Protein AF-A0A831A235-F1 (afdb_monomer)

pLDDT: mean 79.13, std 20.06, range [29.44, 98.75]

Secondary structure (DSSP, 8-state):
--HHHHHHHHHHHHHHHHHHHHHHHHHHHHHHHHHHTT-----EEEEE--TT--TTHHHHHHHHHHHHHHHH-TT--EEEE--HHHHS---TTTTTTSTTTTGGGS--PPPPHHHHHHHHHHHHHH-TTHHHHHHHTPPPPS-PPPTTS--HHHHHHHHHHH----HHHHHHHHHTT--HHHHHHHHHHHHH-HHHHHHHHT--GGGHHHHHHHHHHHHHHHHHHHHHHHH-GGG----HHHHHHHHHHHHHHTT--S---THHHHHHHHHHHHHHHHH------SSS----HHHHHHTHHHHHHHHHHHHHHHHHHHHHTHHHHHHHHHHHTT--SS-EEEEEETHHHHHHHHHHTSSSPPP-SEEEEES--HHHHHHTT--SS----TT----TTSPEEEEEEETT-TT---STTTSTTTEEEEEE--S--TTGGGG-GGG-HHHHHHHHHT---

Radius of gyration: 30.15 Å; Cα contacts (8 Å, |Δi|>4): 613; chains: 1; bounding box: 69×48×92 Å

InterPro domains:
  IPR029058 Alpha/Beta hydrolase fold [G3DSA:3.40.50.1820] (291-457)
  IPR029058 Alpha/Beta hydrolase fold [SSF53474] (305-414)

Mean predicted aligned error: 13.4 Å

Sequence (457 aa):
MIGVYRQATLSLCHAVTDKVYSVIHFTQLNQESLKILGKNMNANFIFVHGTGVRQPAYRIALKKIRKHLKKEDKSFPVYECYWGDKFGSKLNEGGKSIPTFDTNRSVGGSLSEEDYKMGLWNLLYQDPFFELEILSLRESENNYPPPNQQLPGQGLDKSIRNFTPSPALLEQLAQAGIKEEIFQQAKKKIIEDDNYRNAINQAQLSTMGDYRWAIAKALVAQSAILVSETYGVQALCLTGDSRDQIVTEIVSAIGGSERGVVDWVKNLLQEKLPKLLDSAVVTTTNSILQIPTGLALRKRGSLSQSIAATAGDVIMYQSRGQAIRDFIREKIKRIQGHPVILIAHSLGGIAAVDLLLEPNPPEVDLLVTIGSQAPLLYEWNALTNMEHQKGANLPNTFPKWLNIYDERDFLSYIGAGIFPDQVEDIKVSNGQPFPTSHGAYWNNPKVWSAIFERIPT

Solvent-accessible surface area (backbone atoms only — not comparable to full-atom values): 25407 Å² total; per-residue (Å²): 140,68,72,72,63,58,55,56,54,52,54,50,50,49,58,49,48,54,52,49,49,51,55,51,47,57,53,49,52,50,56,51,54,48,60,74,66,72,59,76,74,52,38,37,35,36,46,30,58,33,56,61,48,40,87,66,57,46,60,55,54,52,50,43,48,51,52,53,45,50,72,79,40,87,66,51,51,76,46,86,45,82,49,42,83,83,71,36,46,72,65,88,71,78,41,75,89,42,88,63,38,80,69,32,80,72,72,89,65,82,77,49,75,66,44,48,54,52,43,52,51,52,48,28,61,76,37,36,53,56,60,30,45,57,47,41,68,49,80,69,70,94,71,74,69,60,98,88,50,82,59,55,20,58,57,47,49,51,34,57,75,68,58,71,78,52,74,68,52,48,50,52,33,44,68,24,43,42,45,69,69,50,45,53,51,22,46,52,55,50,73,73,32,64,45,46,51,42,20,35,74,50,37,42,80,95,48,47,41,50,55,42,52,40,52,26,46,20,40,54,26,37,26,53,44,52,37,30,74,72,66,34,67,85,49,51,54,65,46,76,66,60,46,55,48,53,30,52,51,46,24,42,73,55,74,44,88,63,85,42,78,56,58,62,68,48,51,57,40,66,68,46,45,62,56,54,57,66,65,62,60,88,70,74,62,80,80,76,92,80,56,47,62,64,58,41,57,48,43,34,49,63,52,51,51,53,47,41,24,36,57,32,24,52,52,45,38,77,75,58,31,61,66,55,33,51,51,51,43,58,57,52,73,74,61,76,98,50,53,32,34,42,41,14,29,25,54,18,18,33,45,49,53,36,40,42,47,38,99,79,42,72,88,50,61,31,39,35,32,36,33,16,44,43,47,54,30,32,77,69,50,61,40,87,51,44,78,63,55,94,85,50,72,79,59,91,82,43,50,50,32,42,37,36,29,29,92,49,17,88,54,30,50,70,40,34,88,66,29,65,95,57,30,47,68,45,83,52,82,69,88,42,60,45,63,61,22,63,74,39,57,73,79,39,65,69,57,51,53,58,52,63,78,62,58,74,122

Nearest PDB structures (foldseek):
  1a88-assembly1_C  TM=5.769E-01  e=2.818E-01  Streptomyces lividans
  3hi4-assembly2_F  TM=6.218E-01  e=6.385E-01  Pseudomonas fluorescens
  8clp-assembly1_C  TM=5.387E-01  e=4.784E-01  Streptomyces coelicoflavus
  8clq-assembly1_A  TM=5.129E-01  e=3.584E-01  Streptomyces coelicoflavus
  8clq-assembly1_D  TM=5.355E-01  e=5.020E-01  Streptomyces coelicoflavus

Foldseek 3Di:
DPVVVVVVVVVVVVVVVVVVCVVVCVVVVVLVVVVVVPDPQAEEEEEFEAFLCDPPNLVVLVVLLVVLVVVNDPRYHYFYQPCQPPQFFDPPVLCPVFPCQPVLVDDPDAADPVLLVLLVLLVCLVPLLVLLLVLLPDDADPDDDPPPDDAPLVLLLVLLVPDDDDPVLQVLCVLQLQHRVLLVVQSVVLSPDPSNVSNSNRDHPLQVLSNLLSSLSSSLSSSQNSSCVPPNNVSGNDDPVSSVVSSVSSSVSSPDPDPGPNCPSSVVCSVCSVVVLVVPDDPPADDDPSNSVVVCSSCVNVVVRSCCRNVVRVVSCLVPVVVSLVSVLVSLVVDDDHAYEYEAAAVRLLSQQLQQLPPDHRHHAEYEYELYCNQVCQVVLRRPRDGRDVQDARDPSRHQYEYEDEPQSPSGDDNCVRHPPRYHYDYDHLPDHPPVRRSRLSPGVSNVVVVVVPRDD

Organism: NCBI:txid1160280

Structure (mmCIF, N/CA/C/O backbone):
data_AF-A0A831A235-F1
#
_entry.id   AF-A0A831A235-F1
#
loop_
_atom_site.group_PDB
_atom_site.id
_atom_site.type_symbol
_atom_site.label_atom_id
_atom_site.label_alt_id
_atom_site.label_comp_id
_atom_site.label_asym_id
_atom_site.label_entity_id
_atom_site.label_seq_id
_atom_site.pdbx_PDB_ins_code
_atom_site.Cartn_x
_atom_site.Cartn_y
_atom_site.Cartn_z
_atom_site.occupancy
_atom_site.B_iso_or_equiv
_atom_site.auth_seq_id
_atom_site.auth_comp_id
_atom_site.auth_asym_id
_atom_site.auth_atom_id
_atom_site.pdbx_PDB_model_num
ATOM 1 N N . MET A 1 1 ? -34.786 21.723 -31.672 1.00 44.62 1 MET A N 1
ATOM 2 C CA . MET A 1 1 ? -33.792 21.854 -30.580 1.00 44.62 1 MET A CA 1
ATOM 3 C C . MET A 1 1 ? -34.410 22.296 -29.235 1.00 44.62 1 MET A C 1
ATOM 5 O O . MET A 1 1 ? -33.724 22.907 -28.434 1.00 44.62 1 MET A O 1
ATOM 9 N N . ILE A 1 2 ? -35.685 21.968 -28.948 1.00 37.66 2 ILE A N 1
ATOM 10 C CA . ILE A 1 2 ? -36.367 22.320 -27.674 1.00 37.66 2 ILE A CA 1
ATOM 11 C C . ILE A 1 2 ? -36.868 21.062 -26.920 1.00 37.66 2 ILE A C 1
ATOM 13 O O . ILE A 1 2 ? -37.069 21.099 -25.711 1.00 37.66 2 ILE A O 1
ATOM 17 N N . GLY A 1 3 ? -36.979 19.905 -27.591 1.00 35.81 3 GLY A N 1
ATOM 18 C CA . GLY A 1 3 ? -37.450 18.651 -26.978 1.00 35.81 3 GLY A CA 1
ATOM 19 C C . GLY A 1 3 ? -36.421 17.897 -26.123 1.00 35.81 3 GLY A C 1
ATOM 20 O O . GLY A 1 3 ? -36.800 17.256 -25.151 1.00 35.81 3 GLY A O 1
ATOM 21 N N . VAL A 1 4 ? -35.121 18.011 -26.422 1.00 40.72 4 VAL A N 1
ATOM 22 C CA . VAL A 1 4 ? -34.068 17.223 -25.739 1.00 40.72 4 VAL A CA 1
ATOM 23 C C . VAL A 1 4 ? -33.669 17.830 -24.384 1.00 40.72 4 VAL A C 1
ATOM 25 O O . VAL A 1 4 ? -33.311 17.107 -23.459 1.00 40.72 4 VAL A O 1
ATOM 28 N N . TYR A 1 5 ? -33.830 19.146 -24.204 1.00 31.50 5 TYR A N 1
ATOM 29 C CA . TYR A 1 5 ? -33.525 19.806 -22.929 1.00 31.50 5 TYR A CA 1
ATOM 30 C C . TYR A 1 5 ? -34.582 19.561 -21.844 1.00 31.50 5 TYR A C 1
ATOM 32 O O . TYR A 1 5 ? -34.242 19.552 -20.667 1.00 31.50 5 TYR A O 1
ATOM 40 N N . ARG A 1 6 ? -35.847 19.292 -22.201 1.00 33.53 6 ARG A N 1
ATOM 41 C CA . ARG A 1 6 ? -36.917 19.084 -21.206 1.00 33.53 6 ARG A CA 1
ATOM 42 C C . ARG A 1 6 ? -36.829 17.722 -20.507 1.00 33.53 6 ARG A C 1
ATOM 44 O O . ARG A 1 6 ? -37.195 17.614 -19.341 1.00 33.53 6 ARG A O 1
ATOM 51 N N . GLN A 1 7 ? -36.312 16.704 -21.196 1.00 36.25 7 GLN A N 1
ATOM 52 C CA . GLN A 1 7 ? -36.207 15.341 -20.664 1.00 36.25 7 GLN A CA 1
ATOM 53 C C . GLN A 1 7 ? -35.010 15.186 -19.709 1.00 36.25 7 GLN A C 1
ATOM 55 O O . GLN A 1 7 ? -35.132 14.534 -18.675 1.00 36.25 7 GLN A O 1
ATOM 60 N N . ALA A 1 8 ? -33.900 15.888 -19.970 1.00 37.38 8 ALA A N 1
ATOM 61 C CA . ALA A 1 8 ? -32.744 15.915 -19.073 1.00 37.38 8 ALA A CA 1
ATOM 62 C C . ALA A 1 8 ? -33.039 16.641 -17.744 1.00 37.38 8 ALA A C 1
ATOM 64 O O . ALA A 1 8 ? -32.599 16.186 -16.691 1.00 37.38 8 ALA A O 1
ATOM 65 N N . THR A 1 9 ? -33.830 17.723 -17.754 1.00 36.72 9 THR A N 1
ATOM 66 C CA . THR A 1 9 ? -34.190 18.449 -16.520 1.00 36.72 9 THR A CA 1
ATOM 67 C C . THR A 1 9 ? -35.203 17.681 -15.662 1.00 36.72 9 THR A C 1
ATOM 69 O O . THR A 1 9 ? -35.103 17.708 -14.439 1.00 36.72 9 THR A O 1
ATOM 72 N N . LEU A 1 10 ? -36.134 16.933 -16.271 1.00 35.50 10 LEU A N 1
ATOM 73 C CA . LEU A 1 10 ? -37.113 16.110 -15.541 1.00 35.50 10 LEU A CA 1
ATOM 74 C C . LEU A 1 10 ? -36.494 14.854 -14.909 1.00 35.50 10 LEU A C 1
ATOM 76 O O . LEU A 1 10 ? -36.868 14.514 -13.786 1.00 35.50 10 LEU A O 1
ATOM 80 N N . SER A 1 11 ? -35.520 14.213 -15.568 1.00 37.91 11 SER A N 1
ATOM 81 C CA . SER A 1 11 ? -34.758 13.100 -14.979 1.00 37.91 11 SER A CA 1
ATOM 82 C C . SER A 1 11 ? -33.791 13.559 -13.884 1.00 37.91 11 SER A C 1
ATOM 84 O O . SER A 1 11 ? -33.614 12.837 -12.906 1.00 37.91 11 SER A O 1
ATOM 86 N N . LEU A 1 12 ? -33.219 14.769 -13.982 1.00 32.16 12 LEU A N 1
ATOM 87 C CA . LEU A 1 12 ? -32.418 15.342 -12.893 1.00 32.16 12 LEU A CA 1
ATOM 88 C C . LEU A 1 12 ? -33.291 15.744 -11.697 1.00 32.16 12 LEU A C 1
ATOM 90 O O . LEU A 1 12 ? -32.903 15.494 -10.561 1.00 32.16 12 LEU A O 1
ATOM 94 N N . CYS A 1 13 ? -34.478 16.313 -11.933 1.00 33.31 13 CYS A N 1
ATOM 95 C CA . CYS A 1 13 ? -35.415 16.629 -10.856 1.00 33.31 13 CYS A CA 1
ATOM 96 C C . CYS A 1 13 ? -35.925 15.366 -10.156 1.00 33.31 13 CYS A C 1
ATOM 98 O O . CYS A 1 13 ? -35.897 15.366 -8.935 1.00 33.31 13 CYS A O 1
ATOM 100 N N . HIS A 1 14 ? -36.274 14.291 -10.879 1.00 35.59 14 HIS A N 1
ATOM 101 C CA . HIS A 1 14 ? -36.688 13.021 -10.258 1.00 35.59 14 HIS A CA 1
ATOM 102 C C . HIS A 1 14 ? -35.544 12.328 -9.505 1.00 35.59 14 HIS A C 1
ATOM 104 O O . HIS A 1 14 ? -35.736 11.894 -8.376 1.00 35.59 14 HIS A O 1
ATOM 110 N N . ALA A 1 15 ? -34.323 12.302 -10.052 1.00 37.78 15 ALA A N 1
ATOM 111 C CA . ALA A 1 15 ? -33.174 11.704 -9.364 1.00 37.78 15 ALA A CA 1
ATOM 112 C C . ALA A 1 15 ? -32.726 12.502 -8.123 1.00 37.78 15 ALA A C 1
ATOM 114 O O . ALA A 1 15 ? -32.179 11.926 -7.178 1.00 37.78 15 ALA A O 1
ATOM 115 N N . VAL A 1 16 ? -32.947 13.822 -8.113 1.00 38.31 16 VAL A N 1
ATOM 116 C CA . VAL A 1 16 ? -32.696 14.681 -6.949 1.00 38.31 16 VAL A CA 1
ATOM 117 C C . VAL A 1 16 ? -33.844 14.584 -5.946 1.00 38.31 16 VAL A C 1
ATOM 119 O O . VAL A 1 16 ? -33.563 14.492 -4.756 1.00 38.31 16 VAL A O 1
ATOM 122 N N . THR A 1 17 ? -35.110 14.510 -6.370 1.00 39.53 17 THR A N 1
ATOM 123 C CA . THR A 1 17 ? -36.228 14.299 -5.440 1.00 39.53 17 THR A CA 1
ATOM 124 C C . THR A 1 17 ? -36.220 12.904 -4.844 1.00 39.53 17 THR A C 1
ATOM 126 O O . THR A 1 17 ? -36.410 12.817 -3.646 1.00 39.53 17 THR A O 1
ATOM 129 N N . ASP A 1 18 ? -35.895 11.839 -5.577 1.00 37.09 18 ASP A N 1
ATOM 130 C CA . ASP A 1 18 ? -35.855 10.479 -5.018 1.00 37.09 18 ASP A CA 1
ATOM 131 C C . ASP A 1 18 ? -34.694 10.294 -4.033 1.00 37.09 18 ASP A C 1
ATOM 133 O O . ASP A 1 18 ? -34.868 9.667 -2.991 1.00 37.09 18 ASP A O 1
ATOM 137 N N . LYS A 1 19 ? -33.526 10.907 -4.282 1.00 37.81 19 LYS A N 1
ATOM 138 C CA . LYS A 1 19 ? -32.423 10.933 -3.302 1.00 37.81 19 LYS A CA 1
ATOM 139 C C . LYS A 1 19 ? -32.727 11.812 -2.093 1.00 37.81 19 LYS A C 1
ATOM 141 O O . LYS A 1 19 ? -32.299 11.490 -0.990 1.00 37.81 19 LYS A O 1
ATOM 146 N N . VAL A 1 20 ? -33.439 12.923 -2.276 1.00 40.28 20 VAL A N 1
ATOM 147 C CA . VAL A 1 20 ? -33.818 13.812 -1.169 1.00 40.28 20 VAL A CA 1
ATOM 148 C C . VAL A 1 20 ? -34.959 13.194 -0.354 1.00 40.28 20 VAL A C 1
ATOM 150 O O . VAL A 1 20 ? -34.879 13.205 0.869 1.00 40.28 20 VAL A O 1
ATOM 153 N N . TYR A 1 21 ? -35.940 12.550 -0.990 1.00 35.38 21 TYR A N 1
ATOM 154 C CA . TYR A 1 21 ? -36.992 11.781 -0.325 1.00 35.38 21 TYR A CA 1
ATOM 155 C C . TYR A 1 21 ? -36.426 10.545 0.364 1.00 35.38 21 TYR A C 1
ATOM 157 O O . TYR A 1 21 ? -36.798 10.312 1.504 1.00 35.38 21 TYR A O 1
ATOM 165 N N . SER A 1 22 ? -35.483 9.799 -0.227 1.00 43.50 22 SER A N 1
ATOM 166 C CA . SER A 1 22 ? -34.890 8.646 0.462 1.00 43.50 22 SER A CA 1
ATOM 167 C C . SER A 1 22 ? -34.050 9.079 1.663 1.00 43.50 22 SER A C 1
ATOM 169 O O . SER A 1 22 ? -34.132 8.445 2.702 1.00 43.50 22 SER A O 1
ATOM 171 N N . VAL A 1 23 ? -33.272 10.164 1.575 1.00 42.16 23 VAL A N 1
ATOM 172 C CA . VAL A 1 23 ? -32.445 10.646 2.698 1.00 42.16 23 VAL A CA 1
ATOM 173 C C . VAL A 1 23 ? -33.298 11.271 3.808 1.00 42.16 23 VAL A C 1
ATOM 175 O O . VAL A 1 23 ? -32.993 11.073 4.986 1.00 42.16 23 VAL A O 1
ATOM 178 N N . ILE A 1 24 ? -34.376 11.983 3.464 1.00 41.16 24 ILE A N 1
ATOM 179 C CA . ILE A 1 24 ? -35.315 12.556 4.442 1.00 41.16 24 ILE A CA 1
ATOM 180 C C . ILE A 1 24 ? -36.194 11.459 5.065 1.00 41.16 24 ILE A C 1
ATOM 182 O O . ILE A 1 24 ? -36.331 11.436 6.286 1.00 41.16 24 ILE A O 1
ATOM 186 N N . HIS A 1 25 ? -36.696 10.486 4.292 1.00 38.53 25 HIS A N 1
ATOM 187 C CA . HIS A 1 25 ? -37.448 9.364 4.864 1.00 38.53 25 HIS A CA 1
ATOM 188 C C . HIS A 1 25 ? -36.569 8.451 5.713 1.00 38.53 25 HIS A C 1
ATOM 190 O O . HIS A 1 25 ? -37.019 8.034 6.770 1.00 38.53 25 HIS A O 1
ATOM 196 N N . PHE A 1 26 ? -35.323 8.170 5.318 1.00 39.84 26 PHE A N 1
ATOM 197 C CA . PHE A 1 26 ? -34.435 7.302 6.103 1.00 39.84 26 PHE A CA 1
ATOM 198 C C . PHE A 1 26 ? -34.031 7.945 7.440 1.00 39.84 26 PHE A C 1
ATOM 200 O O . PHE A 1 26 ? -33.909 7.255 8.448 1.00 39.84 26 PHE A O 1
ATOM 207 N N . THR A 1 27 ? -33.875 9.275 7.479 1.00 48.41 27 THR A N 1
ATOM 208 C CA . THR A 1 27 ? -33.591 10.001 8.731 1.00 48.41 27 THR A CA 1
ATOM 209 C C . THR A 1 27 ? -34.831 10.161 9.615 1.00 48.41 27 THR A C 1
ATOM 211 O O . THR A 1 27 ? -34.723 9.998 10.828 1.00 48.41 27 THR A O 1
ATOM 214 N N . GLN A 1 28 ? -36.019 10.398 9.045 1.00 43.25 28 GLN A N 1
ATOM 215 C CA . GLN A 1 28 ? -37.265 10.477 9.823 1.00 43.25 28 GLN A CA 1
ATOM 216 C C . GLN A 1 28 ? -37.756 9.114 10.326 1.00 43.25 28 GLN A C 1
ATOM 218 O O . GLN A 1 28 ? -38.182 9.022 11.476 1.00 43.25 28 GLN A O 1
ATOM 223 N N . LEU A 1 29 ? -37.642 8.049 9.521 1.00 43.62 29 LEU A N 1
ATOM 224 C CA . LEU A 1 29 ? -38.024 6.694 9.930 1.00 43.62 29 LEU A CA 1
ATOM 225 C C . LEU A 1 29 ? -37.159 6.198 11.088 1.00 43.62 29 LEU A C 1
ATOM 227 O O . LEU A 1 29 ? -37.713 5.639 12.027 1.00 43.62 29 LEU A O 1
ATOM 231 N N . ASN A 1 30 ? -35.846 6.456 11.103 1.00 53.88 30 ASN A N 1
ATOM 232 C CA . ASN A 1 30 ? -35.019 6.066 12.248 1.00 53.88 30 ASN A CA 1
ATOM 233 C C . ASN A 1 30 ? -35.391 6.835 13.522 1.00 53.88 30 ASN A C 1
ATOM 235 O O . ASN A 1 30 ? -35.503 6.221 14.577 1.00 53.88 30 ASN A O 1
ATOM 239 N N . GLN A 1 31 ? -35.650 8.143 13.449 1.00 48.97 31 GLN A N 1
ATOM 240 C CA . GLN A 1 31 ? -35.988 8.925 14.644 1.00 48.97 31 GLN A CA 1
ATOM 241 C C . GLN A 1 31 ? -37.353 8.567 15.244 1.00 48.97 31 GLN A C 1
ATOM 243 O O . GLN A 1 31 ? -37.473 8.497 16.469 1.00 48.97 31 GLN A O 1
ATOM 248 N N . GLU A 1 32 ? -38.375 8.316 14.418 1.00 46.28 32 GLU A N 1
ATOM 249 C CA . GLU A 1 32 ? -39.677 7.858 14.920 1.00 46.28 32 GLU A CA 1
ATOM 250 C C . GLU A 1 32 ? -39.623 6.406 15.400 1.00 46.28 32 GLU A C 1
ATOM 252 O O . GLU A 1 32 ? -40.124 6.121 16.483 1.00 46.28 32 GLU A O 1
ATOM 257 N N . SER A 1 33 ? -38.931 5.509 14.692 1.00 47.81 33 SER A N 1
ATOM 258 C CA . SER A 1 33 ? -38.767 4.111 15.126 1.00 47.81 33 SER A CA 1
ATOM 259 C C . SER A 1 33 ? -38.013 4.004 16.457 1.00 47.81 33 SER A C 1
ATOM 261 O O . SER A 1 33 ? -38.395 3.222 17.327 1.00 47.81 33 SER A O 1
ATOM 263 N N . LEU A 1 34 ? -36.975 4.827 16.651 1.00 47.84 34 LEU A N 1
ATOM 264 C CA . LEU A 1 34 ? -36.194 4.882 17.891 1.00 47.84 34 LEU A CA 1
ATOM 265 C C . LEU A 1 34 ? -37.000 5.474 19.059 1.00 47.84 34 LEU A C 1
ATOM 267 O O . LEU A 1 34 ? -36.881 4.984 20.180 1.00 47.84 34 LEU A O 1
ATOM 271 N N . LYS A 1 35 ? -37.870 6.464 18.808 1.00 43.22 35 LYS A N 1
ATOM 272 C CA . LYS A 1 35 ? -38.797 7.003 19.822 1.00 43.22 35 LYS A CA 1
ATOM 273 C C . LYS A 1 35 ? -39.928 6.038 20.179 1.00 43.22 35 LYS A C 1
ATOM 275 O O . LYS A 1 35 ? -40.293 5.955 21.348 1.00 43.22 35 LYS A O 1
ATOM 280 N N . ILE A 1 36 ? -40.469 5.308 19.202 1.00 42.88 36 ILE A N 1
ATOM 281 C CA . ILE A 1 36 ? -41.566 4.344 19.398 1.00 42.88 36 ILE A CA 1
ATOM 282 C C . ILE A 1 36 ? -41.103 3.131 20.228 1.00 42.88 36 ILE A C 1
ATOM 284 O O . ILE A 1 36 ? -41.906 2.535 20.940 1.00 42.88 36 ILE A O 1
ATOM 288 N N . LEU A 1 37 ? -39.805 2.803 20.212 1.00 43.53 37 LEU A N 1
ATOM 289 C CA . LEU A 1 37 ? -39.224 1.681 20.962 1.00 43.53 37 LEU A CA 1
ATOM 290 C C . LEU A 1 37 ? -38.848 1.986 22.426 1.00 43.53 37 LEU A C 1
ATOM 292 O O . LEU A 1 37 ? -38.360 1.087 23.107 1.00 43.53 37 LEU A O 1
ATOM 296 N N . GLY A 1 38 ? -39.037 3.212 22.932 1.00 38.94 38 GLY A N 1
ATOM 297 C CA . GLY A 1 38 ? -38.775 3.542 24.344 1.00 38.94 38 GLY A CA 1
ATOM 298 C C . GLY A 1 38 ? -37.327 3.322 24.818 1.00 38.94 38 GLY A C 1
ATOM 299 O O . GLY A 1 38 ? -37.082 3.247 26.022 1.00 38.94 38 GLY A O 1
ATOM 300 N N . LYS A 1 39 ? -36.358 3.197 23.901 1.00 50.03 39 LYS A N 1
ATOM 301 C CA . LYS A 1 39 ? -34.951 2.949 24.236 1.00 50.03 39 LYS A CA 1
ATOM 302 C C . LYS A 1 39 ? -34.295 4.242 24.727 1.00 50.03 39 LYS A C 1
ATOM 304 O O . LYS A 1 39 ? -34.079 5.163 23.943 1.00 50.03 39 LYS A O 1
ATOM 309 N N . ASN A 1 40 ? -33.928 4.294 26.007 1.00 51.97 40 ASN A N 1
ATOM 310 C CA . ASN A 1 40 ? -32.982 5.289 26.518 1.00 51.97 40 ASN A CA 1
ATOM 311 C C . ASN A 1 40 ? -31.585 4.961 25.969 1.00 51.97 40 ASN A C 1
ATOM 313 O O . ASN A 1 40 ? -30.818 4.225 26.579 1.00 51.97 40 ASN A O 1
ATOM 317 N N . MET A 1 41 ? -31.269 5.491 24.790 1.00 61.78 41 MET A N 1
ATOM 318 C CA . MET A 1 41 ? -30.000 5.272 24.096 1.00 61.78 41 MET A CA 1
ATOM 319 C C . MET A 1 41 ? -28.909 6.171 24.692 1.00 61.78 41 MET A C 1
ATOM 321 O O . MET A 1 41 ? -28.484 7.133 24.064 1.00 61.78 41 MET A O 1
ATOM 325 N N . ASN A 1 42 ? -28.459 5.899 25.915 1.00 78.56 42 ASN A N 1
ATOM 326 C CA . ASN A 1 42 ? -27.270 6.561 26.453 1.00 78.56 42 ASN A CA 1
ATOM 327 C C . ASN A 1 42 ? -26.070 5.641 26.239 1.00 78.56 42 ASN A C 1
ATOM 329 O O . ASN A 1 42 ? -26.056 4.527 26.747 1.00 78.56 42 ASN A O 1
ATOM 333 N N . ALA A 1 43 ? -25.064 6.104 25.497 1.00 89.00 43 ALA A N 1
ATOM 334 C CA . ALA A 1 43 ? -23.840 5.351 25.241 1.00 89.00 43 ALA A CA 1
ATOM 335 C C . ALA A 1 43 ? -22.627 6.283 25.156 1.00 89.00 43 ALA A C 1
ATOM 337 O O . ALA A 1 43 ? -22.713 7.421 24.687 1.00 89.00 43 ALA A O 1
ATOM 338 N N . ASN A 1 44 ? -21.481 5.782 25.598 1.00 92.50 44 ASN A N 1
ATOM 339 C CA . ASN A 1 44 ? -20.212 6.482 25.606 1.00 92.50 44 ASN A CA 1
ATOM 340 C C . ASN A 1 44 ? -19.379 6.076 24.392 1.00 92.50 44 ASN A C 1
ATOM 342 O O . ASN A 1 44 ? -18.961 4.928 24.275 1.00 92.50 44 ASN A O 1
ATOM 346 N N . PHE A 1 45 ? -19.076 7.025 23.510 1.00 94.81 45 PHE A N 1
ATOM 347 C CA . PHE A 1 45 ? -18.260 6.760 22.329 1.00 94.81 45 PHE A CA 1
ATOM 348 C C . PHE A 1 45 ? -16.800 7.098 22.583 1.00 94.81 45 PHE A C 1
ATOM 350 O O . PHE A 1 45 ? -16.478 8.197 23.035 1.00 94.81 45 PHE A O 1
ATOM 357 N N . ILE A 1 46 ? -15.897 6.205 22.198 1.00 97.00 46 ILE A N 1
ATOM 358 C CA . ILE A 1 46 ? -14.461 6.481 22.156 1.00 97.00 46 ILE A CA 1
ATOM 359 C C . ILE A 1 46 ? -13.995 6.363 20.714 1.00 97.00 46 ILE A C 1
ATOM 361 O O . ILE A 1 46 ? -14.260 5.361 20.056 1.00 97.00 46 ILE A O 1
ATOM 365 N N . PHE A 1 47 ? -13.278 7.376 20.228 1.00 97.12 47 PHE A N 1
ATOM 366 C CA . PHE A 1 47 ? -12.672 7.332 18.899 1.00 97.12 47 PHE A CA 1
ATOM 367 C C . PHE A 1 47 ? -11.171 7.038 18.980 1.00 97.12 47 PHE A C 1
ATOM 369 O O . PHE A 1 47 ? -10.408 7.862 19.495 1.00 97.12 47 PHE A O 1
ATOM 376 N N . VAL A 1 48 ? -10.759 5.893 18.426 1.00 97.31 48 VAL A N 1
ATOM 377 C CA . VAL A 1 48 ? -9.361 5.475 18.254 1.00 97.31 48 VAL A CA 1
ATOM 378 C C . VAL A 1 48 ? -8.974 5.622 16.782 1.00 97.31 48 VAL A C 1
ATOM 380 O O . VAL A 1 48 ? -9.537 4.977 15.897 1.00 97.31 48 VAL A O 1
ATOM 383 N N . HIS A 1 49 ? -8.010 6.497 16.507 1.00 94.50 49 HIS A N 1
ATOM 384 C CA . HIS A 1 49 ? -7.579 6.804 15.141 1.00 94.50 49 HIS A CA 1
ATOM 385 C C . HIS A 1 49 ? -6.510 5.829 14.614 1.00 94.50 49 HIS A C 1
ATOM 387 O O . HIS A 1 49 ? -5.859 5.133 15.392 1.00 94.50 49 HIS A O 1
ATOM 393 N N . GLY A 1 50 ? -6.295 5.841 13.294 1.00 88.19 50 GLY A N 1
ATOM 394 C CA . GLY A 1 50 ? -5.254 5.073 12.601 1.00 88.19 50 GLY A CA 1
ATOM 395 C C . GLY A 1 50 ? -3.882 5.755 12.501 1.00 88.19 50 GLY A C 1
ATOM 396 O O . GLY A 1 50 ? -3.628 6.792 13.119 1.00 88.19 50 GLY A O 1
ATOM 397 N N . THR A 1 51 ? -3.000 5.170 11.686 1.00 76.81 51 THR A N 1
ATOM 398 C CA . THR A 1 51 ? -1.611 5.607 11.427 1.00 76.81 51 THR A CA 1
ATOM 399 C C . THR A 1 51 ? -1.517 6.997 10.816 1.00 76.81 51 THR A C 1
ATOM 401 O O . THR A 1 51 ? -2.383 7.390 10.036 1.00 76.81 51 THR A O 1
ATOM 404 N N . GLY A 1 52 ? -0.439 7.729 11.097 1.00 66.38 52 GLY A N 1
ATOM 405 C CA . GLY A 1 52 ? -0.127 9.009 10.452 1.00 66.38 52 GLY A CA 1
ATOM 406 C C . GLY A 1 52 ? -1.136 10.132 10.732 1.00 66.38 52 GLY A C 1
ATOM 407 O O . GLY A 1 52 ? -0.923 11.273 10.321 1.00 66.38 52 GLY A O 1
ATOM 408 N N . VAL A 1 53 ? -2.219 9.853 11.468 1.00 76.56 53 VAL A N 1
ATOM 409 C CA . VAL A 1 53 ? -3.228 10.837 11.854 1.00 76.56 53 VAL A CA 1
ATOM 410 C C . VAL A 1 53 ? -2.671 11.663 13.008 1.00 76.56 53 VAL A C 1
ATOM 412 O O . VAL A 1 53 ? -2.848 11.344 14.181 1.00 76.56 53 VAL A O 1
ATOM 415 N N . ARG A 1 54 ? -1.958 12.732 12.658 1.00 84.56 54 ARG A N 1
ATOM 416 C CA . ARG A 1 54 ? -1.508 13.766 13.596 1.00 84.56 54 ARG A CA 1
ATOM 417 C C . ARG A 1 54 ? -2.471 14.958 13.586 1.00 84.56 54 ARG A C 1
ATOM 419 O O . ARG A 1 54 ? -3.395 15.033 12.767 1.00 84.56 54 ARG A O 1
ATOM 426 N N . GLN A 1 55 ? -2.288 15.913 14.493 1.00 80.25 55 GLN A N 1
ATOM 427 C CA . GLN A 1 55 ? -2.981 17.198 14.399 1.00 80.25 55 GLN A CA 1
ATOM 428 C C . GLN A 1 55 ? -2.556 17.926 13.111 1.00 80.25 55 GLN A C 1
ATOM 430 O O . GLN A 1 55 ? -1.371 17.909 12.785 1.00 80.25 55 GLN A O 1
ATOM 435 N N . PRO A 1 56 ? -3.484 18.569 12.368 1.00 85.44 56 PRO A N 1
ATOM 436 C CA . PRO A 1 56 ? -4.900 18.814 12.684 1.00 85.44 56 PRO A CA 1
ATOM 437 C C . PRO A 1 56 ? -5.891 17.742 12.178 1.00 85.44 56 PRO A C 1
ATOM 439 O O . PRO A 1 56 ? -7.088 17.845 12.459 1.00 85.44 56 PRO A O 1
ATOM 442 N N . ALA A 1 57 ? -5.437 16.726 11.436 1.00 84.69 57 ALA A N 1
ATOM 443 C CA . ALA A 1 57 ? -6.305 15.738 10.783 1.00 84.69 57 ALA A CA 1
ATOM 444 C C . ALA A 1 57 ? -7.204 14.982 11.779 1.00 84.69 57 ALA A C 1
ATOM 446 O O . ALA A 1 57 ? -8.403 14.827 11.533 1.00 84.69 57 ALA A O 1
ATOM 447 N N . TYR A 1 58 ? -6.660 14.609 12.944 1.00 89.88 58 TYR A N 1
ATOM 448 C CA . TYR A 1 58 ? -7.430 13.986 14.026 1.00 89.88 58 TYR A CA 1
ATOM 449 C C . TYR A 1 58 ? -8.652 14.825 14.434 1.00 89.88 58 TYR A C 1
ATOM 451 O O . TYR A 1 58 ? -9.776 14.323 14.485 1.00 89.88 58 TYR A O 1
ATOM 459 N N . ARG A 1 59 ? -8.457 16.131 14.674 1.00 92.00 59 ARG A N 1
ATOM 460 C CA . ARG A 1 59 ? -9.539 17.051 15.065 1.00 92.00 59 ARG A CA 1
ATOM 461 C C . ARG A 1 59 ? -10.615 17.165 13.991 1.00 92.00 59 ARG A C 1
ATOM 463 O O . ARG A 1 59 ? -11.790 17.293 14.329 1.00 92.00 59 ARG A O 1
ATOM 470 N N . ILE A 1 60 ? -10.240 17.111 12.713 1.00 90.06 60 ILE A N 1
ATOM 471 C CA . ILE A 1 60 ? -11.194 17.159 11.596 1.00 90.06 60 ILE A CA 1
ATOM 472 C C . ILE A 1 60 ? -12.084 15.911 11.595 1.00 90.06 60 ILE A C 1
ATOM 474 O O . ILE A 1 60 ? -13.307 16.048 11.524 1.00 90.06 60 ILE A O 1
ATOM 478 N N . ALA A 1 61 ? -11.498 14.716 11.711 1.00 90.19 61 ALA A N 1
ATOM 479 C CA . ALA A 1 61 ? -12.252 13.462 11.783 1.00 90.19 61 ALA A CA 1
ATOM 480 C C . ALA A 1 61 ? -13.177 13.443 13.010 1.00 90.19 61 ALA A C 1
ATOM 482 O O . ALA A 1 61 ? -14.389 13.271 12.882 1.00 90.19 61 ALA A O 1
ATOM 483 N N . LEU A 1 62 ? -12.633 13.766 14.184 1.00 92.75 62 LEU A N 1
ATOM 484 C CA . LEU A 1 62 ? -13.387 13.825 15.432 1.00 92.75 62 LEU A CA 1
ATOM 485 C C . LEU A 1 62 ? -14.547 14.833 15.380 1.00 92.75 62 LEU A C 1
ATOM 487 O O . LEU A 1 62 ? -15.634 14.561 15.889 1.00 92.75 62 LEU A O 1
ATOM 491 N N . LYS A 1 63 ? -14.359 15.993 14.736 1.00 92.44 63 LYS A N 1
ATOM 492 C CA . LYS A 1 63 ? -15.432 16.979 14.535 1.00 92.44 63 LYS A CA 1
ATOM 493 C C . LYS A 1 63 ? -16.570 16.411 13.682 1.00 92.44 63 LYS A C 1
ATOM 495 O O . LYS A 1 63 ? -17.730 16.690 13.979 1.00 92.44 63 LYS A O 1
ATOM 500 N N . LYS A 1 64 ? -16.266 15.619 12.647 1.00 91.69 64 LYS A N 1
ATOM 501 C CA . LYS A 1 64 ? -17.283 14.953 11.812 1.00 91.69 64 LYS A CA 1
ATOM 502 C C . LYS A 1 64 ? -18.039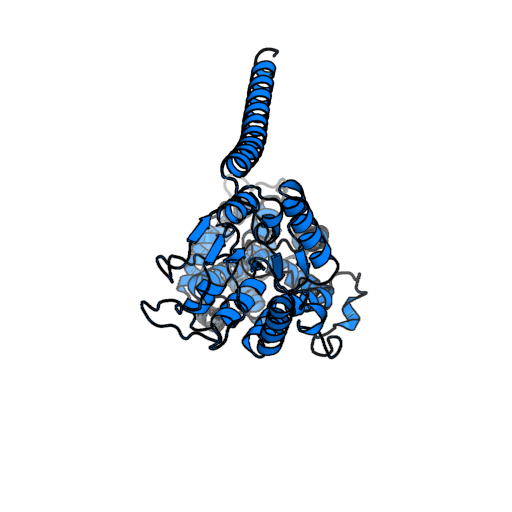 13.872 12.587 1.00 91.69 64 LYS A C 1
ATOM 504 O O . LYS A 1 64 ? -19.263 13.833 12.490 1.00 91.69 64 LYS A O 1
ATOM 509 N N . ILE A 1 65 ? -17.329 13.076 13.387 1.00 91.81 65 ILE A N 1
ATOM 510 C CA . ILE A 1 65 ? -17.907 12.059 14.282 1.00 91.81 65 ILE A CA 1
ATOM 511 C C . ILE A 1 65 ? -18.881 12.714 15.266 1.00 91.81 65 ILE A C 1
ATOM 513 O O . ILE A 1 65 ? -20.068 12.399 15.281 1.00 91.81 65 ILE A O 1
ATOM 517 N N . ARG A 1 66 ? -18.418 13.736 15.998 1.00 91.00 66 ARG A N 1
ATOM 518 C CA . ARG A 1 66 ? -19.253 14.512 16.931 1.00 91.00 66 ARG A CA 1
ATOM 519 C C . ARG A 1 66 ? -20.470 15.135 16.252 1.00 91.00 66 ARG A C 1
ATOM 521 O O . ARG A 1 66 ? -21.525 15.227 16.866 1.00 91.00 66 ARG A O 1
ATOM 528 N N . LYS A 1 67 ? -20.333 15.595 15.004 1.00 87.88 67 LYS A N 1
ATOM 529 C CA . LYS A 1 67 ? -21.447 16.179 14.247 1.00 87.88 67 LYS A CA 1
ATOM 530 C C . LYS A 1 67 ? -22.535 15.148 13.939 1.00 87.88 67 LYS A C 1
ATOM 532 O O . LYS A 1 67 ? -23.697 15.525 13.991 1.00 87.88 67 LYS A O 1
ATOM 537 N N . HIS A 1 68 ? -22.184 13.907 13.605 1.00 84.88 68 HIS A N 1
ATOM 538 C CA . HIS A 1 68 ? -23.177 12.858 13.350 1.00 84.88 68 HIS A CA 1
ATOM 539 C C . HIS A 1 68 ? -23.847 12.402 14.642 1.00 84.88 68 HIS A C 1
ATOM 541 O O . HIS A 1 68 ? -25.068 12.408 14.708 1.00 84.88 68 HIS A O 1
ATOM 547 N N . LEU A 1 69 ? -23.071 12.146 15.697 1.00 84.12 69 LEU A N 1
ATOM 548 C CA . LEU A 1 69 ? -23.624 11.715 16.983 1.00 84.12 69 LEU A CA 1
ATOM 549 C C . LEU A 1 69 ? -24.584 12.759 17.584 1.00 84.12 69 LEU A C 1
ATOM 551 O O . LEU A 1 69 ? -25.676 12.404 18.002 1.00 84.12 69 LEU A O 1
ATOM 555 N N . LYS A 1 70 ? -24.257 14.059 17.493 1.00 80.25 70 LYS A N 1
ATOM 556 C CA . LYS A 1 70 ? -25.147 15.149 17.943 1.00 80.25 70 LYS A CA 1
ATOM 557 C C . LYS A 1 70 ? -26.453 15.297 17.156 1.00 80.25 70 LYS A C 1
ATOM 559 O O . LYS A 1 70 ? -27.359 15.962 17.652 1.00 80.25 70 LYS A O 1
ATOM 564 N N . LYS A 1 71 ? -26.516 14.821 15.906 1.00 69.69 71 LYS A N 1
ATOM 565 C CA . LYS A 1 71 ? -27.737 14.916 15.088 1.00 69.69 71 LYS A CA 1
ATOM 566 C C . LYS A 1 71 ? -28.796 13.917 15.538 1.00 69.69 71 LYS A C 1
ATOM 568 O O . LYS A 1 71 ? -29.973 14.235 15.410 1.00 69.69 71 LYS A O 1
ATOM 573 N N . GLU A 1 72 ? -28.369 12.762 16.041 1.00 64.88 72 GLU A N 1
ATOM 574 C CA . GLU A 1 72 ? -29.277 11.714 16.504 1.00 64.88 72 GLU A CA 1
ATOM 575 C C . GLU A 1 72 ? -29.701 11.925 17.960 1.00 64.88 72 GLU A C 1
ATOM 577 O O . GLU A 1 72 ? -30.893 11.889 18.243 1.00 64.88 72 GLU A O 1
ATOM 582 N N . ASP A 1 73 ? -28.763 12.230 18.869 1.00 63.34 73 ASP A N 1
ATOM 583 C CA . ASP A 1 73 ? -29.076 12.576 20.263 1.00 63.34 73 ASP A CA 1
ATOM 584 C C . ASP A 1 73 ? -27.995 13.492 20.874 1.00 63.34 73 ASP A C 1
ATOM 586 O O . ASP A 1 73 ? -26.797 13.383 20.600 1.00 63.34 73 ASP A O 1
ATOM 590 N N . LYS A 1 74 ? -28.406 14.425 21.737 1.00 57.62 74 LYS A N 1
ATOM 591 C CA . LYS A 1 74 ? -27.500 15.301 22.490 1.00 57.62 74 LYS A CA 1
ATOM 592 C C . LYS A 1 74 ? -26.797 14.573 23.649 1.00 57.62 74 LYS A C 1
ATOM 594 O O . LYS A 1 74 ? -25.879 15.166 24.218 1.00 57.62 74 LYS A O 1
ATOM 599 N N . SER A 1 75 ? -27.189 13.340 23.982 1.00 66.56 75 SER A N 1
ATOM 600 C CA . SER A 1 75 ? -26.685 12.555 25.121 1.00 66.56 75 SER A CA 1
ATOM 601 C C . SER A 1 75 ? -25.501 11.618 24.827 1.00 66.56 75 SER A C 1
ATOM 603 O O . SER A 1 75 ? -25.056 10.946 25.749 1.00 66.56 75 SER A O 1
ATOM 605 N N . PHE A 1 76 ? -24.948 11.580 23.605 1.00 83.19 76 PHE A N 1
ATOM 606 C CA . PHE A 1 76 ? -23.793 10.731 23.258 1.00 83.19 76 PHE A CA 1
ATOM 607 C C . PHE A 1 76 ? -22.439 11.446 23.453 1.00 83.19 76 PHE A C 1
ATOM 609 O O . PHE A 1 76 ? -21.965 12.135 22.533 1.00 83.19 76 PHE A O 1
ATOM 616 N N . PRO A 1 77 ? -21.762 11.324 24.614 1.00 87.94 77 PRO A N 1
ATOM 617 C CA . PRO A 1 77 ? -20.422 11.867 24.783 1.00 87.94 77 PRO A CA 1
ATOM 618 C C . PRO A 1 77 ? -19.415 11.136 23.887 1.00 87.94 77 PRO A C 1
ATOM 620 O O . PRO A 1 77 ? -19.439 9.915 23.742 1.00 87.94 77 PRO A O 1
ATOM 623 N N . VAL A 1 78 ? -18.495 11.910 23.301 1.00 91.06 78 VAL A N 1
ATOM 624 C CA . VAL A 1 78 ? -17.399 11.394 22.467 1.00 91.06 78 VAL A CA 1
ATOM 625 C C . VAL A 1 78 ? -16.064 11.719 23.117 1.00 91.06 78 VAL A C 1
ATOM 627 O O . VAL A 1 78 ? -15.606 12.874 23.090 1.00 91.06 78 VAL A O 1
ATOM 630 N N . TYR A 1 79 ? -15.437 10.685 23.660 1.00 93.38 79 TYR A N 1
ATOM 631 C CA . TYR A 1 79 ? -14.142 10.720 24.313 1.00 93.38 79 TYR A CA 1
ATOM 632 C C . TYR A 1 79 ? -13.006 10.559 23.302 1.00 93.38 79 TYR A C 1
ATOM 634 O O . TYR A 1 79 ? -13.061 9.778 22.350 1.00 93.38 79 TYR A O 1
ATOM 642 N N . GLU A 1 80 ? -11.950 11.334 23.521 1.00 93.75 80 GLU A N 1
ATOM 643 C CA . GLU A 1 80 ? -10.790 11.387 22.638 1.00 93.75 80 GLU A CA 1
ATOM 644 C C . GLU A 1 80 ? -9.740 10.343 23.037 1.00 93.75 80 GLU A C 1
ATOM 646 O O . GLU A 1 80 ? -9.234 10.368 24.167 1.00 93.75 80 GLU A O 1
ATOM 651 N N . CYS A 1 81 ? -9.341 9.491 22.088 1.00 95.25 81 CYS A N 1
ATOM 652 C CA . CYS A 1 81 ? -8.199 8.589 22.216 1.00 95.25 81 CYS A CA 1
ATOM 653 C C . CYS A 1 81 ? -7.116 8.947 21.183 1.00 95.25 81 CYS A C 1
ATOM 655 O O . CYS A 1 81 ? -6.894 8.257 20.190 1.00 95.25 81 CYS A O 1
ATOM 657 N N . TYR A 1 82 ? -6.452 10.083 21.413 1.00 95.25 82 TYR A N 1
ATOM 658 C CA . TYR A 1 82 ? -5.389 10.592 20.546 1.00 95.25 82 TYR A CA 1
ATOM 659 C C . TYR A 1 82 ? -4.008 10.080 20.981 1.00 95.25 82 TYR A C 1
ATOM 661 O O . TYR A 1 82 ? -3.331 10.714 21.792 1.00 95.25 82 TYR A O 1
ATOM 669 N N . TRP A 1 83 ? -3.606 8.914 20.473 1.00 94.69 83 TRP A N 1
ATOM 670 C CA . TRP A 1 83 ? -2.318 8.284 20.791 1.00 94.69 83 TRP A CA 1
ATOM 671 C C . TRP A 1 83 ? -1.173 8.759 19.876 1.00 94.69 83 TRP A C 1
ATOM 673 O O . TRP A 1 83 ? -0.008 8.677 20.269 1.00 94.69 83 TRP A O 1
ATOM 683 N N . GLY A 1 84 ? -1.494 9.295 18.691 1.00 90.19 84 GLY A N 1
ATOM 684 C CA . GLY A 1 84 ? -0.551 9.548 17.593 1.00 90.19 84 GLY A CA 1
ATOM 685 C C . GLY A 1 84 ? 0.659 10.418 17.937 1.00 90.19 84 GLY A C 1
ATOM 686 O O . GLY A 1 84 ? 1.765 10.093 17.522 1.00 90.19 84 GLY A O 1
ATOM 687 N N . ASP A 1 85 ? 0.496 11.486 18.721 1.00 88.50 85 ASP A N 1
ATOM 688 C CA . ASP A 1 85 ? 1.635 12.353 19.082 1.00 88.50 85 ASP A CA 1
ATOM 689 C C . ASP A 1 85 ? 2.545 11.728 20.142 1.00 88.50 85 ASP A C 1
ATOM 691 O O . ASP A 1 85 ? 3.764 11.900 20.108 1.00 88.50 85 ASP A O 1
ATOM 695 N N . LYS A 1 86 ? 1.951 11.038 21.121 1.00 90.69 86 LYS A N 1
ATOM 696 C CA . LYS A 1 86 ? 2.687 10.533 22.283 1.00 90.69 86 LYS A CA 1
ATOM 697 C C . LYS A 1 86 ? 3.389 9.211 21.982 1.00 90.69 86 LYS A C 1
ATOM 699 O O . LYS A 1 86 ? 4.513 9.016 22.436 1.00 90.69 86 LYS A O 1
ATOM 704 N N . PHE A 1 87 ? 2.721 8.322 21.251 1.00 92.38 87 PHE A N 1
ATOM 705 C CA . PHE A 1 87 ? 3.168 6.944 21.033 1.00 92.38 87 PHE A CA 1
ATOM 706 C C . PHE A 1 87 ? 3.413 6.601 19.565 1.00 92.38 87 PHE A C 1
ATOM 708 O O . PHE A 1 87 ? 3.989 5.554 19.284 1.00 92.38 87 PHE A O 1
ATOM 715 N N . GLY A 1 88 ? 2.991 7.460 18.635 1.00 88.06 88 GLY A N 1
ATOM 716 C CA . GLY A 1 88 ? 3.271 7.259 17.222 1.00 88.06 88 GLY A CA 1
ATOM 717 C C . GLY A 1 88 ? 4.743 7.471 16.875 1.00 88.06 88 GLY A C 1
ATOM 718 O O . GLY A 1 88 ? 5.513 8.100 17.609 1.00 88.06 88 GLY A O 1
ATOM 719 N N . SER A 1 89 ? 5.139 6.941 15.723 1.00 86.69 89 SER A N 1
ATOM 720 C CA . SER A 1 89 ? 6.475 7.092 15.173 1.00 86.69 89 SER A CA 1
ATOM 721 C C . SER A 1 89 ? 6.798 8.562 14.901 1.00 86.69 89 SER A C 1
ATOM 723 O O . SER A 1 89 ? 5.940 9.389 14.557 1.00 86.69 89 SER A O 1
ATOM 725 N N . LYS A 1 90 ? 8.082 8.879 15.059 1.00 85.69 90 LYS A N 1
ATOM 726 C CA . LYS A 1 90 ? 8.680 10.168 14.721 1.00 85.69 90 LYS A CA 1
ATOM 727 C C . LYS A 1 90 ? 10.144 9.972 14.346 1.00 85.69 90 LYS A C 1
ATOM 729 O O . LYS A 1 90 ? 10.783 9.006 14.763 1.00 85.69 90 LYS A O 1
ATOM 734 N N . LEU A 1 91 ? 10.691 10.915 13.588 1.00 83.88 91 LEU A N 1
ATOM 735 C CA . LEU A 1 91 ? 12.123 10.970 13.305 1.00 83.88 91 LEU A CA 1
ATOM 736 C C . LEU A 1 91 ? 12.851 11.509 14.546 1.00 83.88 91 LEU A C 1
ATOM 738 O O . LEU A 1 91 ? 13.078 12.710 14.653 1.00 83.88 91 LEU A O 1
ATOM 742 N N . ASN A 1 92 ? 13.182 10.626 15.494 1.00 85.75 92 ASN A N 1
ATOM 743 C CA . ASN A 1 92 ? 13.812 11.005 16.771 1.00 85.75 92 ASN A CA 1
ATOM 744 C C . ASN A 1 92 ? 15.119 11.792 16.581 1.00 85.75 92 ASN A C 1
ATOM 746 O O . ASN A 1 92 ? 15.375 12.741 17.310 1.00 85.75 92 ASN A O 1
ATOM 750 N N . GLU A 1 93 ? 15.896 11.437 15.558 1.00 87.12 93 GLU A N 1
ATOM 751 C CA . GLU A 1 93 ? 17.155 12.097 15.194 1.00 87.12 93 GLU A CA 1
ATOM 752 C C . GLU A 1 93 ? 16.980 13.138 14.077 1.00 87.12 93 GLU A C 1
ATOM 754 O O . GLU A 1 93 ? 17.907 13.397 13.315 1.00 87.12 93 GLU A O 1
ATOM 759 N N . GLY A 1 94 ? 15.774 13.687 13.898 1.00 80.00 94 GLY A N 1
ATOM 760 C CA . GLY A 1 94 ? 15.529 14.753 12.921 1.00 80.00 94 GLY A CA 1
ATOM 761 C C . GLY A 1 94 ? 15.787 14.361 11.463 1.00 80.00 94 GLY A C 1
ATOM 762 O O . GLY A 1 94 ? 15.993 15.234 10.634 1.00 80.00 94 GLY A O 1
ATOM 763 N N . GLY A 1 95 ? 15.787 13.062 11.142 1.00 78.75 95 GLY A N 1
ATOM 764 C CA . GLY A 1 95 ? 15.989 12.574 9.777 1.00 78.75 95 GLY A CA 1
ATOM 765 C C . GLY A 1 95 ? 17.447 12.337 9.374 1.00 78.75 95 GLY A C 1
ATOM 766 O O . GLY A 1 95 ? 17.683 12.099 8.197 1.00 78.75 95 GLY A O 1
ATOM 767 N N . LYS A 1 96 ? 18.414 12.314 10.308 1.00 82.38 96 LYS A N 1
ATOM 768 C CA . LYS A 1 96 ? 19.839 12.005 10.020 1.00 82.38 96 LYS A CA 1
ATOM 769 C C . LYS A 1 96 ? 20.077 10.696 9.249 1.00 82.38 96 LYS A C 1
ATOM 771 O O . LYS A 1 96 ? 21.088 10.567 8.572 1.00 82.38 96 LYS A O 1
ATOM 776 N N . SER A 1 97 ? 19.165 9.726 9.345 1.00 75.44 97 SER A N 1
ATOM 777 C CA . SER A 1 97 ? 19.225 8.468 8.586 1.00 75.44 97 SER A CA 1
ATOM 778 C C . SER A 1 97 ? 18.751 8.593 7.132 1.00 75.44 97 SER A C 1
ATOM 780 O O . SER A 1 97 ? 18.850 7.631 6.373 1.00 75.44 97 SER A O 1
ATOM 782 N N . ILE A 1 98 ? 18.213 9.748 6.734 1.00 71.88 98 ILE A N 1
ATOM 783 C CA . ILE A 1 98 ? 17.711 10.015 5.389 1.00 71.88 98 ILE A CA 1
ATOM 784 C C . ILE A 1 98 ? 18.809 10.770 4.627 1.00 71.88 98 ILE A C 1
ATOM 786 O O . ILE A 1 98 ? 19.117 11.915 4.969 1.00 71.88 98 ILE A O 1
ATOM 790 N N . PRO A 1 99 ? 19.401 10.177 3.574 1.00 70.12 99 PRO A N 1
ATOM 791 C CA . PRO A 1 99 ? 20.383 10.873 2.757 1.00 70.12 99 PRO A CA 1
ATOM 792 C C . PRO A 1 99 ? 19.809 12.188 2.232 1.00 70.12 99 PRO A C 1
ATOM 794 O O . PRO A 1 99 ? 18.672 12.223 1.753 1.00 70.12 99 PRO A O 1
ATOM 797 N N . THR A 1 100 ? 20.602 13.261 2.288 1.00 66.19 100 THR A N 1
ATOM 798 C CA . THR A 1 100 ? 20.245 14.592 1.757 1.00 66.19 100 THR A CA 1
ATOM 799 C C . THR A 1 100 ? 18.981 15.219 2.381 1.00 66.19 100 THR A C 1
ATOM 801 O O . THR A 1 100 ? 18.300 16.011 1.734 1.00 66.19 100 THR A O 1
ATOM 804 N N . PHE A 1 101 ? 18.623 14.875 3.629 1.00 62.78 101 PHE A N 1
ATOM 805 C CA . PHE A 1 101 ? 17.400 15.380 4.280 1.00 62.78 101 PHE A CA 1
ATOM 806 C C . PHE A 1 101 ? 17.333 16.917 4.344 1.00 62.78 101 PHE A C 1
ATOM 808 O O . PHE A 1 101 ? 16.319 17.500 3.960 1.00 62.78 101 PHE A O 1
ATOM 815 N N . ASP A 1 102 ? 18.423 17.572 4.758 1.00 58.34 102 ASP A N 1
ATOM 816 C CA . ASP A 1 102 ? 18.468 19.031 4.936 1.00 58.34 102 ASP A CA 1
ATOM 817 C C . ASP A 1 102 ? 18.717 19.803 3.632 1.00 58.34 102 ASP A C 1
ATOM 819 O O . ASP A 1 102 ? 18.233 20.923 3.467 1.00 58.34 102 ASP A O 1
ATOM 823 N N . THR A 1 103 ? 19.424 19.205 2.669 1.00 55.59 103 THR A N 1
ATOM 824 C CA . THR A 1 103 ? 19.811 19.878 1.417 1.00 55.59 103 THR A CA 1
ATOM 825 C C . THR A 1 103 ? 18.650 20.031 0.434 1.00 55.59 103 THR A C 1
ATOM 827 O O . THR A 1 103 ? 18.696 20.888 -0.442 1.00 55.59 103 THR A O 1
ATOM 830 N N . ASN A 1 104 ? 17.582 19.244 0.585 1.00 49.78 104 ASN A N 1
ATOM 831 C CA . ASN A 1 104 ? 16.457 19.192 -0.353 1.00 49.78 104 ASN A CA 1
ATOM 832 C C . ASN A 1 104 ? 15.316 20.177 -0.062 1.00 49.78 104 ASN A C 1
ATOM 834 O O . ASN A 1 104 ? 14.358 20.246 -0.829 1.00 49.78 104 ASN A O 1
ATOM 838 N N . ARG A 1 105 ? 15.400 20.986 1.003 1.00 46.91 105 ARG A N 1
ATOM 839 C CA . ARG A 1 105 ? 14.407 22.051 1.244 1.00 46.91 105 ARG A CA 1
ATOM 840 C C . ARG A 1 105 ? 14.500 23.214 0.241 1.00 46.91 105 ARG A C 1
ATOM 842 O O . ARG A 1 105 ? 13.586 24.032 0.219 1.00 46.91 105 ARG A O 1
ATOM 849 N N . SER A 1 106 ? 15.542 23.269 -0.598 1.00 39.94 106 SER A N 1
ATOM 850 C CA . SER A 1 106 ? 15.882 24.482 -1.367 1.00 39.94 106 SER A CA 1
ATOM 851 C C . SER A 1 106 ? 16.263 24.279 -2.842 1.00 39.94 106 SER A C 1
ATOM 853 O O . SER A 1 106 ? 16.704 25.239 -3.470 1.00 39.94 106 SER A O 1
ATOM 855 N N . VAL A 1 107 ? 16.131 23.091 -3.444 1.00 44.56 107 VAL A N 1
ATOM 856 C CA . VAL A 1 107 ? 16.702 22.862 -4.793 1.00 44.56 107 VAL A CA 1
ATOM 857 C C . VAL A 1 107 ? 15.666 23.038 -5.907 1.00 44.56 107 VAL A C 1
ATOM 859 O O . VAL A 1 107 ? 15.128 22.077 -6.456 1.00 44.56 107 VAL A O 1
ATOM 862 N N . GLY A 1 108 ? 15.427 24.300 -6.268 1.00 45.03 108 GLY A N 1
ATOM 863 C CA . GLY A 1 108 ? 14.850 24.715 -7.552 1.00 45.03 108 GLY A CA 1
ATOM 864 C C . GLY A 1 108 ? 15.932 24.886 -8.624 1.00 45.03 108 GLY A C 1
ATOM 865 O O . GLY A 1 108 ? 16.111 25.983 -9.140 1.00 45.03 108 GLY A O 1
ATOM 866 N N . GLY A 1 109 ? 16.706 23.832 -8.902 1.00 52.75 109 GLY A N 1
ATOM 867 C CA . GLY A 1 109 ? 17.755 23.833 -9.932 1.00 52.75 109 GLY A CA 1
ATOM 868 C C . GLY A 1 109 ? 17.306 23.173 -11.240 1.00 52.75 109 GLY A C 1
ATOM 869 O O . GLY A 1 109 ? 16.445 22.286 -11.223 1.00 52.75 109 GLY A O 1
ATOM 870 N N . SER A 1 110 ? 17.911 23.565 -12.365 1.00 53.34 110 SER A N 1
ATOM 871 C CA . SER A 1 110 ? 17.780 22.866 -13.653 1.00 53.34 110 SER A CA 1
ATOM 872 C C . SER A 1 110 ? 18.158 21.381 -13.521 1.00 53.34 110 SER A C 1
ATOM 874 O O . SER A 1 110 ? 18.910 20.996 -12.624 1.00 53.34 110 SER A O 1
ATOM 876 N N . LEU A 1 111 ? 17.571 20.519 -14.354 1.00 55.75 111 LEU A N 1
ATOM 877 C CA . LEU A 1 111 ? 17.908 19.090 -14.382 1.00 55.75 111 LEU A CA 1
ATOM 878 C C . LEU A 1 111 ? 19.324 18.911 -14.946 1.00 55.75 111 LEU A C 1
ATOM 880 O O . LEU A 1 111 ? 19.668 19.546 -15.944 1.00 55.75 111 LEU A O 1
ATOM 884 N N . SER A 1 112 ? 20.136 18.058 -14.319 1.00 69.38 112 SER A N 1
ATOM 885 C CA . SER A 1 112 ? 21.404 17.625 -14.914 1.00 69.38 112 SER A CA 1
ATOM 886 C C . SER A 1 112 ? 21.153 16.717 -16.129 1.00 69.38 112 SER A C 1
ATOM 888 O O . SER A 1 112 ? 20.064 16.166 -16.296 1.00 69.38 112 SER A O 1
ATOM 890 N N . GLU A 1 113 ? 22.161 16.521 -16.984 1.00 66.62 113 GLU A N 1
ATOM 891 C CA . GLU A 1 113 ? 22.087 15.545 -18.090 1.00 66.62 113 GLU A CA 1
ATOM 892 C C . GLU A 1 113 ? 21.799 14.119 -17.588 1.00 66.62 113 GLU A C 1
ATOM 894 O O . GLU A 1 113 ? 21.099 13.348 -18.244 1.00 66.62 113 GLU A O 1
ATOM 899 N N . GLU A 1 114 ? 22.298 13.772 -16.401 1.00 69.81 114 GLU A N 1
ATOM 900 C CA . GLU A 1 114 ? 22.031 12.487 -15.757 1.00 69.81 114 GLU A CA 1
ATOM 901 C C . GLU A 1 114 ? 20.572 12.377 -15.287 1.00 69.81 114 GLU A C 1
ATOM 903 O O . GLU A 1 114 ? 19.910 11.375 -15.569 1.00 69.81 114 GLU A O 1
ATOM 908 N N . ASP A 1 115 ? 20.028 13.434 -14.670 1.00 67.00 115 ASP A N 1
ATOM 909 C CA . ASP A 1 115 ? 18.609 13.495 -14.290 1.00 67.00 115 ASP A CA 1
ATOM 910 C C . ASP A 1 115 ? 17.693 13.376 -15.513 1.00 67.00 115 ASP A C 1
ATOM 912 O O . ASP A 1 115 ? 16.662 12.703 -15.456 1.00 67.00 115 ASP A O 1
ATOM 916 N N . TYR A 1 116 ? 18.073 14.008 -16.628 1.00 68.81 116 TYR A N 1
ATOM 917 C CA . TYR A 1 116 ? 17.341 13.922 -17.889 1.00 68.81 116 TYR A CA 1
ATOM 918 C C . TYR A 1 116 ? 17.311 12.484 -18.418 1.00 68.81 116 TYR A C 1
ATOM 920 O O . TYR A 1 116 ? 16.233 11.952 -18.694 1.00 68.81 116 TYR A O 1
ATOM 928 N N . LYS A 1 117 ? 18.477 11.826 -18.511 1.00 77.06 117 LYS A N 1
ATOM 929 C CA . LYS A 1 117 ? 18.564 10.425 -18.952 1.00 77.06 117 LYS A CA 1
ATOM 930 C C . LYS A 1 117 ? 17.715 9.517 -18.068 1.00 77.06 117 LYS A C 1
ATOM 932 O O . LYS A 1 117 ? 16.996 8.659 -18.571 1.00 77.06 117 LYS A O 1
ATOM 937 N N . MET A 1 118 ? 17.771 9.717 -16.757 1.00 75.12 118 MET A N 1
ATOM 938 C CA . MET A 1 118 ? 16.999 8.928 -15.804 1.00 75.12 118 MET A CA 1
ATOM 939 C C . MET A 1 118 ? 15.492 9.176 -15.928 1.00 75.12 118 MET A C 1
ATOM 941 O O . MET A 1 118 ? 14.712 8.227 -15.878 1.00 75.12 118 MET A O 1
ATOM 945 N N . GLY A 1 119 ? 15.081 10.428 -16.150 1.00 68.50 119 GLY A N 1
ATOM 946 C CA . GLY A 1 119 ? 13.692 10.795 -16.421 1.00 68.50 119 GLY A CA 1
ATOM 947 C C . GLY A 1 119 ? 13.149 10.161 -17.704 1.00 68.50 119 GLY A C 1
ATOM 948 O O . GLY A 1 119 ? 12.042 9.629 -17.689 1.00 68.50 119 GLY A O 1
ATOM 949 N N . LEU A 1 120 ? 13.937 10.146 -18.783 1.00 78.56 120 LEU A N 1
ATOM 950 C CA . LEU A 1 120 ? 13.572 9.466 -20.030 1.00 78.56 120 LEU A CA 1
ATOM 951 C C . LEU A 1 120 ? 13.367 7.962 -19.814 1.00 78.56 120 LEU A C 1
ATOM 953 O O . LEU A 1 120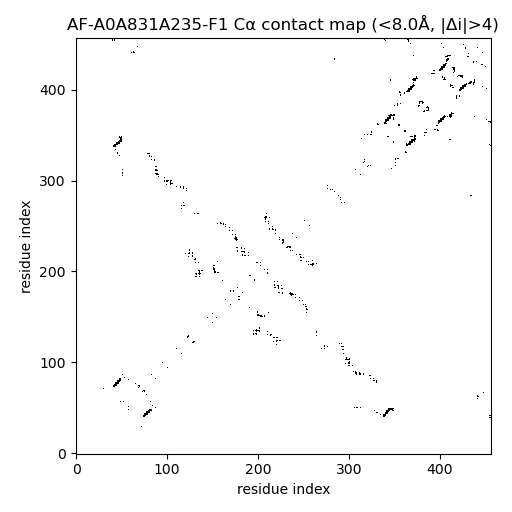 ? 12.346 7.415 -20.216 1.00 78.56 120 LEU A O 1
ATOM 957 N N . TRP A 1 121 ? 14.299 7.292 -19.137 1.00 85.38 121 TRP A N 1
ATOM 958 C CA . TRP A 1 121 ? 14.156 5.862 -18.860 1.00 85.38 121 TRP A CA 1
ATOM 959 C C . TRP A 1 121 ? 12.980 5.542 -17.939 1.00 85.38 121 TRP A C 1
ATOM 961 O O . TRP A 1 121 ? 12.338 4.513 -18.122 1.00 85.38 121 TRP A O 1
ATOM 971 N N . ASN A 1 122 ? 12.644 6.433 -17.004 1.00 79.88 122 ASN A N 1
ATOM 972 C CA . ASN A 1 122 ? 11.424 6.299 -16.214 1.00 79.88 122 ASN A CA 1
ATOM 973 C C . ASN A 1 122 ? 10.166 6.322 -17.098 1.00 79.88 122 ASN A C 1
ATOM 975 O O . ASN A 1 122 ? 9.270 5.520 -16.876 1.00 79.88 122 ASN A O 1
ATOM 979 N N . LEU A 1 123 ? 10.106 7.199 -18.108 1.00 77.19 123 LEU A N 1
ATOM 980 C CA . LEU A 1 123 ? 9.000 7.196 -19.072 1.00 77.19 123 LEU A CA 1
ATOM 981 C C . LEU A 1 123 ? 8.979 5.912 -19.902 1.00 77.19 123 LEU A C 1
ATOM 983 O O . LEU A 1 123 ? 7.929 5.299 -20.024 1.00 77.19 123 LEU A O 1
ATOM 987 N N . LEU A 1 124 ? 10.133 5.459 -20.395 1.00 83.88 124 LEU A N 1
ATOM 988 C CA . LEU A 1 124 ? 10.226 4.237 -21.200 1.00 83.88 124 LEU A CA 1
ATOM 989 C C . LEU A 1 124 ? 9.811 2.972 -20.431 1.00 83.88 124 LEU A C 1
ATOM 991 O O . LEU A 1 124 ? 9.243 2.056 -21.015 1.00 83.88 124 LEU A O 1
ATOM 995 N N . TYR A 1 125 ? 10.064 2.903 -19.122 1.00 86.44 125 TYR A N 1
ATOM 996 C CA . TYR A 1 125 ? 9.600 1.784 -18.292 1.00 86.44 125 TYR A CA 1
ATOM 997 C C . TYR A 1 125 ? 8.105 1.840 -17.951 1.00 86.44 125 TYR A C 1
ATOM 999 O O . TYR A 1 125 ? 7.564 0.842 -17.477 1.00 86.44 125 TYR A O 1
ATOM 1007 N N . GLN A 1 126 ? 7.439 2.972 -18.187 1.00 81.12 126 GLN A N 1
ATOM 1008 C CA . GLN A 1 126 ? 5.979 3.091 -18.107 1.00 81.12 126 GLN A CA 1
ATOM 1009 C C . GLN A 1 126 ? 5.337 2.823 -19.466 1.00 81.12 126 GLN A C 1
ATOM 1011 O O . GLN A 1 126 ? 4.343 2.106 -19.554 1.00 81.12 126 GLN A O 1
ATOM 1016 N N . ASP A 1 127 ? 5.940 3.375 -20.515 1.00 84.12 127 ASP A N 1
ATOM 1017 C CA . ASP A 1 127 ? 5.538 3.216 -21.899 1.00 84.12 127 ASP A CA 1
ATOM 1018 C C . ASP A 1 127 ? 6.779 3.058 -22.800 1.00 84.12 127 ASP A C 1
ATOM 1020 O O . ASP A 1 127 ? 7.444 4.046 -23.136 1.00 84.12 127 ASP A O 1
ATOM 1024 N N . PRO A 1 128 ? 7.102 1.826 -23.236 1.00 92.44 128 PRO A N 1
ATOM 1025 C CA . PRO A 1 128 ? 8.270 1.576 -24.074 1.00 92.44 128 PRO A CA 1
ATOM 1026 C C . PRO A 1 128 ? 8.123 2.155 -25.488 1.00 92.44 128 PRO A C 1
ATOM 1028 O O . PRO A 1 128 ? 9.115 2.224 -26.212 1.00 92.44 128 PRO A O 1
ATOM 1031 N N . PHE A 1 129 ? 6.923 2.589 -25.890 1.00 90.06 129 PHE A N 1
ATOM 1032 C CA . PHE A 1 129 ? 6.646 3.165 -27.205 1.00 90.06 129 PHE A CA 1
ATOM 1033 C C . PHE A 1 129 ? 6.763 4.687 -27.237 1.00 90.06 129 PHE A C 1
ATOM 1035 O O . PHE A 1 129 ? 6.735 5.262 -28.322 1.00 90.06 129 PHE A O 1
ATOM 1042 N N . PHE A 1 130 ? 6.967 5.336 -26.090 1.00 85.62 130 PHE A N 1
ATOM 1043 C CA . PHE A 1 130 ? 6.939 6.791 -25.942 1.00 85.62 130 PHE A CA 1
ATOM 1044 C C . PHE A 1 130 ? 7.772 7.554 -26.991 1.00 85.62 130 PHE A C 1
ATOM 1046 O O . PHE A 1 130 ? 7.306 8.505 -27.616 1.00 85.62 130 PHE A O 1
ATOM 1053 N N . GLU A 1 131 ? 9.015 7.131 -27.243 1.00 87.31 131 GLU A N 1
ATOM 1054 C CA . GLU A 1 131 ? 9.855 7.785 -28.257 1.00 87.31 131 GLU A CA 1
ATOM 1055 C C . GLU A 1 131 ? 9.440 7.449 -29.695 1.00 87.31 131 GLU A C 1
ATOM 1057 O O . GLU A 1 131 ? 9.621 8.274 -30.590 1.00 87.31 131 GLU A O 1
ATOM 1062 N N . LEU A 1 132 ? 8.868 6.263 -29.924 1.00 89.44 132 LEU A N 1
ATOM 1063 C CA . LEU A 1 132 ? 8.338 5.860 -31.229 1.00 89.44 132 LEU A CA 1
ATOM 1064 C C . LEU A 1 132 ? 7.078 6.656 -31.572 1.00 89.44 132 LEU A C 1
ATOM 1066 O O . LEU A 1 132 ? 6.942 7.107 -32.706 1.00 89.44 132 LEU A O 1
ATOM 1070 N N . GLU A 1 133 ? 6.207 6.904 -30.593 1.00 86.06 133 GLU A N 1
ATOM 1071 C CA . GLU A 1 133 ? 5.052 7.788 -30.746 1.00 86.06 133 GLU A CA 1
ATOM 1072 C C . GLU A 1 133 ? 5.507 9.194 -31.159 1.00 86.06 133 GLU A C 1
ATOM 1074 O O . GLU A 1 133 ? 5.041 9.722 -32.167 1.00 86.06 133 GLU A O 1
ATOM 1079 N N . ILE A 1 134 ? 6.495 9.770 -30.465 1.00 83.75 134 ILE A N 1
ATOM 1080 C CA . ILE A 1 134 ? 7.053 11.087 -30.815 1.00 83.75 134 ILE A CA 1
ATOM 1081 C C . ILE A 1 134 ? 7.622 11.100 -32.238 1.00 83.75 134 ILE A C 1
ATOM 1083 O O . ILE A 1 134 ? 7.371 12.038 -32.996 1.00 83.75 134 ILE A O 1
ATOM 1087 N N . LEU A 1 135 ? 8.385 10.071 -32.614 1.00 84.00 135 LEU A N 1
ATOM 1088 C CA . LEU A 1 135 ? 8.960 9.963 -33.954 1.00 84.00 135 LEU A CA 1
ATOM 1089 C C . LEU A 1 135 ? 7.886 9.786 -35.036 1.00 84.00 135 LEU A C 1
ATOM 1091 O O . LEU A 1 135 ? 8.059 10.292 -36.141 1.00 84.00 135 LEU A O 1
ATOM 1095 N N . SER A 1 136 ? 6.760 9.142 -34.720 1.00 81.31 136 SER A N 1
ATOM 1096 C CA . SER A 1 136 ? 5.635 8.984 -35.649 1.00 81.31 136 SER A CA 1
ATOM 1097 C C . SER A 1 136 ? 4.943 10.304 -36.013 1.00 81.31 136 SER A C 1
ATOM 1099 O O . SER A 1 136 ? 4.283 10.387 -37.048 1.00 81.31 136 SER A O 1
ATOM 1101 N N . LEU A 1 137 ? 5.122 11.344 -35.190 1.00 80.50 137 LEU A N 1
ATOM 1102 C CA . LEU A 1 137 ? 4.578 12.687 -35.407 1.00 80.50 137 LEU A CA 1
ATOM 1103 C C . LEU A 1 137 ? 5.522 13.598 -36.205 1.00 80.50 137 LEU A C 1
ATOM 1105 O O . LEU A 1 137 ? 5.187 14.757 -36.453 1.00 80.50 137 LEU A O 1
ATOM 1109 N N . ARG A 1 138 ? 6.718 13.120 -36.569 1.00 75.50 138 ARG A N 1
ATOM 1110 C CA . ARG A 1 138 ? 7.692 13.909 -37.325 1.00 75.50 138 ARG A CA 1
ATOM 1111 C C . ARG A 1 138 ? 7.162 14.151 -38.738 1.00 75.50 138 ARG A C 1
ATOM 1113 O O . ARG A 1 138 ? 6.832 13.205 -39.445 1.00 75.50 138 ARG A O 1
ATOM 1120 N N . GLU A 1 139 ? 7.096 15.417 -39.149 1.00 67.06 139 GLU A N 1
ATOM 1121 C CA . GLU A 1 139 ? 6.726 15.764 -40.522 1.00 67.06 139 GLU A CA 1
ATOM 1122 C C . GLU A 1 139 ? 7.755 15.186 -41.499 1.00 67.06 139 GLU A C 1
ATOM 1124 O O . GLU A 1 139 ? 8.967 15.346 -41.319 1.00 67.06 139 GLU A O 1
ATOM 1129 N N . SER A 1 140 ? 7.274 14.516 -42.545 1.00 59.16 140 SER A N 1
ATOM 1130 C CA . SER A 1 140 ? 8.131 14.065 -43.630 1.00 59.16 140 SER A CA 1
ATOM 1131 C C . SER A 1 140 ? 8.705 15.286 -44.351 1.00 59.16 140 SER A C 1
ATOM 1133 O O . SER A 1 140 ? 7.945 16.066 -44.928 1.00 59.16 140 SER A O 1
ATOM 1135 N N . GLU A 1 141 ? 10.032 15.443 -44.395 1.00 58.25 141 GLU A N 1
ATOM 1136 C CA . GLU A 1 141 ? 10.649 16.283 -45.429 1.00 58.25 141 GLU A CA 1
ATOM 1137 C C . GLU A 1 141 ? 10.071 15.854 -46.790 1.00 58.25 141 GLU A C 1
ATOM 1139 O O . GLU A 1 141 ? 9.974 14.653 -47.042 1.00 58.25 141 GLU A O 1
ATOM 1144 N N . ASN A 1 142 ? 9.666 16.807 -47.641 1.00 52.06 142 ASN A N 1
ATOM 1145 C CA . ASN A 1 142 ? 8.924 16.625 -48.909 1.00 52.06 142 ASN A CA 1
ATOM 1146 C C . ASN A 1 142 ? 9.609 15.740 -49.989 1.00 52.06 142 ASN A C 1
ATOM 1148 O O . ASN A 1 142 ? 9.252 15.790 -51.164 1.00 52.06 142 ASN A O 1
ATOM 1152 N N . ASN A 1 143 ? 10.578 14.910 -49.616 1.00 54.72 143 ASN A N 1
ATOM 1153 C CA . ASN A 1 143 ? 11.300 13.974 -50.458 1.00 54.72 143 ASN A CA 1
ATOM 1154 C C . ASN A 1 143 ? 10.747 12.553 -50.275 1.00 54.72 143 ASN A C 1
ATOM 1156 O O . ASN A 1 143 ? 11.392 11.693 -49.673 1.00 54.72 143 ASN A O 1
ATOM 1160 N N . TYR A 1 144 ? 9.558 12.284 -50.821 1.00 55.72 144 TYR A N 1
ATOM 1161 C CA . TYR A 1 144 ? 9.164 10.896 -51.060 1.00 55.72 144 TYR A CA 1
ATOM 1162 C C . TYR A 1 144 ? 10.111 10.289 -52.105 1.00 55.72 144 TYR A C 1
ATOM 1164 O O . TYR A 1 144 ? 10.339 10.912 -53.148 1.00 55.72 144 TYR A O 1
ATOM 1172 N N . PRO A 1 145 ? 10.674 9.093 -51.863 1.00 57.38 145 PRO A N 1
ATOM 1173 C CA . PRO A 1 145 ? 11.460 8.423 -52.883 1.00 57.38 145 PRO A CA 1
ATOM 1174 C C . PRO A 1 145 ? 10.592 8.149 -54.127 1.00 57.38 145 PRO A C 1
ATOM 1176 O O . PRO A 1 145 ? 9.373 7.991 -54.007 1.00 57.38 145 PRO A O 1
ATOM 1179 N N . PRO A 1 146 ? 11.191 8.094 -55.332 1.00 60.12 146 PRO A N 1
ATOM 1180 C CA . PRO A 1 146 ? 10.468 7.778 -56.559 1.00 60.12 146 PRO A CA 1
ATOM 1181 C C . PRO A 1 146 ? 9.685 6.455 -56.424 1.00 60.12 146 PRO A C 1
ATOM 1183 O O . PRO A 1 146 ? 10.135 5.572 -55.692 1.00 60.12 146 PRO A O 1
ATOM 1186 N N . PRO A 1 147 ? 8.590 6.242 -57.184 1.00 56.38 147 PRO A N 1
ATOM 1187 C CA . PRO A 1 147 ? 7.681 5.089 -57.044 1.00 56.38 147 PRO A CA 1
ATOM 1188 C C . PRO A 1 147 ? 8.320 3.686 -57.069 1.00 56.38 147 PRO A C 1
ATOM 1190 O O . PRO A 1 147 ? 7.676 2.718 -56.679 1.00 56.38 147 PRO A O 1
ATOM 1193 N N . ASN A 1 148 ? 9.574 3.567 -57.515 1.00 62.75 148 ASN A N 1
ATOM 1194 C CA . ASN A 1 148 ? 10.308 2.308 -57.665 1.00 62.75 148 ASN A CA 1
ATOM 1195 C C . ASN A 1 148 ? 11.403 2.087 -56.604 1.00 62.75 148 ASN A C 1
ATOM 1197 O O . ASN A 1 148 ? 12.194 1.152 -56.739 1.00 62.75 148 ASN A O 1
ATOM 1201 N N . GLN A 1 149 ? 11.496 2.934 -55.576 1.00 65.19 149 GLN A N 1
ATOM 1202 C CA . GLN A 1 149 ? 12.535 2.837 -54.553 1.00 65.19 149 GLN A CA 1
ATOM 1203 C C . GLN A 1 149 ? 11.926 2.569 -53.173 1.00 65.19 149 GLN A C 1
ATOM 1205 O O . GLN A 1 149 ? 10.966 3.210 -52.752 1.00 65.19 149 GLN A O 1
ATOM 1210 N N . GLN A 1 150 ? 12.485 1.577 -52.479 1.00 67.75 150 GLN A N 1
ATOM 1211 C CA . GLN A 1 150 ? 12.007 1.137 -51.175 1.00 67.75 150 GLN A CA 1
ATOM 1212 C C . GLN A 1 150 ? 12.130 2.263 -50.136 1.00 67.75 150 GLN A C 1
ATOM 1214 O O . GLN A 1 150 ? 13.165 2.929 -50.072 1.00 67.75 150 GLN A O 1
ATOM 1219 N N . LEU A 1 151 ? 11.098 2.461 -49.306 1.00 74.19 151 LEU A N 1
ATOM 1220 C CA . LEU A 1 151 ? 11.165 3.432 -48.210 1.00 74.19 151 LEU A CA 1
ATOM 1221 C C . LEU A 1 151 ? 12.305 3.049 -47.247 1.00 74.19 151 LEU A C 1
ATOM 1223 O O . LEU A 1 151 ? 12.398 1.874 -46.877 1.00 74.19 151 LEU A O 1
ATOM 1227 N N . PRO A 1 152 ? 13.133 4.009 -46.788 1.00 76.94 152 PRO A N 1
ATOM 1228 C CA . PRO A 1 152 ? 14.252 3.735 -45.881 1.00 76.94 152 PRO A CA 1
ATOM 1229 C C . PRO A 1 152 ? 13.847 2.939 -44.633 1.00 76.94 152 PRO A C 1
ATOM 1231 O O . PRO A 1 152 ? 14.533 1.991 -44.245 1.00 76.94 152 PRO A O 1
ATOM 1234 N N . GLY A 1 153 ? 12.679 3.248 -44.063 1.00 83.06 153 GLY A N 1
ATOM 1235 C CA . GLY A 1 153 ? 12.119 2.528 -42.921 1.00 83.06 153 GLY A CA 1
ATOM 1236 C C . GLY A 1 153 ? 11.853 1.039 -43.157 1.00 83.06 153 GLY A C 1
ATOM 1237 O O . GLY A 1 153 ? 12.013 0.247 -42.234 1.00 83.06 153 GLY A O 1
ATOM 1238 N N . GLN A 1 154 ? 11.532 0.605 -44.381 1.00 85.88 154 GLN A N 1
ATOM 1239 C CA . GLN A 1 154 ? 11.301 -0.822 -44.653 1.00 85.88 154 GLN A CA 1
ATOM 1240 C C . GLN A 1 154 ? 12.589 -1.651 -44.562 1.00 85.88 154 GLN A C 1
ATOM 1242 O O . GLN A 1 154 ? 12.551 -2.817 -44.169 1.00 85.88 154 GLN A O 1
ATOM 1247 N N . GLY A 1 155 ? 13.738 -1.056 -44.904 1.00 87.62 155 GLY A N 1
ATOM 1248 C CA . GLY A 1 155 ? 15.040 -1.686 -44.686 1.00 87.62 155 GLY A CA 1
ATOM 1249 C C . GLY A 1 155 ? 15.309 -1.895 -43.195 1.00 87.62 155 GLY A C 1
ATOM 1250 O O . GLY A 1 155 ? 15.715 -2.981 -42.786 1.00 87.62 155 GLY A O 1
ATOM 1251 N N . LEU A 1 156 ? 14.997 -0.883 -42.380 1.00 88.94 156 LEU A N 1
ATOM 1252 C CA . LEU A 1 156 ? 15.115 -0.948 -40.925 1.00 88.94 156 LEU A CA 1
ATOM 1253 C C . LEU A 1 156 ? 14.160 -1.991 -40.314 1.00 88.94 156 LEU A C 1
ATOM 1255 O O . LEU A 1 156 ? 14.615 -2.835 -39.545 1.00 88.94 156 LEU A O 1
ATOM 1259 N N . ASP A 1 157 ? 12.880 -2.005 -40.701 1.00 92.56 157 ASP A N 1
ATOM 1260 C CA . ASP A 1 157 ? 11.895 -3.014 -40.266 1.00 92.56 157 ASP A CA 1
ATOM 1261 C C . ASP A 1 157 ? 12.365 -4.439 -40.585 1.00 92.56 157 ASP A C 1
ATOM 1263 O O . ASP A 1 157 ? 12.353 -5.309 -39.712 1.00 92.56 157 ASP A O 1
ATOM 1267 N N . LYS A 1 158 ? 12.900 -4.668 -41.792 1.00 91.62 158 LYS A N 1
ATOM 1268 C CA . LYS A 1 158 ? 13.493 -5.960 -42.157 1.00 91.62 158 LYS A CA 1
ATOM 1269 C C . LYS A 1 158 ? 14.677 -6.324 -41.257 1.00 91.62 158 LYS A C 1
ATOM 1271 O O . LYS A 1 158 ? 14.774 -7.480 -40.838 1.00 91.62 158 LYS A O 1
ATOM 1276 N N . SER A 1 159 ? 15.555 -5.370 -40.942 1.00 91.12 159 SER A N 1
ATOM 1277 C CA . SER A 1 159 ? 16.675 -5.593 -40.019 1.00 91.12 159 SER A CA 1
ATOM 1278 C C . SER A 1 159 ? 16.187 -5.997 -38.631 1.00 91.12 159 SER A C 1
ATOM 1280 O O . SER A 1 159 ? 16.702 -6.959 -38.074 1.00 91.12 159 SER A O 1
ATOM 1282 N N . ILE A 1 160 ? 15.154 -5.343 -38.093 1.00 93.00 160 ILE A N 1
ATOM 1283 C CA . ILE A 1 160 ? 14.617 -5.669 -36.763 1.00 93.00 160 ILE A CA 1
ATOM 1284 C C . ILE A 1 160 ? 13.901 -7.014 -36.779 1.00 93.00 160 ILE A C 1
ATOM 1286 O O . ILE A 1 160 ? 14.154 -7.840 -35.909 1.00 93.00 160 ILE A O 1
ATOM 1290 N N . ARG A 1 161 ? 13.067 -7.305 -37.783 1.00 93.94 161 ARG A N 1
ATOM 1291 C CA . ARG A 1 161 ? 12.401 -8.615 -37.909 1.00 93.94 161 ARG A CA 1
ATOM 1292 C C . ARG A 1 161 ? 13.405 -9.763 -37.955 1.00 93.94 161 ARG A C 1
ATOM 1294 O O . ARG A 1 161 ? 13.206 -10.759 -37.262 1.00 93.94 161 ARG A O 1
ATOM 1301 N N . ASN A 1 162 ? 14.513 -9.590 -38.672 1.00 92.62 162 ASN A N 1
ATOM 1302 C CA . ASN A 1 162 ? 15.564 -10.604 -38.796 1.00 92.62 162 ASN A CA 1
ATOM 1303 C C . ASN A 1 162 ? 16.616 -10.554 -37.677 1.00 92.62 162 ASN A C 1
ATOM 1305 O O . ASN A 1 162 ? 17.458 -11.447 -37.593 1.00 92.62 162 ASN A O 1
ATOM 1309 N N . PHE A 1 163 ? 16.581 -9.534 -36.817 1.00 92.88 163 PHE A N 1
ATOM 1310 C CA . PHE A 1 163 ? 17.560 -9.359 -35.755 1.00 92.88 163 PHE A CA 1
ATOM 1311 C C . PHE A 1 163 ? 17.522 -10.539 -34.783 1.00 92.88 163 PHE A C 1
ATOM 1313 O O . PHE A 1 163 ? 16.491 -10.819 -34.166 1.00 92.88 163 PHE A O 1
ATOM 1320 N N . THR A 1 164 ? 18.663 -11.202 -34.642 1.00 91.31 164 THR A N 1
ATOM 1321 C CA . THR A 1 164 ? 18.903 -12.243 -33.643 1.00 91.31 164 THR A CA 1
ATOM 1322 C C . THR A 1 164 ? 20.087 -11.783 -32.796 1.00 91.31 164 THR A C 1
ATOM 1324 O O . THR A 1 164 ? 21.118 -11.434 -33.379 1.00 91.31 164 THR A O 1
ATOM 1327 N N . PRO A 1 165 ? 19.959 -11.724 -31.458 1.00 93.25 165 PRO A N 1
ATOM 1328 C CA . PRO A 1 165 ? 21.063 -11.326 -30.594 1.00 93.25 165 PRO A CA 1
ATOM 1329 C C . PRO A 1 165 ? 22.306 -12.196 -30.815 1.00 93.25 165 PRO A C 1
ATOM 1331 O O . PRO A 1 165 ? 22.204 -13.407 -31.008 1.00 93.25 165 PRO A O 1
ATOM 1334 N N . SER A 1 166 ? 23.491 -11.586 -30.781 1.00 94.25 166 SER A N 1
ATOM 1335 C CA . SER A 1 166 ? 24.750 -12.336 -30.794 1.00 94.25 166 SER A CA 1
ATOM 1336 C C . SER A 1 166 ? 24.920 -13.124 -29.485 1.00 94.25 166 SER A C 1
ATOM 1338 O O . SER A 1 166 ? 24.328 -12.740 -28.474 1.00 94.25 166 SER A O 1
ATOM 1340 N N . PRO A 1 167 ? 25.766 -14.173 -29.435 1.00 95.56 167 PRO A N 1
ATOM 1341 C CA . PRO A 1 167 ? 26.044 -14.886 -28.186 1.00 95.56 167 PRO A CA 1
ATOM 1342 C C . PRO A 1 167 ? 26.503 -13.964 -27.045 1.00 95.56 167 PRO A C 1
ATOM 1344 O O . PRO A 1 167 ? 26.072 -14.132 -25.910 1.00 95.56 167 PRO A O 1
ATOM 1347 N N . ALA A 1 168 ? 27.305 -12.941 -27.358 1.00 94.88 168 ALA A N 1
ATOM 1348 C CA . ALA A 1 168 ? 27.743 -11.941 -26.385 1.00 94.88 168 ALA A CA 1
ATOM 1349 C C . ALA A 1 168 ? 26.582 -11.068 -25.872 1.00 94.88 168 ALA A C 1
ATOM 1351 O O . ALA A 1 168 ? 26.503 -10.778 -24.681 1.00 94.88 168 ALA A O 1
ATOM 1352 N N . LEU A 1 169 ? 25.652 -10.678 -26.751 1.00 95.31 169 LEU A N 1
ATOM 1353 C CA . LEU A 1 169 ? 24.468 -9.919 -26.349 1.00 95.31 169 LEU A CA 1
ATOM 1354 C C . LEU A 1 169 ? 23.494 -10.779 -25.531 1.00 95.31 169 LEU A C 1
ATOM 1356 O O . LEU A 1 169 ? 22.922 -10.286 -24.564 1.00 95.31 169 LEU A O 1
ATOM 1360 N N . LEU A 1 170 ? 23.328 -12.062 -25.872 1.00 96.25 170 LEU A N 1
ATOM 1361 C CA . LEU A 1 170 ? 22.545 -13.007 -25.067 1.00 96.25 170 LEU A CA 1
ATOM 1362 C C . LEU A 1 170 ? 23.120 -13.152 -23.659 1.00 96.25 170 LEU A C 1
ATOM 1364 O O . LEU A 1 170 ? 22.362 -13.173 -22.693 1.00 96.25 170 LEU A O 1
ATOM 1368 N N . GLU A 1 171 ? 24.446 -13.197 -23.528 1.00 96.00 171 GLU A N 1
ATOM 1369 C CA . GLU A 1 171 ? 25.105 -13.239 -22.225 1.00 96.00 171 GLU A CA 1
ATOM 1370 C C . GLU A 1 171 ? 24.846 -11.959 -21.415 1.00 96.00 171 GLU A C 1
ATOM 1372 O O . GLU A 1 171 ? 24.465 -12.045 -20.248 1.00 96.00 171 GLU A O 1
ATOM 1377 N N . GLN A 1 172 ? 24.965 -10.777 -22.029 1.00 96.00 172 GLN A N 1
ATOM 1378 C CA . GLN A 1 172 ? 24.651 -9.501 -21.368 1.00 96.00 172 GLN A CA 1
ATOM 1379 C C . GLN A 1 172 ? 23.183 -9.415 -20.934 1.00 96.00 172 GLN A C 1
ATOM 1381 O O . GLN A 1 172 ? 22.889 -9.003 -19.811 1.00 96.00 172 GLN A O 1
ATOM 1386 N N . LEU A 1 173 ? 22.257 -9.831 -21.803 1.00 96.31 173 LEU A N 1
ATOM 1387 C CA . LEU A 1 173 ? 20.831 -9.897 -21.489 1.00 96.31 173 LEU A CA 1
ATOM 1388 C C . LEU A 1 173 ? 20.581 -10.850 -20.312 1.00 96.31 173 LEU A C 1
ATOM 1390 O O . LEU A 1 173 ? 19.902 -10.472 -19.356 1.00 96.31 173 LEU A O 1
ATOM 1394 N N . ALA A 1 174 ? 21.191 -12.038 -20.322 1.00 94.81 174 ALA A N 1
ATOM 1395 C CA . ALA A 1 174 ? 21.061 -13.015 -19.245 1.00 94.81 174 ALA A CA 1
ATOM 1396 C C . ALA A 1 174 ? 21.619 -12.491 -17.910 1.00 94.81 174 ALA A C 1
ATOM 1398 O O . ALA A 1 174 ? 20.965 -12.649 -16.878 1.00 94.81 174 ALA A O 1
ATOM 1399 N N . GLN A 1 175 ? 22.774 -11.816 -17.921 1.00 94.31 175 GLN A N 1
ATOM 1400 C CA . GLN A 1 175 ? 23.345 -11.159 -16.735 1.00 94.31 175 GLN A CA 1
ATOM 1401 C C . GLN A 1 175 ? 22.430 -10.050 -16.191 1.00 94.31 175 GLN A C 1
ATOM 1403 O O . GLN A 1 175 ? 22.338 -9.866 -14.978 1.00 94.31 175 GLN A O 1
ATOM 1408 N N . ALA A 1 176 ? 21.698 -9.361 -17.070 1.00 93.56 176 ALA A N 1
ATOM 1409 C CA . ALA A 1 176 ? 20.685 -8.378 -16.696 1.00 93.56 176 ALA A CA 1
ATOM 1410 C C . ALA A 1 176 ? 19.341 -8.996 -16.250 1.00 93.56 176 ALA A C 1
ATOM 1412 O O . ALA A 1 176 ? 18.408 -8.262 -15.919 1.00 93.56 176 ALA A O 1
ATOM 1413 N N . GLY A 1 177 ? 19.216 -10.328 -16.227 1.00 94.00 177 GLY A N 1
ATOM 1414 C CA . GLY A 1 177 ? 17.980 -11.038 -15.876 1.00 94.00 177 GLY A CA 1
ATOM 1415 C C . GLY A 1 177 ? 16.964 -11.150 -17.020 1.00 94.00 177 GLY A C 1
ATOM 1416 O O . GLY A 1 177 ? 15.848 -11.631 -16.818 1.00 94.00 177 GLY A O 1
ATOM 1417 N N . ILE A 1 178 ? 17.333 -10.738 -18.235 1.00 96.44 178 ILE A N 1
ATOM 1418 C CA . ILE A 1 178 ? 16.497 -10.820 -19.433 1.00 96.44 178 ILE A CA 1
ATOM 1419 C C . ILE A 1 178 ? 16.827 -12.120 -20.166 1.00 96.44 178 ILE A C 1
ATOM 1421 O O . ILE A 1 178 ? 17.819 -12.224 -20.885 1.00 96.44 178 ILE A O 1
ATOM 1425 N N . LYS A 1 179 ? 15.973 -13.131 -19.997 1.00 95.44 179 LYS A N 1
ATOM 1426 C CA . LYS A 1 179 ? 16.088 -14.381 -20.758 1.00 95.44 179 LYS A CA 1
ATOM 1427 C C . LYS A 1 179 ? 15.792 -14.151 -22.239 1.00 95.44 179 LYS A C 1
ATOM 1429 O O . LYS A 1 179 ? 15.001 -13.270 -22.589 1.00 95.44 179 LYS A O 1
ATOM 1434 N N . GLU A 1 180 ? 16.371 -14.983 -23.099 1.00 95.81 180 GLU A N 1
ATOM 1435 C CA . GLU A 1 180 ? 16.194 -14.885 -24.549 1.00 95.81 180 GLU A CA 1
ATOM 1436 C C . GLU A 1 180 ? 14.714 -14.927 -24.953 1.00 95.81 180 GLU A C 1
ATOM 1438 O O . GLU A 1 180 ? 14.271 -14.112 -25.759 1.00 95.81 180 GLU A O 1
ATOM 1443 N N . GLU A 1 181 ? 13.909 -15.796 -24.339 1.00 96.12 181 GLU A N 1
ATOM 1444 C CA . GLU A 1 181 ? 12.487 -15.917 -24.666 1.00 96.12 181 GLU A CA 1
ATOM 1445 C C . GLU A 1 181 ? 11.716 -14.635 -24.334 1.00 96.12 181 GLU A C 1
ATOM 1447 O O . GLU A 1 181 ? 10.813 -14.248 -25.076 1.00 96.12 181 GLU A O 1
ATOM 1452 N N . ILE A 1 182 ? 12.089 -13.951 -23.246 1.00 96.50 182 ILE A N 1
ATOM 1453 C CA . ILE A 1 182 ? 11.497 -12.664 -22.861 1.00 96.50 182 ILE A CA 1
ATOM 1454 C C . ILE A 1 182 ? 11.901 -11.578 -23.856 1.00 96.50 182 ILE A C 1
ATOM 1456 O O . ILE A 1 182 ? 11.056 -10.791 -24.281 1.00 96.50 182 ILE A O 1
ATOM 1460 N N . PHE A 1 183 ? 13.164 -11.564 -24.283 1.00 96.94 183 PHE A N 1
ATOM 1461 C CA . PHE A 1 183 ? 13.632 -10.625 -25.298 1.00 96.94 183 PHE A CA 1
ATOM 1462 C C . PHE A 1 183 ? 12.900 -10.820 -26.637 1.00 96.94 183 PHE A C 1
ATOM 1464 O O . PHE A 1 183 ? 12.469 -9.851 -27.265 1.00 96.94 183 PHE A O 1
ATOM 1471 N N . GLN A 1 184 ? 12.676 -12.070 -27.055 1.00 96.56 184 GLN A N 1
ATOM 1472 C CA . GLN A 1 184 ? 11.907 -12.374 -28.267 1.00 96.56 184 GLN A CA 1
ATOM 1473 C C . GLN A 1 184 ? 10.432 -11.965 -28.139 1.00 96.56 184 GLN A C 1
ATOM 1475 O O . GLN A 1 184 ? 9.854 -11.438 -29.092 1.00 96.56 184 GLN A O 1
ATOM 1480 N N . GLN A 1 185 ? 9.821 -12.145 -26.964 1.00 97.12 185 GLN A N 1
ATOM 1481 C CA . GLN A 1 185 ? 8.466 -11.651 -26.691 1.00 97.12 185 GLN A CA 1
ATOM 1482 C C . GLN A 1 185 ? 8.393 -10.121 -26.751 1.00 97.12 185 GLN A C 1
ATOM 1484 O O . GLN A 1 185 ? 7.481 -9.581 -27.379 1.00 97.12 185 GLN A O 1
ATOM 1489 N N . ALA A 1 186 ? 9.368 -9.422 -26.163 1.00 97.00 186 ALA A N 1
ATOM 1490 C CA . ALA A 1 186 ? 9.456 -7.967 -26.232 1.00 97.00 186 ALA A CA 1
ATOM 1491 C C . ALA A 1 186 ? 9.571 -7.496 -27.684 1.00 97.00 186 ALA A C 1
ATOM 1493 O O . ALA A 1 186 ? 8.794 -6.653 -28.125 1.00 97.00 186 ALA A O 1
ATOM 1494 N N . LYS A 1 187 ? 10.473 -8.109 -28.456 1.00 97.25 187 LYS A N 1
ATOM 1495 C CA . LYS A 1 187 ? 10.635 -7.847 -29.887 1.00 97.25 187 LYS A CA 1
ATOM 1496 C C . LYS A 1 187 ? 9.334 -8.039 -30.660 1.00 97.25 187 LYS A C 1
ATOM 1498 O O . LYS A 1 187 ? 8.969 -7.171 -31.449 1.00 97.25 187 LYS A O 1
ATOM 1503 N N . LYS A 1 188 ? 8.622 -9.144 -30.426 1.00 96.94 188 LYS A N 1
ATOM 1504 C CA . LYS A 1 188 ? 7.322 -9.401 -31.057 1.00 96.94 188 LYS A CA 1
ATOM 1505 C C . LYS A 1 188 ? 6.328 -8.277 -30.750 1.00 96.94 188 LYS A C 1
ATOM 1507 O O . LYS A 1 188 ? 5.739 -7.733 -31.677 1.00 96.94 188 LYS A O 1
ATOM 1512 N N . LYS A 1 189 ? 6.211 -7.888 -29.477 1.00 96.19 189 LYS A N 1
ATOM 1513 C CA . LYS A 1 189 ? 5.301 -6.825 -29.034 1.00 96.19 189 LYS A CA 1
ATOM 1514 C C . LYS A 1 189 ? 5.642 -5.469 -29.659 1.00 96.19 189 LYS A C 1
ATOM 1516 O O . LYS A 1 189 ? 4.733 -4.766 -30.073 1.00 96.19 189 LYS A O 1
ATOM 1521 N N . ILE A 1 190 ? 6.931 -5.140 -29.798 1.00 95.44 190 ILE A N 1
ATOM 1522 C CA . ILE A 1 190 ? 7.363 -3.914 -30.486 1.00 95.44 190 ILE A CA 1
ATOM 1523 C C . ILE A 1 190 ? 6.938 -3.920 -31.959 1.00 95.44 190 ILE A C 1
ATOM 1525 O O . ILE A 1 190 ? 6.367 -2.951 -32.440 1.00 95.44 190 ILE A O 1
ATOM 1529 N N . ILE A 1 191 ? 7.193 -5.013 -32.678 1.00 94.81 191 ILE A N 1
ATOM 1530 C CA . ILE A 1 191 ? 6.936 -5.108 -34.125 1.00 94.81 191 ILE A CA 1
ATOM 1531 C C . ILE A 1 191 ? 5.431 -5.113 -34.460 1.00 94.81 191 ILE A C 1
ATOM 1533 O O . ILE A 1 191 ? 5.022 -4.726 -35.562 1.00 94.81 191 ILE A O 1
ATOM 1537 N N . GLU A 1 192 ? 4.602 -5.608 -33.542 1.00 94.69 192 GLU A N 1
ATOM 1538 C CA . GLU A 1 192 ? 3.149 -5.691 -33.710 1.00 94.69 192 GLU A CA 1
ATOM 1539 C C . GLU A 1 192 ? 2.424 -4.371 -33.405 1.00 94.69 192 GLU A C 1
ATOM 1541 O O . GLU A 1 192 ? 1.269 -4.233 -33.811 1.00 94.69 192 GLU A O 1
ATOM 1546 N N . ASP A 1 193 ? 3.097 -3.408 -32.771 1.00 93.62 193 ASP A N 1
ATOM 1547 C CA . ASP A 1 193 ? 2.520 -2.137 -32.334 1.00 93.62 193 ASP A CA 1
ATOM 1548 C C . ASP A 1 193 ? 2.355 -1.109 -33.466 1.00 93.62 193 ASP A C 1
ATOM 1550 O O . ASP A 1 193 ? 3.170 -1.006 -34.392 1.00 93.62 193 ASP A O 1
ATOM 1554 N N . ASP A 1 194 ? 1.295 -0.307 -33.380 1.00 90.31 194 ASP A N 1
ATOM 1555 C CA . ASP A 1 194 ? 0.982 0.698 -34.393 1.00 90.31 194 ASP A CA 1
ATOM 1556 C C . ASP A 1 194 ? 1.905 1.924 -34.317 1.00 90.31 194 ASP A C 1
ATOM 1558 O O . ASP A 1 194 ? 2.265 2.464 -35.365 1.00 90.31 194 ASP A O 1
ATOM 1562 N N . ASN A 1 195 ? 2.381 2.328 -33.130 1.00 87.25 195 ASN A N 1
ATOM 1563 C CA . ASN A 1 195 ? 3.355 3.419 -33.002 1.00 87.25 195 ASN A CA 1
ATOM 1564 C C . ASN A 1 195 ? 4.683 3.039 -33.656 1.00 87.25 195 ASN A C 1
ATOM 1566 O O . ASN A 1 195 ? 5.290 3.861 -34.341 1.00 87.25 195 ASN A O 1
ATOM 1570 N N . TYR A 1 196 ? 5.103 1.776 -33.520 1.00 92.06 196 TYR A N 1
ATOM 1571 C CA . TYR A 1 196 ? 6.264 1.254 -34.239 1.00 92.06 196 TYR A CA 1
ATOM 1572 C C . TYR A 1 196 ? 6.072 1.334 -35.758 1.00 92.06 196 TYR A C 1
ATOM 1574 O O . TYR A 1 196 ? 6.926 1.882 -36.457 1.00 92.06 196 TYR A O 1
ATOM 1582 N N . ARG A 1 197 ? 4.944 0.835 -36.282 1.00 90.56 197 ARG A N 1
ATOM 1583 C CA . ARG A 1 197 ? 4.651 0.875 -37.728 1.00 90.56 197 ARG A CA 1
ATOM 1584 C C . ARG A 1 197 ? 4.615 2.303 -38.261 1.00 90.56 197 ARG A C 1
ATOM 1586 O O . ARG A 1 197 ? 5.199 2.581 -39.307 1.00 90.56 197 ARG A O 1
ATOM 1593 N N . ASN A 1 198 ? 3.966 3.209 -37.535 1.00 88.38 198 ASN A N 1
ATOM 1594 C CA . ASN A 1 198 ? 3.872 4.613 -37.912 1.00 88.38 198 ASN A CA 1
ATOM 1595 C C . ASN A 1 198 ? 5.252 5.280 -37.902 1.00 88.38 198 ASN A C 1
ATOM 1597 O O . ASN A 1 198 ? 5.604 5.940 -38.876 1.00 88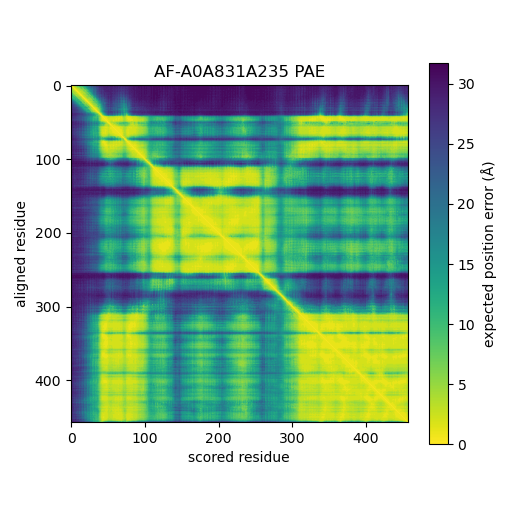.38 198 ASN A O 1
ATOM 1601 N N . ALA A 1 199 ? 6.070 5.042 -36.871 1.00 87.56 199 ALA A N 1
ATOM 1602 C CA . ALA A 1 199 ? 7.442 5.540 -36.812 1.00 87.56 199 ALA A CA 1
ATOM 1603 C C . ALA A 1 199 ? 8.287 5.018 -37.986 1.00 87.56 199 ALA A C 1
ATOM 1605 O O . ALA A 1 199 ? 8.929 5.801 -38.680 1.00 87.56 199 ALA A O 1
ATOM 1606 N N . ILE A 1 200 ? 8.240 3.714 -38.275 1.00 89.44 200 ILE A N 1
ATOM 1607 C CA . ILE A 1 200 ? 8.941 3.117 -39.421 1.00 89.44 200 ILE A CA 1
ATOM 1608 C C . ILE A 1 200 ? 8.527 3.780 -40.743 1.00 89.44 200 ILE A C 1
ATOM 1610 O O . ILE A 1 200 ? 9.386 4.061 -41.578 1.00 89.44 200 ILE A O 1
ATOM 1614 N N . ASN A 1 201 ? 7.240 4.073 -40.935 1.00 86.50 201 ASN A N 1
ATOM 1615 C CA . ASN A 1 201 ? 6.748 4.720 -42.154 1.00 86.50 201 ASN A CA 1
ATOM 1616 C C . ASN A 1 201 ? 7.231 6.174 -42.311 1.00 86.50 201 ASN A C 1
ATOM 1618 O O . ASN A 1 201 ? 7.360 6.637 -43.442 1.00 86.50 201 ASN A O 1
ATOM 1622 N N . GLN A 1 202 ? 7.533 6.870 -41.209 1.00 83.12 202 GLN A N 1
ATOM 1623 C CA . GLN A 1 202 ? 8.088 8.234 -41.215 1.00 83.12 202 GLN A CA 1
ATOM 1624 C C . GLN A 1 202 ? 9.620 8.274 -41.312 1.00 83.12 202 GLN A C 1
ATOM 1626 O O . GLN A 1 202 ? 10.231 9.344 -41.366 1.00 83.12 202 GLN A O 1
ATOM 1631 N N . ALA A 1 203 ? 10.274 7.115 -41.310 1.00 83.56 203 ALA A N 1
ATOM 1632 C CA . ALA A 1 203 ? 11.712 7.041 -41.165 1.00 83.56 203 ALA A CA 1
ATOM 1633 C C . ALA A 1 203 ? 12.443 7.407 -42.474 1.00 83.56 203 ALA A C 1
ATOM 1635 O O . ALA A 1 203 ? 12.213 6.811 -43.530 1.00 83.56 203 ALA A O 1
ATOM 1636 N N . GLN A 1 204 ? 13.377 8.362 -42.398 1.00 80.38 204 GLN A N 1
ATOM 1637 C CA . GLN A 1 204 ? 14.137 8.885 -43.543 1.00 80.38 204 GLN A CA 1
ATOM 1638 C C . GLN A 1 204 ? 15.635 8.602 -43.402 1.00 80.38 204 GLN A C 1
ATOM 1640 O O . GLN A 1 204 ? 16.141 8.544 -42.286 1.00 80.38 204 GLN A O 1
ATOM 1645 N N . LEU A 1 205 ? 16.374 8.493 -44.516 1.00 77.06 205 LEU A N 1
ATOM 1646 C CA . LEU A 1 205 ? 17.818 8.187 -44.494 1.00 77.06 205 LEU A CA 1
ATOM 1647 C C . LEU A 1 205 ? 18.621 9.128 -43.579 1.00 77.06 205 LEU A C 1
ATOM 1649 O O . LEU A 1 205 ? 19.449 8.653 -42.808 1.00 77.06 205 LEU A O 1
ATOM 1653 N N . SER A 1 206 ? 18.321 10.430 -43.610 1.00 71.19 206 SER A N 1
ATOM 1654 C CA . SER A 1 206 ? 18.964 11.471 -42.791 1.00 71.19 206 SER A CA 1
ATOM 1655 C C . SER A 1 206 ? 18.712 11.333 -41.284 1.00 71.19 206 SER A C 1
ATOM 1657 O O . SER A 1 206 ? 19.439 11.917 -40.486 1.00 71.19 206 SER A O 1
ATOM 1659 N N . THR A 1 207 ? 17.697 10.565 -40.881 1.00 74.81 207 THR A N 1
ATOM 1660 C CA . THR A 1 207 ? 17.220 10.465 -39.492 1.00 74.81 207 THR A CA 1
ATOM 1661 C C . THR A 1 207 ? 17.241 9.035 -38.956 1.00 74.81 207 THR A C 1
ATOM 1663 O O . THR A 1 207 ? 16.834 8.796 -37.823 1.00 74.81 207 THR A O 1
ATOM 1666 N N . MET A 1 208 ? 17.770 8.070 -39.722 1.00 83.50 208 MET A N 1
ATOM 1667 C CA . MET A 1 208 ? 17.800 6.643 -39.359 1.00 83.50 208 MET A CA 1
ATOM 1668 C C . MET A 1 208 ? 18.441 6.362 -37.998 1.00 83.50 208 MET A C 1
ATOM 1670 O O . MET A 1 208 ? 18.058 5.402 -37.329 1.00 83.50 208 MET A O 1
ATOM 1674 N N . GLY A 1 209 ? 19.405 7.187 -37.578 1.00 82.56 209 GLY A N 1
ATOM 1675 C CA . GLY A 1 209 ? 20.003 7.101 -36.248 1.00 82.56 209 GLY A CA 1
ATOM 1676 C C . GLY A 1 209 ? 18.957 7.174 -35.134 1.00 82.56 209 GLY A C 1
ATOM 1677 O O . GLY A 1 209 ? 18.940 6.297 -34.272 1.00 82.56 209 GLY A O 1
ATOM 1678 N N . ASP A 1 210 ? 18.052 8.150 -35.191 1.00 83.75 210 ASP A N 1
ATOM 1679 C CA . ASP A 1 210 ? 17.056 8.411 -34.143 1.00 83.75 210 ASP A CA 1
ATOM 1680 C C . ASP A 1 210 ? 16.121 7.209 -33.955 1.00 83.75 210 ASP A C 1
ATOM 1682 O O . ASP A 1 210 ? 15.894 6.753 -32.833 1.00 83.75 210 ASP A O 1
ATOM 1686 N N . TYR A 1 211 ? 15.654 6.633 -35.067 1.00 88.81 211 TYR A N 1
ATOM 1687 C CA . TYR A 1 211 ? 14.782 5.459 -35.065 1.00 88.81 211 TYR A CA 1
ATOM 1688 C C . TYR A 1 211 ? 15.489 4.218 -34.516 1.00 88.81 211 TYR A C 1
ATOM 1690 O O . TYR A 1 211 ? 14.918 3.516 -33.683 1.00 88.81 211 TYR A O 1
ATOM 1698 N N . ARG A 1 212 ? 16.746 3.957 -34.914 1.00 90.69 212 ARG A N 1
ATOM 1699 C CA . ARG A 1 212 ? 17.523 2.822 -34.379 1.00 90.69 212 ARG A CA 1
ATOM 1700 C C . ARG A 1 212 ? 17.658 2.903 -32.858 1.00 90.69 212 ARG A C 1
ATOM 1702 O O . ARG A 1 212 ? 17.419 1.910 -32.174 1.00 90.69 212 ARG A O 1
ATOM 1709 N N . TRP A 1 213 ? 17.996 4.080 -32.333 1.00 91.12 213 TRP A N 1
ATOM 1710 C CA . TRP A 1 213 ? 18.138 4.299 -30.892 1.00 91.12 213 TRP A CA 1
ATOM 1711 C C . TRP A 1 213 ? 16.806 4.184 -30.145 1.00 91.12 213 TRP A C 1
ATOM 1713 O O . TRP A 1 213 ? 16.767 3.549 -29.091 1.00 91.12 213 TRP A O 1
ATOM 1723 N N . ALA A 1 214 ? 15.721 4.756 -30.674 1.00 91.75 214 ALA A N 1
ATOM 1724 C CA . ALA A 1 214 ? 14.394 4.648 -30.066 1.00 91.75 214 ALA A CA 1
ATOM 1725 C C . ALA A 1 214 ? 13.902 3.192 -30.024 1.00 91.75 214 ALA A C 1
ATOM 1727 O O . ALA A 1 214 ? 13.443 2.730 -28.985 1.00 91.75 214 ALA A O 1
ATOM 1728 N N . ILE A 1 215 ? 14.078 2.432 -31.111 1.00 94.56 215 ILE A N 1
ATOM 1729 C CA . ILE A 1 215 ? 13.688 1.015 -31.175 1.00 94.56 215 ILE A CA 1
ATOM 1730 C C . ILE A 1 215 ? 14.530 0.172 -30.211 1.00 94.56 215 ILE A C 1
ATOM 1732 O O . ILE A 1 215 ? 13.986 -0.665 -29.495 1.00 94.56 215 ILE A O 1
ATOM 1736 N N . ALA A 1 216 ? 15.845 0.400 -30.144 1.00 95.50 216 ALA A N 1
ATOM 1737 C CA . ALA A 1 216 ? 16.712 -0.312 -29.207 1.00 95.50 216 ALA A CA 1
ATOM 1738 C C . ALA A 1 216 ? 16.324 -0.040 -27.742 1.00 95.50 216 ALA A C 1
ATOM 1740 O O . ALA A 1 216 ? 16.222 -0.975 -26.948 1.00 95.50 216 ALA A O 1
ATOM 1741 N N . LYS A 1 217 ? 16.033 1.221 -27.392 1.00 95.94 217 LYS A N 1
ATOM 1742 C CA . LYS A 1 217 ? 15.515 1.592 -26.067 1.00 95.94 217 LYS A CA 1
ATOM 1743 C C . LYS A 1 217 ? 14.161 0.946 -25.776 1.00 95.94 217 LYS A C 1
ATOM 1745 O O . LYS A 1 217 ? 13.999 0.378 -24.699 1.00 95.94 217 LYS A O 1
ATOM 1750 N N . ALA A 1 218 ? 13.240 0.952 -26.740 1.00 96.62 218 ALA A N 1
ATOM 1751 C CA . ALA A 1 218 ? 11.932 0.310 -26.625 1.00 96.62 218 ALA A CA 1
ATOM 1752 C C . ALA A 1 218 ? 12.049 -1.204 -26.377 1.00 96.62 218 ALA A C 1
ATOM 1754 O O . ALA A 1 218 ? 11.369 -1.740 -25.505 1.00 96.62 218 ALA A O 1
ATOM 1755 N N . LEU A 1 219 ? 12.956 -1.897 -27.077 1.00 97.50 219 LEU A N 1
ATOM 1756 C CA . LEU A 1 219 ? 13.220 -3.328 -26.877 1.00 97.50 219 LEU A CA 1
ATOM 1757 C C . LEU A 1 219 ? 13.728 -3.628 -25.463 1.00 97.50 219 LEU A C 1
ATOM 1759 O O . LEU A 1 219 ? 13.237 -4.556 -24.816 1.00 97.50 219 LEU A O 1
ATOM 1763 N N . VAL A 1 220 ? 14.686 -2.841 -24.968 1.00 97.38 220 VAL A N 1
ATOM 1764 C CA . VAL A 1 220 ? 15.237 -3.008 -23.614 1.00 97.38 220 VAL A CA 1
ATOM 1765 C C . VAL A 1 220 ? 14.188 -2.683 -22.551 1.00 97.38 220 VAL A C 1
ATOM 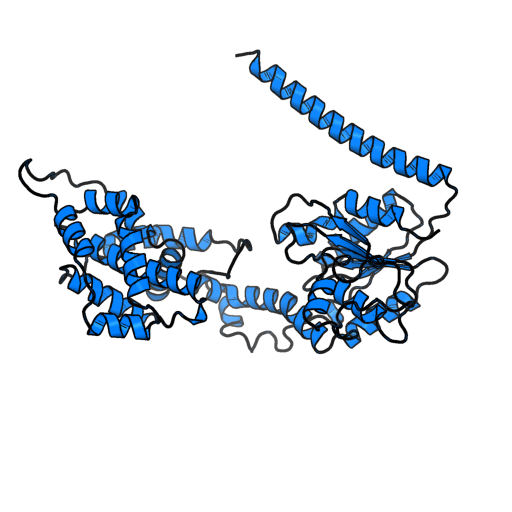1767 O O . VAL A 1 220 ? 14.000 -3.466 -21.620 1.00 97.38 220 VAL A O 1
ATOM 1770 N N . ALA A 1 221 ? 13.451 -1.584 -22.713 1.00 96.19 221 ALA A N 1
ATOM 1771 C CA . ALA A 1 221 ? 12.395 -1.184 -21.790 1.00 96.19 221 ALA A CA 1
ATOM 1772 C C . ALA A 1 221 ? 11.246 -2.203 -21.746 1.00 96.19 221 ALA A C 1
ATOM 1774 O O . ALA A 1 221 ? 10.849 -2.639 -20.667 1.00 96.19 221 ALA A O 1
ATOM 1775 N N . GLN A 1 222 ? 10.769 -2.670 -22.903 1.00 97.25 222 GLN A N 1
ATOM 1776 C CA . GLN A 1 222 ? 9.718 -3.684 -22.970 1.00 97.25 222 GLN A CA 1
ATOM 1777 C C . GLN A 1 222 ? 10.186 -5.034 -22.405 1.00 97.25 222 GLN A C 1
ATOM 1779 O O . GLN A 1 222 ? 9.397 -5.721 -21.756 1.00 97.25 222 GLN A O 1
ATOM 1784 N N . SER A 1 223 ? 11.457 -5.402 -22.591 1.00 97.31 223 SER A N 1
ATOM 1785 C CA . SER A 1 223 ? 12.032 -6.598 -21.961 1.00 97.31 223 SER A CA 1
ATOM 1786 C C . SER A 1 223 ? 12.048 -6.472 -20.436 1.00 97.31 223 SER A C 1
ATOM 1788 O O . SER A 1 223 ? 11.625 -7.393 -19.742 1.00 97.31 223 SER A O 1
ATOM 1790 N N . ALA A 1 224 ? 12.463 -5.317 -19.907 1.00 94.06 224 ALA A N 1
ATOM 1791 C CA . ALA A 1 224 ? 12.467 -5.034 -18.473 1.00 94.06 224 ALA A CA 1
ATOM 1792 C C . ALA A 1 224 ? 11.058 -5.079 -17.850 1.00 94.06 224 ALA A C 1
ATOM 1794 O O . ALA A 1 224 ? 10.882 -5.636 -16.761 1.00 94.06 224 ALA A O 1
ATOM 1795 N N . ILE A 1 225 ? 10.053 -4.550 -18.557 1.00 90.25 225 ILE A N 1
ATOM 1796 C CA . ILE A 1 225 ? 8.640 -4.630 -18.158 1.00 90.25 225 ILE A CA 1
ATOM 1797 C C . ILE A 1 225 ? 8.196 -6.094 -18.080 1.00 90.25 225 ILE A C 1
ATOM 1799 O O . ILE A 1 225 ? 7.699 -6.515 -17.039 1.00 90.25 225 ILE A O 1
ATOM 1803 N N . LEU A 1 226 ? 8.451 -6.898 -19.120 1.00 93.19 226 LEU A N 1
ATOM 1804 C CA . LEU A 1 226 ? 8.051 -8.311 -19.138 1.00 93.19 226 LEU A CA 1
ATOM 1805 C C . LEU A 1 226 ? 8.745 -9.135 -18.046 1.00 93.19 226 LEU A C 1
ATOM 1807 O O . LEU A 1 226 ? 8.103 -9.985 -17.431 1.00 93.19 226 LEU A O 1
ATOM 1811 N N . VAL A 1 227 ? 10.031 -8.885 -17.764 1.00 92.00 227 VAL A N 1
ATOM 1812 C CA . VAL A 1 227 ? 10.727 -9.521 -16.628 1.00 92.00 227 VAL A CA 1
ATOM 1813 C C . VAL A 1 227 ? 10.031 -9.164 -15.316 1.00 92.00 227 VAL A C 1
ATOM 1815 O O . VAL A 1 227 ? 9.747 -10.055 -14.517 1.00 92.00 227 VAL A O 1
ATOM 1818 N N . SER A 1 228 ? 9.713 -7.883 -15.117 1.00 86.50 228 SER A N 1
ATOM 1819 C CA . SER A 1 228 ? 9.068 -7.396 -13.894 1.00 86.50 228 SER A CA 1
ATOM 1820 C C . SER A 1 228 ? 7.660 -7.968 -13.708 1.00 86.50 228 SER A C 1
ATOM 1822 O O . SER A 1 228 ? 7.302 -8.340 -12.594 1.00 86.50 228 SER A O 1
ATOM 1824 N N . GLU A 1 229 ? 6.881 -8.083 -14.785 1.00 86.06 229 GLU A N 1
ATOM 1825 C CA . GLU A 1 229 ? 5.542 -8.687 -14.782 1.00 86.06 229 GLU A CA 1
ATOM 1826 C C . GLU A 1 229 ? 5.587 -10.201 -14.540 1.00 86.06 229 GLU A C 1
ATOM 1828 O O . GLU A 1 229 ? 4.737 -10.740 -13.835 1.00 86.06 229 GLU A O 1
ATOM 1833 N N . THR A 1 230 ? 6.585 -10.890 -15.101 1.00 88.44 230 THR A N 1
ATOM 1834 C CA . THR A 1 230 ? 6.672 -12.358 -15.048 1.00 88.44 230 THR A CA 1
ATOM 1835 C C . THR A 1 230 ? 7.290 -12.860 -13.745 1.00 88.44 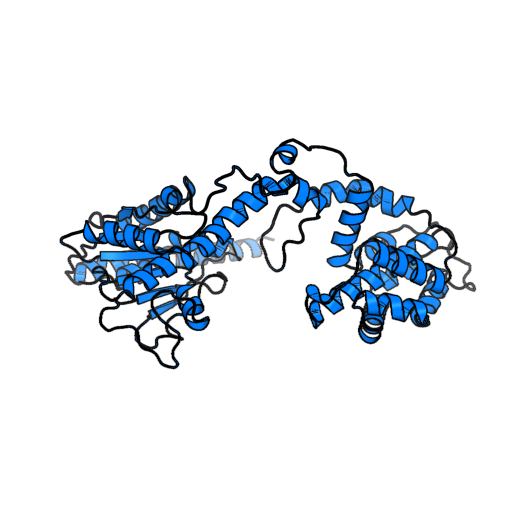230 THR A C 1
ATOM 1837 O O . THR A 1 230 ? 6.831 -13.849 -13.179 1.00 88.44 230 THR A O 1
ATOM 1840 N N . TYR A 1 231 ? 8.355 -12.206 -13.279 1.00 85.81 231 TYR A N 1
ATOM 1841 C CA . TYR A 1 231 ? 9.211 -12.706 -12.198 1.00 85.81 231 TYR A CA 1
ATOM 1842 C C . TYR A 1 231 ? 9.346 -11.731 -11.018 1.00 85.81 231 TYR A C 1
ATOM 1844 O O . TYR A 1 231 ? 9.970 -12.076 -10.015 1.00 85.81 231 TYR A O 1
ATOM 1852 N N . GLY A 1 232 ? 8.760 -10.533 -11.108 1.00 74.44 232 GLY A N 1
ATOM 1853 C CA . GLY A 1 232 ? 8.905 -9.468 -10.116 1.00 74.44 232 GLY A CA 1
ATOM 1854 C C . GLY A 1 232 ? 10.115 -8.563 -10.370 1.00 74.44 232 GLY A C 1
ATOM 1855 O O . GLY A 1 232 ? 11.089 -8.944 -11.019 1.00 74.44 232 GLY A O 1
ATOM 1856 N N . VAL A 1 233 ? 10.070 -7.340 -9.829 1.00 73.25 233 VAL A N 1
ATOM 1857 C CA . VAL A 1 233 ? 11.092 -6.297 -10.067 1.00 73.25 233 VAL A CA 1
ATOM 1858 C C . VAL A 1 233 ? 12.500 -6.693 -9.608 1.00 73.25 233 VAL A C 1
ATOM 1860 O O . VAL A 1 233 ? 13.478 -6.178 -10.134 1.00 73.25 233 VAL A O 1
ATOM 1863 N N . GLN A 1 234 ? 12.622 -7.612 -8.645 1.00 73.81 234 GLN A N 1
ATOM 1864 C CA . GLN A 1 234 ? 13.910 -8.090 -8.133 1.00 73.81 234 GLN A CA 1
ATOM 1865 C C . GLN A 1 234 ? 14.649 -9.001 -9.120 1.00 73.81 234 GLN A C 1
ATOM 1867 O O . GLN A 1 234 ? 15.852 -9.188 -8.974 1.00 73.81 234 GLN A O 1
ATOM 1872 N N . ALA A 1 235 ? 13.946 -9.577 -10.101 1.00 82.31 235 ALA A N 1
ATOM 1873 C CA . ALA A 1 235 ? 14.556 -10.429 -11.118 1.00 82.31 235 ALA A CA 1
ATOM 1874 C C . ALA A 1 235 ? 15.302 -9.625 -12.196 1.00 82.31 235 ALA A C 1
ATOM 1876 O O . ALA A 1 235 ? 16.116 -10.187 -12.925 1.00 82.31 235 ALA A O 1
ATOM 1877 N N . LEU A 1 236 ? 15.028 -8.320 -12.303 1.00 88.00 236 LEU A N 1
ATOM 1878 C CA . LEU A 1 236 ? 15.692 -7.431 -13.245 1.00 88.00 236 LEU A CA 1
ATOM 1879 C C . LEU A 1 236 ? 17.005 -6.908 -12.640 1.00 88.00 236 LEU A C 1
ATOM 1881 O O . LEU A 1 236 ? 17.000 -6.061 -11.749 1.00 88.00 236 LEU A O 1
ATOM 1885 N N . CYS A 1 237 ? 18.134 -7.367 -13.176 1.00 89.69 237 CYS A N 1
ATOM 1886 C CA . CYS A 1 237 ? 19.487 -6.984 -12.752 1.00 89.69 237 CYS A CA 1
ATOM 1887 C C . CYS A 1 237 ? 20.115 -5.934 -13.685 1.00 89.69 237 CYS A C 1
ATOM 1889 O O . CYS A 1 237 ? 21.329 -5.894 -13.882 1.00 89.69 237 CYS A O 1
ATOM 1891 N N . LEU A 1 238 ? 19.282 -5.095 -14.300 1.00 88.75 238 LEU A N 1
ATOM 1892 C CA . LEU A 1 238 ? 19.685 -4.149 -15.333 1.00 88.75 238 LEU A CA 1
ATOM 1893 C C . LEU A 1 238 ? 20.162 -2.821 -14.717 1.00 88.75 238 LEU A C 1
ATOM 1895 O O . LEU A 1 238 ? 19.360 -2.000 -14.266 1.00 88.75 238 LEU A O 1
ATOM 1899 N N . THR A 1 239 ? 21.477 -2.599 -14.702 1.00 89.44 239 THR A N 1
ATOM 1900 C CA . THR A 1 239 ? 22.089 -1.321 -14.287 1.00 89.44 239 THR A CA 1
ATOM 1901 C C . THR A 1 239 ? 22.002 -0.268 -15.396 1.00 89.44 239 THR A C 1
ATOM 1903 O O . THR A 1 239 ? 21.788 -0.604 -16.558 1.00 89.44 239 THR A O 1
ATOM 1906 N N . GLY A 1 240 ? 22.210 1.013 -15.066 1.00 87.94 240 GLY A N 1
ATOM 1907 C CA . GLY A 1 240 ? 22.259 2.084 -16.073 1.00 87.94 240 GLY A CA 1
ATOM 1908 C C . GLY A 1 240 ? 23.322 1.847 -17.154 1.00 87.94 240 GLY A C 1
ATOM 1909 O O . GLY A 1 240 ? 23.020 1.979 -18.337 1.00 87.94 240 GLY A O 1
ATOM 1910 N N . ASP A 1 241 ? 24.519 1.414 -16.753 1.00 89.31 241 ASP A N 1
ATOM 1911 C CA . ASP A 1 241 ? 25.629 1.154 -17.677 1.00 89.31 241 ASP A CA 1
ATOM 1912 C C . ASP A 1 241 ? 25.370 -0.070 -18.565 1.00 89.31 241 ASP A C 1
ATOM 1914 O O . ASP A 1 241 ? 25.515 0.011 -19.784 1.00 89.31 241 ASP A O 1
ATOM 1918 N N . SER A 1 242 ? 24.930 -1.193 -17.979 1.00 91.81 242 SER A N 1
ATOM 1919 C CA . SER A 1 242 ? 24.626 -2.414 -18.747 1.00 91.81 242 SER A CA 1
ATOM 1920 C C . SER A 1 242 ? 23.467 -2.200 -19.720 1.00 91.81 242 SER A C 1
ATOM 1922 O O . SER A 1 242 ? 23.530 -2.639 -20.864 1.00 91.81 242 SER A O 1
ATOM 1924 N N . ARG A 1 243 ? 22.439 -1.451 -19.311 1.00 95.00 243 ARG A N 1
ATOM 1925 C CA . ARG A 1 243 ? 21.341 -1.009 -20.175 1.00 95.00 243 ARG A CA 1
ATOM 1926 C C . ARG A 1 243 ? 21.834 -0.207 -21.368 1.00 95.00 243 ARG A C 1
ATOM 1928 O O . ARG A 1 243 ? 21.471 -0.522 -22.497 1.00 95.00 243 ARG A O 1
ATOM 1935 N N . ASP A 1 244 ? 22.641 0.822 -21.131 1.00 92.56 244 ASP A N 1
ATOM 1936 C CA . ASP A 1 244 ? 23.128 1.696 -22.200 1.00 92.56 244 ASP A CA 1
ATOM 1937 C C . ASP A 1 244 ? 24.079 0.937 -23.148 1.00 92.56 244 ASP A C 1
ATOM 1939 O O . ASP A 1 244 ? 24.054 1.160 -24.364 1.00 92.56 244 ASP A O 1
ATOM 1943 N N . GLN A 1 245 ? 24.846 -0.025 -22.623 1.00 93.75 245 GLN A N 1
ATOM 1944 C CA . GLN A 1 245 ? 25.657 -0.948 -23.418 1.00 93.75 245 GLN A CA 1
ATOM 1945 C C . GLN A 1 245 ? 24.793 -1.868 -24.292 1.00 93.75 245 GLN A C 1
ATOM 1947 O O . GLN A 1 245 ? 24.996 -1.903 -25.503 1.00 93.75 245 GLN A O 1
ATOM 1952 N N . ILE A 1 246 ? 23.788 -2.540 -23.722 1.00 96.12 246 ILE A N 1
ATOM 1953 C CA . ILE A 1 246 ? 22.855 -3.410 -24.461 1.00 96.12 246 ILE A CA 1
ATOM 1954 C C . ILE A 1 246 ? 22.149 -2.624 -25.573 1.00 96.12 246 ILE A C 1
ATOM 1956 O O . ILE A 1 246 ? 22.049 -3.105 -26.701 1.00 96.12 246 ILE A O 1
ATOM 1960 N N . VAL A 1 247 ? 21.696 -1.394 -25.296 1.00 95.25 247 VAL A N 1
ATOM 1961 C CA . VAL A 1 247 ? 21.107 -0.519 -26.324 1.00 95.25 247 VAL A CA 1
ATOM 1962 C C . VAL A 1 247 ? 22.108 -0.259 -27.450 1.00 95.25 247 VAL A C 1
ATOM 1964 O O . VAL A 1 247 ? 21.748 -0.378 -28.619 1.00 95.25 247 VAL A O 1
ATOM 1967 N N . THR A 1 248 ? 23.360 0.060 -27.120 1.00 92.88 248 THR A N 1
ATOM 1968 C CA . THR A 1 248 ? 24.416 0.326 -28.112 1.00 92.88 248 THR A CA 1
ATOM 1969 C C . THR A 1 248 ? 24.701 -0.898 -28.989 1.00 92.88 248 THR A C 1
ATOM 1971 O O . THR A 1 248 ? 24.821 -0.769 -30.211 1.00 92.88 248 THR A O 1
ATOM 1974 N N . GLU A 1 249 ? 24.755 -2.092 -28.397 1.00 93.56 249 GLU A N 1
ATOM 1975 C CA . GLU A 1 249 ? 24.938 -3.359 -29.116 1.00 93.56 249 GLU A CA 1
ATOM 1976 C C . GLU A 1 249 ? 23.758 -3.659 -30.053 1.00 93.56 249 GLU A C 1
ATOM 1978 O O . GLU A 1 249 ? 23.963 -4.015 -31.214 1.00 93.56 249 GLU A O 1
ATOM 1983 N N . ILE A 1 250 ? 22.516 -3.437 -29.601 1.00 94.44 250 ILE A N 1
ATOM 1984 C CA . ILE A 1 250 ? 21.322 -3.587 -30.448 1.00 94.44 250 ILE A CA 1
ATOM 1985 C C . ILE A 1 250 ? 21.372 -2.606 -31.624 1.00 94.44 250 ILE A C 1
ATOM 1987 O O . ILE A 1 250 ? 21.163 -3.022 -32.762 1.00 94.44 250 ILE A O 1
ATOM 1991 N N . VAL A 1 251 ? 21.682 -1.325 -3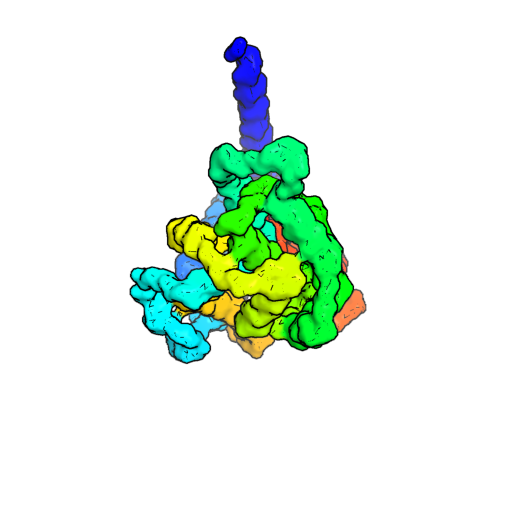1.378 1.00 92.31 251 VAL A N 1
ATOM 1992 C CA . VAL A 1 251 ? 21.816 -0.301 -32.433 1.00 92.31 251 VAL A CA 1
ATOM 1993 C C . VAL A 1 251 ? 22.857 -0.718 -33.471 1.00 92.31 251 VAL A C 1
ATOM 1995 O O . VAL A 1 251 ? 22.619 -0.576 -34.674 1.00 92.31 251 VAL A O 1
ATOM 1998 N N . SER A 1 252 ? 23.983 -1.263 -33.010 1.00 90.12 252 SER A N 1
ATOM 1999 C CA . SER A 1 252 ? 25.070 -1.727 -33.871 1.00 90.12 252 SER A CA 1
ATOM 2000 C C . SER A 1 252 ? 24.632 -2.920 -34.722 1.00 90.12 252 SER A C 1
ATOM 2002 O O . SER A 1 252 ? 24.834 -2.934 -35.938 1.00 90.12 252 SER A O 1
ATOM 2004 N N . ALA A 1 253 ? 23.937 -3.883 -34.114 1.00 89.81 253 ALA A N 1
ATOM 2005 C CA . ALA A 1 253 ? 23.462 -5.087 -34.785 1.00 89.81 253 ALA A CA 1
ATOM 2006 C C . ALA A 1 253 ? 22.355 -4.832 -35.826 1.00 89.81 253 ALA A C 1
ATOM 2008 O O . ALA A 1 253 ? 22.275 -5.556 -36.817 1.00 89.81 253 ALA A O 1
ATOM 2009 N N . ILE A 1 254 ? 21.526 -3.795 -35.652 1.00 88.62 254 ILE A N 1
ATOM 2010 C CA . ILE A 1 254 ? 20.479 -3.421 -36.626 1.00 88.62 254 ILE A CA 1
ATOM 2011 C C . ILE A 1 254 ? 20.979 -2.469 -37.730 1.00 88.62 254 ILE A C 1
ATOM 2013 O O . ILE A 1 254 ? 20.172 -1.898 -38.468 1.00 88.62 254 ILE A O 1
ATOM 2017 N N . GLY A 1 255 ? 22.301 -2.316 -37.874 1.00 78.81 255 GLY A N 1
ATOM 2018 C CA . GLY A 1 255 ? 22.934 -1.591 -38.980 1.00 78.81 255 GLY A CA 1
ATOM 2019 C C . GLY A 1 255 ? 23.259 -0.124 -38.688 1.00 78.81 255 GLY A C 1
ATOM 2020 O O . GLY A 1 255 ? 23.266 0.691 -39.610 1.00 78.81 255 GLY A O 1
ATOM 2021 N N . GLY A 1 256 ? 23.483 0.246 -37.423 1.00 70.75 256 GLY A N 1
ATOM 2022 C CA . GLY A 1 256 ? 23.932 1.585 -37.035 1.00 70.75 256 GLY A CA 1
ATOM 2023 C C . GLY A 1 256 ? 25.421 1.641 -36.682 1.00 70.75 256 GLY A C 1
ATOM 2024 O O . GLY A 1 256 ? 25.861 0.953 -35.777 1.00 70.75 256 GLY A O 1
ATOM 2025 N N . SER A 1 257 ? 26.194 2.517 -37.328 1.00 56.88 257 SER A N 1
ATOM 2026 C CA . SER A 1 257 ? 27.552 2.909 -36.887 1.00 56.88 257 SER A CA 1
ATOM 2027 C C . SER A 1 257 ? 27.662 4.402 -36.553 1.00 56.88 257 SER A C 1
ATOM 2029 O O . SER A 1 257 ? 28.723 4.901 -36.183 1.00 56.88 257 SER A O 1
ATOM 2031 N N . GLU A 1 258 ? 26.562 5.136 -36.700 1.00 53.41 258 GLU A N 1
ATOM 2032 C CA . GLU A 1 258 ? 26.488 6.575 -36.480 1.00 53.41 258 GLU A CA 1
ATOM 2033 C C . GLU A 1 258 ? 26.050 6.850 -35.039 1.00 53.41 258 GLU A C 1
ATOM 2035 O O . GLU A 1 258 ? 25.026 6.334 -34.577 1.00 53.41 258 GLU A O 1
ATOM 2040 N N . ARG A 1 259 ? 26.795 7.706 -34.327 1.00 50.28 259 ARG A N 1
ATOM 2041 C CA . ARG A 1 259 ? 26.255 8.405 -33.155 1.00 50.28 259 ARG A CA 1
ATOM 2042 C C . ARG A 1 259 ? 25.092 9.242 -33.683 1.00 50.28 259 ARG A C 1
ATOM 2044 O O . ARG A 1 259 ? 25.335 10.246 -34.342 1.00 50.28 259 ARG A O 1
ATOM 2051 N N . GLY A 1 260 ? 23.858 8.770 -33.498 1.00 48.03 260 GLY A N 1
ATOM 2052 C CA . GLY A 1 260 ? 22.669 9.477 -33.967 1.00 48.03 260 GLY A CA 1
ATOM 2053 C C . GLY A 1 260 ? 22.706 10.926 -33.492 1.00 48.03 260 GLY A C 1
ATOM 2054 O O . GLY A 1 260 ? 23.242 11.214 -32.419 1.00 48.03 260 GLY A O 1
ATOM 2055 N N . VAL A 1 261 ? 22.164 11.842 -34.288 1.00 49.31 261 VAL A N 1
ATOM 2056 C CA . VAL A 1 261 ? 21.950 13.225 -33.860 1.00 49.31 261 VAL A CA 1
ATOM 2057 C C . VAL A 1 261 ? 20.749 13.208 -32.914 1.00 49.31 261 VAL A C 1
ATOM 2059 O O . VAL A 1 261 ? 19.637 13.584 -33.258 1.00 49.31 261 VAL A O 1
ATOM 2062 N N . VAL A 1 262 ? 21.021 12.741 -31.689 1.00 54.34 262 VAL A N 1
ATOM 2063 C CA . VAL A 1 262 ? 20.118 12.623 -30.532 1.00 54.34 262 VAL A CA 1
ATOM 2064 C C . VAL A 1 262 ? 19.415 13.953 -30.215 1.00 54.34 262 VAL A C 1
ATOM 2066 O O . VAL A 1 262 ? 18.425 13.971 -29.488 1.00 54.34 262 VAL A O 1
ATOM 2069 N N . ASP A 1 263 ? 19.884 15.060 -30.789 1.00 58.62 263 ASP A N 1
ATOM 2070 C CA . ASP A 1 263 ? 19.472 16.420 -30.484 1.00 58.62 263 ASP A CA 1
ATOM 2071 C C . ASP A 1 263 ? 17.985 16.695 -30.731 1.00 58.62 263 ASP A C 1
ATOM 2073 O O . ASP A 1 263 ? 17.405 17.414 -29.936 1.00 58.62 263 ASP A O 1
ATOM 2077 N N . TRP A 1 264 ? 17.297 16.130 -31.734 1.00 61.75 264 TRP A N 1
ATOM 2078 C CA . TRP A 1 264 ? 15.884 16.502 -31.966 1.00 61.75 264 TRP A CA 1
ATOM 2079 C C . TRP A 1 264 ? 14.925 15.962 -30.893 1.00 61.75 264 TRP A C 1
ATOM 2081 O O . TRP A 1 264 ? 14.223 16.744 -30.246 1.00 61.75 264 TRP A O 1
ATOM 2091 N N . VAL A 1 265 ? 14.927 14.642 -30.657 1.00 60.47 265 VAL A N 1
ATOM 2092 C CA . VAL A 1 265 ? 14.125 14.025 -29.581 1.00 60.47 265 VAL A CA 1
ATOM 2093 C C . VAL A 1 265 ? 14.582 14.574 -28.231 1.00 60.47 265 VAL A C 1
ATOM 2095 O O . VAL A 1 265 ? 13.751 14.923 -27.393 1.00 60.47 265 VAL A O 1
ATOM 2098 N N . LYS A 1 266 ? 15.898 14.739 -28.041 1.00 65.06 266 LYS A N 1
ATOM 2099 C CA . LYS A 1 266 ? 16.458 15.323 -26.824 1.00 65.06 266 LYS A CA 1
ATOM 2100 C C . LYS A 1 266 ? 15.974 16.750 -26.591 1.00 65.06 266 LYS A C 1
ATOM 2102 O O . LYS A 1 266 ? 15.533 17.025 -25.486 1.00 65.06 266 LYS A O 1
ATOM 2107 N N . ASN A 1 267 ? 15.973 17.620 -27.600 1.00 68.00 267 ASN A N 1
ATOM 2108 C CA . ASN A 1 267 ? 15.528 19.013 -27.491 1.00 68.00 267 ASN A CA 1
ATOM 2109 C C . ASN A 1 267 ? 14.018 19.104 -27.226 1.00 68.00 267 ASN A C 1
ATOM 2111 O O . ASN A 1 267 ? 13.596 19.834 -26.329 1.00 68.00 267 ASN A O 1
ATOM 2115 N N . LEU A 1 268 ? 13.201 18.315 -27.936 1.00 65.69 268 LEU A N 1
ATOM 2116 C CA . LEU A 1 268 ? 11.749 18.272 -27.719 1.00 65.69 268 LEU A CA 1
ATOM 2117 C C . LEU A 1 268 ? 11.404 17.782 -26.304 1.00 65.69 268 LEU A C 1
ATOM 2119 O O . LEU A 1 268 ? 10.519 18.323 -25.635 1.00 65.69 268 LEU A O 1
ATOM 2123 N N . LEU A 1 269 ? 12.122 16.765 -25.829 1.00 63.81 269 LEU A N 1
ATOM 2124 C CA . LEU A 1 269 ? 11.965 16.246 -24.479 1.00 63.81 269 LEU A CA 1
ATOM 2125 C C . LEU A 1 269 ? 12.568 17.175 -23.428 1.00 63.81 269 LEU A C 1
ATOM 2127 O O . LEU A 1 269 ? 11.974 17.316 -22.375 1.00 63.81 269 LEU A O 1
ATOM 2131 N N . GLN A 1 270 ? 13.685 17.856 -23.668 1.00 65.19 270 GLN A N 1
ATOM 2132 C CA . GLN A 1 270 ? 14.224 18.841 -22.723 1.00 65.19 270 GLN A CA 1
ATOM 2133 C C . GLN A 1 270 ? 13.222 19.971 -22.446 1.00 65.19 270 GLN A C 1
ATOM 2135 O O . GLN A 1 270 ? 13.165 20.465 -21.323 1.00 65.19 270 GLN A O 1
ATOM 2140 N N . GLU A 1 271 ? 12.385 20.334 -23.422 1.00 64.12 271 GLU A N 1
ATOM 2141 C CA . GLU A 1 271 ? 11.333 21.337 -23.242 1.00 64.12 271 GLU A CA 1
ATOM 2142 C C . GLU A 1 271 ? 10.090 20.792 -22.504 1.00 64.12 271 GLU A C 1
ATOM 2144 O O . GLU A 1 271 ? 9.492 21.484 -21.671 1.00 64.12 271 GLU A O 1
ATOM 2149 N N . LYS A 1 272 ? 9.679 19.550 -22.799 1.00 59.38 272 LYS A N 1
ATOM 2150 C CA . LYS A 1 272 ? 8.421 18.962 -22.292 1.00 59.38 272 LYS A CA 1
ATOM 2151 C C . LYS A 1 272 ? 8.584 18.113 -21.031 1.00 59.38 272 LYS A C 1
ATOM 2153 O O . LYS A 1 272 ? 7.686 18.102 -20.190 1.00 59.38 272 LYS A O 1
ATOM 2158 N N . LEU A 1 273 ? 9.715 17.433 -20.872 1.00 60.47 273 LEU A N 1
ATOM 2159 C CA . LEU A 1 273 ? 10.015 16.531 -19.761 1.00 60.47 273 LEU A CA 1
ATOM 2160 C C . LEU A 1 273 ? 9.980 17.252 -18.407 1.00 60.47 273 LEU A C 1
ATOM 2162 O O . LEU A 1 273 ? 9.316 16.729 -17.522 1.00 60.47 273 LEU A O 1
ATOM 2166 N N . PRO A 1 274 ? 10.554 18.460 -18.212 1.00 58.56 274 PRO A N 1
ATOM 2167 C CA . PRO A 1 274 ? 10.424 19.170 -16.939 1.00 58.56 274 PRO A CA 1
ATOM 2168 C C . PRO A 1 274 ? 8.958 19.408 -16.554 1.00 58.56 274 PRO A C 1
ATOM 2170 O O . PRO A 1 274 ? 8.587 19.192 -15.408 1.00 58.56 274 PRO A O 1
ATOM 2173 N N . LYS A 1 275 ? 8.099 19.754 -17.526 1.00 57.06 275 LYS A N 1
ATOM 2174 C CA . LYS A 1 275 ? 6.660 19.975 -17.302 1.00 57.06 275 LYS A CA 1
ATOM 2175 C C . LYS A 1 275 ? 5.917 18.674 -16.987 1.00 57.06 275 LYS A C 1
ATOM 2177 O O . LYS A 1 275 ? 5.072 18.671 -16.098 1.00 57.06 275 LYS A O 1
ATOM 2182 N N . LEU A 1 276 ? 6.239 17.576 -17.677 1.00 51.94 276 LEU A N 1
ATOM 2183 C CA . LEU A 1 276 ? 5.661 16.252 -17.410 1.00 51.94 276 LEU A CA 1
ATOM 2184 C C . LEU A 1 276 ? 6.075 15.732 -16.029 1.00 51.94 276 LEU A C 1
ATOM 2186 O O . LEU A 1 276 ? 5.222 15.291 -15.262 1.00 51.94 276 LEU A O 1
ATOM 2190 N N . LEU A 1 277 ? 7.355 15.873 -15.681 1.00 49.47 277 LEU A N 1
ATOM 2191 C CA . LEU A 1 277 ? 7.907 15.516 -14.378 1.00 49.47 277 LEU A CA 1
ATOM 2192 C C . LEU A 1 277 ? 7.298 16.384 -13.257 1.00 49.47 277 LEU A C 1
ATOM 2194 O O . LEU A 1 277 ? 6.872 15.843 -12.240 1.00 49.47 277 LEU A O 1
ATOM 2198 N N . ASP A 1 278 ? 7.167 17.702 -13.444 1.00 45.81 278 ASP A N 1
ATOM 2199 C CA . ASP A 1 278 ? 6.533 18.600 -12.463 1.00 45.81 278 ASP A CA 1
ATOM 2200 C C . ASP A 1 278 ? 5.025 18.336 -12.299 1.00 45.81 278 ASP A C 1
ATOM 2202 O O . ASP A 1 278 ? 4.487 18.477 -11.196 1.00 45.81 278 ASP A O 1
ATOM 2206 N N . SER A 1 279 ? 4.346 17.919 -13.376 1.00 40.22 279 SER A N 1
ATOM 2207 C CA . SER A 1 279 ? 2.923 17.549 -13.373 1.00 40.22 279 SER A CA 1
ATOM 2208 C C . SER A 1 279 ? 2.644 16.146 -12.828 1.00 40.22 279 SER A C 1
ATOM 2210 O O . SER A 1 279 ? 1.515 15.880 -12.414 1.00 40.22 279 SER A O 1
ATOM 2212 N N . ALA A 1 280 ? 3.668 15.284 -12.735 1.00 40.34 280 ALA A N 1
ATOM 2213 C CA . ALA A 1 280 ? 3.641 14.012 -12.013 1.00 40.34 280 ALA A CA 1
ATOM 2214 C C . ALA A 1 280 ? 3.659 14.263 -10.491 1.00 40.34 280 ALA A C 1
ATOM 2216 O O . ALA A 1 280 ? 4.497 13.785 -9.721 1.00 40.34 280 ALA A O 1
ATOM 2217 N N . VAL A 1 281 ? 2.703 15.074 -10.044 1.00 37.25 281 VAL A N 1
ATOM 2218 C CA . VAL A 1 281 ? 2.290 15.187 -8.658 1.00 37.25 281 VAL A CA 1
ATOM 2219 C C . VAL A 1 281 ? 1.769 13.817 -8.257 1.00 37.25 281 VAL A C 1
ATOM 2221 O O . VAL A 1 281 ? 0.784 13.336 -8.810 1.00 37.25 281 VAL A O 1
ATOM 2224 N N . VAL A 1 282 ? 2.486 13.214 -7.307 1.00 40.12 282 VAL A N 1
ATOM 2225 C CA . VAL A 1 282 ? 2.134 12.062 -6.466 1.00 40.12 282 VAL A CA 1
ATOM 2226 C C . VAL A 1 282 ? 0.632 11.769 -6.504 1.00 40.12 282 VAL A C 1
ATOM 2228 O O . VAL A 1 282 ? -0.133 12.258 -5.676 1.00 40.12 282 VAL A O 1
ATOM 2231 N N . THR A 1 283 ? 0.211 10.973 -7.483 1.00 31.33 283 THR A N 1
ATOM 2232 C CA . THR A 1 283 ? -1.128 10.401 -7.504 1.00 31.33 283 THR A CA 1
ATOM 2233 C C . THR A 1 283 ? -0.937 8.974 -7.034 1.00 31.33 283 THR A C 1
ATOM 2235 O O . THR A 1 283 ? -0.418 8.119 -7.743 1.00 31.33 283 THR A O 1
ATOM 2238 N N . THR A 1 284 ? -1.218 8.768 -5.752 1.00 35.66 284 THR A N 1
ATOM 2239 C CA . THR A 1 284 ? -1.123 7.501 -5.025 1.00 35.66 284 THR A CA 1
ATOM 2240 C C . THR A 1 284 ? -2.192 6.527 -5.512 1.00 35.66 284 THR A C 1
ATOM 2242 O O . THR A 1 284 ? -3.064 6.134 -4.756 1.00 35.66 284 THR A O 1
ATOM 2245 N N . THR A 1 285 ? -2.174 6.133 -6.777 1.00 36.69 285 THR A N 1
ATOM 2246 C CA . THR A 1 285 ? -3.166 5.200 -7.319 1.00 36.69 285 THR A CA 1
ATOM 2247 C C . THR A 1 285 ? -2.452 4.110 -8.099 1.00 36.69 285 THR A C 1
ATOM 2249 O O . THR A 1 285 ? -2.116 4.297 -9.261 1.00 36.69 285 THR A O 1
ATOM 2252 N N . ASN A 1 286 ? -2.281 2.976 -7.418 1.00 29.44 286 ASN A N 1
ATOM 2253 C CA . ASN A 1 286 ? -1.860 1.663 -7.911 1.00 29.44 286 ASN A CA 1
ATOM 2254 C C . ASN A 1 286 ? -0.374 1.489 -8.284 1.00 29.44 286 ASN A C 1
ATOM 2256 O O . ASN A 1 286 ? 0.140 2.123 -9.192 1.00 29.44 286 ASN A O 1
ATOM 2260 N N . SER A 1 287 ? 0.254 0.530 -7.589 1.00 30.72 287 SER A N 1
ATOM 2261 C CA . SER A 1 287 ? 1.471 -0.203 -7.976 1.00 30.72 287 SER A CA 1
ATOM 2262 C C . SER A 1 287 ? 2.767 0.612 -8.086 1.00 30.72 287 SER A C 1
ATOM 2264 O O . SER A 1 287 ? 3.003 1.264 -9.084 1.00 30.72 287 SER A O 1
ATOM 2266 N N . ILE A 1 288 ? 3.631 0.486 -7.063 1.00 38.09 288 ILE A N 1
ATOM 2267 C CA . ILE A 1 288 ? 5.032 0.960 -6.990 1.00 38.09 288 ILE A CA 1
ATOM 2268 C C . ILE A 1 288 ? 5.205 2.437 -7.379 1.00 38.09 288 ILE A C 1
ATOM 2270 O O . ILE A 1 288 ? 5.148 2.811 -8.540 1.00 38.09 288 ILE A O 1
ATOM 2274 N N . LEU A 1 289 ? 5.499 3.281 -6.387 1.00 36.59 289 LEU A N 1
ATOM 2275 C CA . LEU A 1 289 ? 5.885 4.687 -6.557 1.00 36.59 289 LEU A CA 1
ATOM 2276 C C . LEU A 1 289 ? 7.041 4.845 -7.569 1.00 36.59 289 LEU A C 1
ATOM 2278 O O . LEU A 1 289 ? 8.200 4.944 -7.174 1.00 36.59 289 LEU A O 1
ATOM 2282 N N . GLN A 1 290 ? 6.745 4.926 -8.865 1.00 39.72 290 GLN A N 1
ATOM 2283 C CA . GLN A 1 290 ? 7.682 5.394 -9.880 1.00 39.72 290 GLN A CA 1
ATOM 2284 C C . GLN A 1 290 ? 7.640 6.919 -9.892 1.00 39.72 290 GLN A C 1
ATOM 2286 O O . GLN A 1 290 ? 7.162 7.567 -10.821 1.00 39.72 290 GLN A O 1
ATOM 2291 N N . ILE A 1 291 ? 8.093 7.506 -8.783 1.00 44.88 291 ILE A N 1
ATOM 2292 C CA . ILE A 1 291 ? 8.473 8.911 -8.787 1.00 44.88 291 ILE A CA 1
ATOM 2293 C C . ILE A 1 291 ? 9.753 8.975 -9.627 1.00 44.88 291 ILE A C 1
ATOM 2295 O O . ILE A 1 291 ? 10.697 8.252 -9.300 1.00 44.88 291 ILE A O 1
ATOM 2299 N N . PRO A 1 292 ? 9.831 9.836 -10.654 1.00 45.56 292 PRO A N 1
ATOM 2300 C CA . PRO A 1 292 ? 11.076 10.063 -11.370 1.00 45.56 292 PRO A CA 1
ATOM 2301 C C . PRO A 1 292 ? 12.177 10.372 -10.355 1.00 45.56 292 PRO A C 1
ATOM 2303 O O . PRO A 1 292 ? 12.033 11.302 -9.555 1.00 45.56 292 PRO A O 1
ATOM 2306 N N . THR A 1 293 ? 13.245 9.574 -10.332 1.00 49.31 293 THR A N 1
ATOM 2307 C CA . THR A 1 293 ? 14.230 9.555 -9.238 1.00 49.31 293 THR A CA 1
ATOM 2308 C C . THR A 1 293 ? 14.758 10.950 -8.891 1.00 49.31 293 THR A C 1
ATOM 2310 O O . THR A 1 293 ? 14.899 11.264 -7.714 1.00 49.31 293 THR A O 1
ATOM 2313 N N . GLY A 1 294 ? 14.941 11.841 -9.874 1.00 39.88 294 GLY A N 1
ATOM 2314 C CA . GLY A 1 294 ? 15.352 13.234 -9.643 1.00 39.88 294 GLY A CA 1
ATOM 2315 C C . GLY A 1 294 ? 14.373 14.050 -8.780 1.00 39.88 294 GLY A C 1
ATOM 2316 O O . GLY A 1 294 ? 14.790 14.803 -7.899 1.00 39.88 294 GLY A O 1
ATOM 2317 N N . LEU A 1 295 ? 13.060 13.861 -8.944 1.00 43.22 295 LEU A N 1
ATOM 2318 C CA . LEU A 1 295 ? 12.035 14.481 -8.092 1.00 43.22 295 LEU A CA 1
ATOM 2319 C C . LEU A 1 295 ? 11.872 13.751 -6.756 1.00 43.22 295 LEU A C 1
ATOM 2321 O O . LEU A 1 295 ? 11.623 14.398 -5.735 1.00 43.22 295 LEU A O 1
ATOM 2325 N N . ALA A 1 296 ? 12.052 12.426 -6.743 1.00 47.72 296 ALA A N 1
ATOM 2326 C CA . ALA A 1 296 ? 12.057 11.619 -5.524 1.00 47.72 296 ALA A CA 1
ATOM 2327 C C . ALA A 1 296 ? 13.204 12.027 -4.596 1.00 47.72 296 ALA A C 1
ATOM 2329 O O . ALA A 1 296 ? 12.997 12.118 -3.391 1.00 47.72 296 ALA A O 1
ATOM 2330 N N . LEU A 1 297 ? 14.380 12.334 -5.154 1.00 47.47 297 LEU A N 1
ATOM 2331 C CA . LEU A 1 297 ? 15.529 12.878 -4.436 1.00 47.47 297 LEU A CA 1
ATOM 2332 C C . LEU A 1 297 ? 15.200 14.265 -3.873 1.00 47.47 297 LEU A C 1
ATOM 2334 O O . LEU A 1 297 ? 15.319 14.463 -2.668 1.00 47.47 297 LEU A O 1
ATOM 2338 N N . ARG A 1 298 ? 14.664 15.180 -4.693 1.00 51.19 298 ARG A N 1
ATOM 2339 C CA . ARG A 1 298 ? 14.318 16.556 -4.276 1.00 51.19 298 ARG A CA 1
ATOM 2340 C C . ARG A 1 298 ? 13.186 16.635 -3.244 1.00 51.19 298 ARG A C 1
ATOM 2342 O O . ARG A 1 298 ? 13.144 17.567 -2.451 1.00 51.19 298 ARG A O 1
ATOM 2349 N N . LYS A 1 299 ? 12.268 15.664 -3.217 1.00 49.94 299 LYS A N 1
ATOM 2350 C CA . LYS A 1 299 ? 11.159 15.583 -2.241 1.00 49.94 299 LYS A CA 1
ATOM 2351 C C . LYS A 1 299 ? 11.350 14.471 -1.204 1.00 49.94 299 LYS A C 1
ATOM 2353 O O . LYS A 1 299 ? 10.443 14.207 -0.413 1.00 49.94 299 LYS A O 1
ATOM 2358 N N . ARG A 1 300 ? 12.537 13.850 -1.155 1.00 55.16 300 ARG A N 1
ATOM 2359 C CA . ARG A 1 300 ? 12.833 12.682 -0.310 1.00 55.16 300 ARG A CA 1
ATOM 2360 C C . ARG A 1 300 ? 12.540 12.947 1.154 1.00 55.16 300 ARG A C 1
ATOM 2362 O O . ARG A 1 300 ? 11.943 12.106 1.810 1.00 55.16 300 ARG A O 1
ATOM 2369 N N . GLY A 1 301 ? 12.912 14.124 1.656 1.00 53.03 301 GLY A N 1
ATOM 2370 C CA . GLY A 1 301 ? 12.684 14.490 3.051 1.00 53.03 301 GLY A CA 1
ATOM 2371 C C . GLY A 1 301 ? 11.204 14.451 3.443 1.00 53.03 301 GLY A C 1
ATOM 2372 O O . GLY A 1 301 ? 10.851 13.807 4.430 1.00 53.03 301 GLY A O 1
ATOM 2373 N N . SER A 1 302 ? 10.318 15.062 2.647 1.00 55.38 302 SER A N 1
ATOM 2374 C CA . SER A 1 302 ? 8.880 15.072 2.953 1.00 55.38 302 SER A CA 1
ATOM 2375 C C . SER A 1 302 ? 8.216 13.714 2.699 1.00 55.38 302 SER A C 1
ATOM 2377 O O . SER A 1 302 ? 7.372 13.291 3.491 1.00 55.38 302 SER A O 1
ATOM 2379 N N . LEU A 1 303 ? 8.638 12.990 1.656 1.00 52.16 303 LEU A N 1
ATOM 2380 C CA . LEU A 1 303 ? 8.142 11.647 1.351 1.00 52.16 303 LEU A CA 1
ATOM 2381 C C . LEU A 1 303 ? 8.542 10.642 2.438 1.00 52.16 303 LEU A C 1
ATOM 2383 O O . LEU A 1 303 ? 7.689 9.931 2.965 1.00 52.16 303 LEU A O 1
ATOM 2387 N N . SER A 1 304 ? 9.817 10.623 2.832 1.00 53.12 304 SER A N 1
ATOM 2388 C CA . SER A 1 304 ? 10.311 9.783 3.923 1.00 53.12 304 SER A CA 1
ATOM 2389 C C . SER A 1 304 ? 9.654 10.143 5.250 1.00 53.12 304 SER A C 1
ATOM 2391 O O . SER A 1 304 ? 9.374 9.239 6.024 1.00 53.12 304 SER A O 1
ATOM 2393 N N . GLN A 1 305 ? 9.333 11.414 5.508 1.00 55.06 305 GLN A N 1
ATOM 2394 C CA . GLN A 1 305 ? 8.589 11.805 6.707 1.00 55.06 305 GLN A CA 1
ATOM 2395 C C . GLN A 1 305 ? 7.148 11.262 6.706 1.00 55.06 305 GLN A C 1
ATOM 2397 O O . GLN A 1 305 ? 6.681 10.773 7.733 1.00 55.06 305 GLN A O 1
ATOM 2402 N N . SER A 1 306 ? 6.454 11.298 5.564 1.00 57.16 306 SER A N 1
ATOM 2403 C CA . SER A 1 306 ? 5.089 10.765 5.426 1.00 57.16 306 SER A CA 1
ATOM 2404 C C . SER A 1 306 ? 5.042 9.231 5.500 1.00 57.16 306 SER A C 1
ATOM 2406 O O . SER A 1 306 ? 4.218 8.669 6.230 1.00 57.16 306 SER A O 1
ATOM 2408 N N . ILE A 1 307 ? 5.974 8.550 4.822 1.00 57.31 307 ILE A N 1
ATOM 2409 C CA . ILE A 1 307 ? 6.138 7.091 4.892 1.00 57.31 307 ILE A CA 1
ATOM 2410 C C . ILE A 1 307 ? 6.534 6.674 6.313 1.00 57.31 307 ILE A C 1
ATOM 2412 O O . ILE A 1 307 ? 5.926 5.761 6.866 1.00 57.31 307 ILE A O 1
ATOM 2416 N N . ALA A 1 308 ? 7.485 7.372 6.944 1.00 55.97 308 ALA A N 1
ATOM 2417 C CA . ALA A 1 308 ? 7.889 7.097 8.322 1.00 55.97 308 ALA A CA 1
ATOM 2418 C C . ALA A 1 308 ? 6.736 7.287 9.313 1.00 55.97 308 ALA A C 1
ATOM 2420 O O . ALA A 1 308 ? 6.650 6.530 10.273 1.00 55.97 308 ALA A O 1
ATOM 2421 N N . ALA A 1 309 ? 5.832 8.245 9.089 1.00 62.00 309 ALA A N 1
ATOM 2422 C CA . ALA A 1 309 ? 4.661 8.416 9.944 1.00 62.00 309 ALA A CA 1
ATOM 2423 C C . ALA A 1 309 ? 3.657 7.262 9.786 1.00 62.00 309 ALA A C 1
ATOM 2425 O O . ALA A 1 309 ? 3.170 6.738 10.779 1.00 62.00 309 ALA A O 1
ATOM 2426 N N . THR A 1 310 ? 3.361 6.832 8.555 1.00 68.44 310 THR A N 1
ATOM 2427 C CA . THR A 1 310 ? 2.335 5.799 8.317 1.00 68.44 310 THR A CA 1
ATOM 2428 C C . THR A 1 310 ? 2.880 4.387 8.526 1.00 68.44 310 THR A C 1
ATOM 2430 O O . THR A 1 310 ? 2.417 3.671 9.408 1.00 68.44 310 THR A O 1
ATOM 2433 N N . ALA A 1 311 ? 3.911 3.995 7.771 1.00 69.44 311 ALA A N 1
ATOM 2434 C CA . ALA A 1 311 ? 4.535 2.680 7.903 1.00 69.44 311 ALA A CA 1
ATOM 2435 C C . ALA A 1 311 ? 5.268 2.537 9.244 1.00 69.44 311 ALA A C 1
ATOM 2437 O O . ALA A 1 311 ? 5.241 1.472 9.855 1.00 69.44 311 ALA A O 1
ATOM 2438 N N . GLY A 1 312 ? 5.881 3.616 9.742 1.00 75.75 312 GLY A N 1
ATOM 2439 C CA . GLY A 1 312 ? 6.538 3.577 11.044 1.00 75.75 312 GLY A CA 1
ATOM 2440 C C . GLY A 1 312 ? 5.559 3.430 12.207 1.00 75.75 312 GLY A C 1
ATOM 2441 O O . GLY A 1 312 ? 5.916 2.752 13.160 1.00 75.75 312 GLY A O 1
ATOM 2442 N N . ASP A 1 313 ? 4.338 3.979 12.140 1.00 85.31 313 ASP A N 1
ATOM 2443 C CA . ASP A 1 313 ? 3.303 3.716 13.155 1.00 85.31 313 ASP A CA 1
ATOM 2444 C C . ASP A 1 313 ? 2.926 2.226 13.180 1.00 85.31 313 ASP A C 1
ATOM 2446 O O . ASP A 1 313 ? 2.828 1.648 14.259 1.00 85.31 313 ASP A O 1
ATOM 2450 N N . VAL A 1 314 ? 2.775 1.588 12.011 1.00 84.19 314 VAL A N 1
ATOM 2451 C CA . VAL A 1 314 ? 2.494 0.142 11.915 1.00 84.19 314 VAL A CA 1
ATOM 2452 C C . VAL A 1 314 ? 3.639 -0.676 12.513 1.00 84.19 314 VAL A C 1
ATOM 2454 O O . VAL A 1 314 ? 3.403 -1.522 13.369 1.00 84.19 314 VAL A O 1
ATOM 2457 N N . ILE A 1 315 ? 4.888 -0.399 12.122 1.00 81.81 315 ILE A N 1
ATOM 2458 C CA . ILE A 1 315 ? 6.068 -1.111 12.642 1.00 81.81 315 ILE A CA 1
ATOM 2459 C C . ILE A 1 315 ? 6.215 -0.894 14.154 1.00 81.81 315 ILE A C 1
ATOM 2461 O O . ILE A 1 315 ? 6.483 -1.839 14.897 1.00 81.81 315 ILE A O 1
ATOM 2465 N N . MET A 1 316 ? 6.029 0.339 14.634 1.00 85.38 316 MET A N 1
ATOM 2466 C CA . MET A 1 316 ? 6.074 0.661 16.063 1.00 85.38 316 MET A CA 1
ATOM 2467 C C . MET A 1 316 ? 4.969 -0.048 16.836 1.00 85.38 316 MET A C 1
ATOM 2469 O O . MET A 1 316 ? 5.231 -0.546 17.926 1.00 85.38 316 MET A O 1
ATOM 2473 N N . TYR A 1 317 ? 3.760 -0.130 16.284 1.00 92.19 317 TYR A N 1
ATOM 2474 C CA . TYR A 1 317 ? 2.673 -0.861 16.916 1.00 92.19 317 TYR A CA 1
ATOM 2475 C C . TYR A 1 317 ? 2.968 -2.367 16.965 1.00 92.19 317 TYR A C 1
ATOM 2477 O O . TYR A 1 317 ? 2.951 -2.949 18.045 1.00 92.19 317 TYR A O 1
ATOM 2485 N N . GLN A 1 318 ? 3.344 -2.987 15.845 1.00 89.81 318 GLN A N 1
ATOM 2486 C CA . GLN A 1 318 ? 3.643 -4.424 15.817 1.00 89.81 318 GLN A CA 1
ATOM 2487 C C . GLN A 1 318 ? 4.836 -4.801 16.713 1.00 89.81 318 GLN A C 1
ATOM 2489 O O . GLN A 1 318 ? 4.851 -5.879 17.294 1.00 89.81 318 GLN A O 1
ATOM 2494 N N . SER A 1 319 ? 5.835 -3.922 16.863 1.00 86.81 319 SER A N 1
ATOM 2495 C CA . SER A 1 319 ? 7.020 -4.199 17.693 1.00 86.81 319 SER A CA 1
ATOM 2496 C C . SER A 1 319 ? 6.888 -3.768 19.159 1.00 86.81 319 SER A C 1
ATOM 2498 O O . SER A 1 319 ? 7.540 -4.345 20.028 1.00 86.81 319 SER A O 1
ATOM 2500 N N . ARG A 1 320 ? 6.116 -2.712 19.449 1.00 88.75 320 ARG A N 1
ATOM 2501 C CA . ARG A 1 320 ? 6.057 -2.030 20.760 1.00 88.75 320 ARG A CA 1
ATOM 2502 C C . ARG A 1 320 ? 4.655 -1.485 21.085 1.00 88.75 320 ARG A C 1
ATOM 2504 O O . ARG A 1 320 ? 4.518 -0.463 21.759 1.00 88.75 320 ARG A O 1
ATOM 2511 N N . GLY A 1 321 ? 3.602 -2.164 20.631 1.00 94.38 321 GLY A N 1
ATOM 2512 C CA . GLY A 1 321 ? 2.211 -1.697 20.689 1.00 94.38 321 GLY A CA 1
ATOM 2513 C C . GLY A 1 321 ? 1.570 -1.635 22.075 1.00 94.38 321 GLY A C 1
ATOM 2514 O O . GLY A 1 321 ? 0.539 -0.977 22.221 1.00 94.38 321 GLY A O 1
ATOM 2515 N N . GLN A 1 322 ? 2.176 -2.243 23.106 1.00 96.31 322 GLN A N 1
ATOM 2516 C CA . GLN A 1 322 ? 1.602 -2.287 24.460 1.00 96.31 322 GLN A CA 1
ATOM 2517 C C . GLN A 1 322 ? 1.266 -0.890 24.997 1.00 96.31 322 GLN A C 1
ATOM 2519 O O . GLN A 1 322 ? 0.182 -0.683 25.527 1.00 96.31 322 GLN A O 1
ATOM 2524 N N . ALA A 1 323 ? 2.133 0.104 24.775 1.00 96.25 323 ALA A N 1
ATOM 2525 C CA . ALA A 1 323 ? 1.892 1.467 25.250 1.00 96.25 323 ALA A CA 1
ATOM 2526 C C . ALA A 1 323 ? 0.650 2.125 24.612 1.00 96.25 323 ALA A C 1
ATOM 2528 O O . ALA A 1 323 ? -0.026 2.928 25.257 1.00 96.25 323 ALA A O 1
ATOM 2529 N N . ILE A 1 324 ? 0.333 1.782 23.356 1.00 96.94 324 ILE A N 1
ATOM 2530 C CA . ILE A 1 324 ? -0.881 2.253 22.674 1.00 96.94 324 ILE A CA 1
ATOM 2531 C C . ILE A 1 324 ? -2.107 1.543 23.259 1.00 96.94 324 ILE A C 1
ATOM 2533 O O . ILE A 1 324 ? -3.085 2.212 23.592 1.00 96.94 324 ILE A O 1
ATOM 2537 N N . ARG A 1 325 ? -2.043 0.218 23.449 1.00 98.12 325 ARG A N 1
ATOM 2538 C CA . ARG A 1 325 ? -3.129 -0.563 24.067 1.00 98.12 325 ARG A CA 1
ATOM 2539 C C . ARG A 1 325 ? -3.427 -0.109 25.493 1.00 98.12 325 ARG A C 1
ATOM 2541 O O . ARG A 1 325 ? -4.585 0.142 25.817 1.00 98.12 325 ARG A O 1
ATOM 2548 N N . ASP A 1 326 ? -2.400 0.116 26.307 1.00 98.00 326 ASP A N 1
ATOM 2549 C CA . ASP A 1 326 ? -2.544 0.641 27.667 1.00 98.00 326 ASP A CA 1
ATOM 2550 C C . ASP A 1 326 ? -3.159 2.042 27.667 1.00 98.00 326 ASP A C 1
ATOM 2552 O O . ASP A 1 326 ? -4.027 2.344 28.484 1.00 98.00 326 ASP A O 1
ATOM 2556 N N . PHE A 1 327 ? -2.781 2.901 26.716 1.00 97.81 327 PHE A N 1
ATOM 2557 C CA . PHE A 1 327 ? -3.406 4.213 26.583 1.00 97.81 327 PHE A CA 1
ATOM 2558 C C . PHE A 1 327 ? -4.892 4.120 26.217 1.00 97.81 327 PHE A C 1
ATOM 2560 O O . PHE A 1 327 ? -5.698 4.859 26.784 1.00 97.81 327 PHE A O 1
ATOM 2567 N N . ILE A 1 328 ? -5.273 3.218 25.306 1.00 98.12 328 ILE A N 1
ATOM 2568 C CA . ILE A 1 328 ? -6.680 2.971 24.954 1.00 98.12 328 ILE A CA 1
ATOM 2569 C C . ILE A 1 328 ? -7.440 2.430 26.176 1.00 98.12 328 ILE A C 1
ATOM 2571 O O . ILE A 1 328 ? -8.484 2.978 26.533 1.00 98.12 328 ILE A O 1
ATOM 2575 N N . ARG A 1 329 ? -6.885 1.433 26.875 1.00 98.25 329 ARG A N 1
ATOM 2576 C CA . ARG A 1 329 ? -7.422 0.874 28.126 1.00 98.25 329 ARG A CA 1
ATOM 2577 C C . ARG A 1 329 ? -7.681 1.955 29.171 1.00 98.25 329 ARG A C 1
ATOM 2579 O O . ARG A 1 329 ? -8.771 2.013 29.734 1.00 98.25 329 ARG A O 1
ATOM 2586 N N . GLU A 1 330 ? -6.716 2.840 29.406 1.00 97.06 330 GLU A N 1
ATOM 2587 C CA . GLU A 1 330 ? -6.847 3.944 30.363 1.00 97.06 330 GLU A CA 1
ATOM 2588 C C . GLU A 1 330 ? -7.939 4.947 29.974 1.00 97.06 330 GLU A C 1
ATOM 2590 O O . GLU A 1 330 ? -8.540 5.579 30.843 1.00 97.06 330 GLU A O 1
ATOM 2595 N N . LYS A 1 331 ? -8.220 5.111 28.676 1.00 96.81 331 LYS A N 1
ATOM 2596 C CA . LYS A 1 331 ? -9.349 5.931 28.217 1.00 96.81 331 LYS A CA 1
ATOM 2597 C C . LYS A 1 331 ? -10.684 5.252 28.480 1.00 96.81 331 LYS A C 1
ATOM 2599 O O . LYS A 1 331 ? -11.595 5.937 28.935 1.00 96.81 331 LYS A O 1
ATOM 2604 N N . ILE A 1 332 ? -10.775 3.944 28.245 1.00 96.81 332 ILE A N 1
ATOM 2605 C CA . ILE A 1 332 ? -11.990 3.158 28.496 1.00 96.81 332 ILE A CA 1
ATOM 2606 C C . ILE A 1 332 ? -12.320 3.138 29.994 1.00 96.81 332 ILE A C 1
ATOM 2608 O O . ILE A 1 332 ? -13.417 3.521 30.378 1.00 96.81 332 ILE A O 1
ATOM 2612 N N . LYS A 1 333 ? -11.349 2.821 30.862 1.00 95.12 333 LYS A N 1
ATOM 2613 C CA . LYS A 1 333 ? -11.553 2.703 32.322 1.00 95.12 333 LYS A CA 1
ATOM 2614 C C . LYS A 1 333 ? -12.065 3.969 33.021 1.00 95.12 333 LYS A C 1
ATOM 2616 O O . LYS A 1 333 ? -12.559 3.894 34.141 1.00 95.12 333 LYS A O 1
ATOM 2621 N N . ARG A 1 334 ? -11.907 5.146 32.408 1.00 92.81 334 ARG A N 1
ATOM 2622 C CA . ARG A 1 334 ? -12.365 6.432 32.971 1.00 92.81 334 ARG A CA 1
ATOM 2623 C C . ARG A 1 334 ? -13.840 6.713 32.712 1.00 92.81 334 ARG A C 1
ATOM 2625 O O . ARG A 1 334 ? -14.357 7.711 33.205 1.00 92.81 334 ARG A O 1
ATOM 2632 N N . ILE A 1 335 ? -14.481 5.889 31.898 1.00 91.50 335 ILE A N 1
ATOM 2633 C CA . ILE A 1 335 ? -15.872 6.043 31.507 1.00 91.50 335 ILE A CA 1
ATOM 2634 C C . ILE A 1 335 ? -16.726 5.179 32.432 1.00 91.50 335 ILE A C 1
ATOM 2636 O O . ILE A 1 335 ? -16.364 4.051 32.746 1.00 91.50 335 ILE A O 1
ATOM 2640 N N . GLN A 1 336 ? -17.843 5.733 32.898 1.00 83.69 336 GLN A N 1
ATOM 2641 C CA . GLN A 1 336 ? -18.74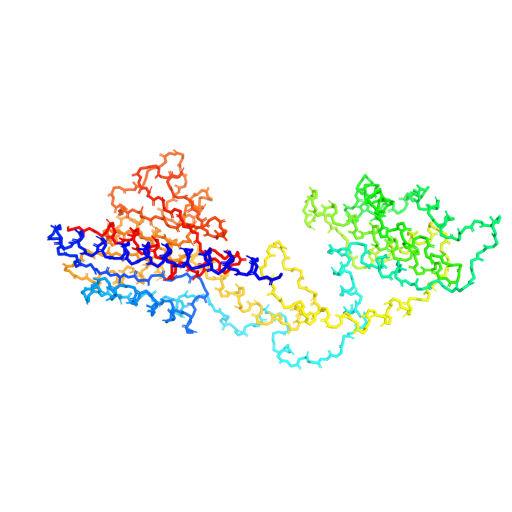9 5.075 33.836 1.00 83.69 336 GLN A CA 1
ATOM 2642 C C . GLN A 1 336 ? -20.208 5.306 33.423 1.00 83.69 336 GLN A C 1
ATOM 2644 O O . GLN A 1 336 ? -20.527 6.282 32.741 1.00 83.69 336 GLN A O 1
ATOM 2649 N N . GLY A 1 337 ? -21.097 4.418 33.873 1.00 83.06 337 GLY A N 1
ATOM 2650 C CA . GLY A 1 337 ? -22.550 4.620 33.895 1.00 83.06 337 GLY A CA 1
ATOM 2651 C C . GLY A 1 337 ? -23.331 4.206 32.644 1.00 83.06 337 GLY A C 1
ATOM 2652 O O . GLY A 1 337 ? -24.503 3.867 32.779 1.00 83.06 337 GLY A O 1
ATOM 2653 N N . HIS A 1 338 ? -22.719 4.194 31.457 1.00 87.50 338 HIS A N 1
ATOM 2654 C CA . HIS A 1 338 ? -23.390 3.816 30.204 1.00 87.50 338 HIS A CA 1
ATOM 2655 C C . HIS A 1 338 ? -22.505 2.925 29.319 1.00 87.50 338 HIS A C 1
ATOM 2657 O O . HIS A 1 338 ? -21.277 3.055 29.416 1.00 87.50 338 HIS A O 1
ATOM 2663 N N . PRO A 1 339 ? -23.107 2.101 28.433 1.00 92.12 339 PRO A N 1
ATOM 2664 C CA . PRO A 1 339 ? -22.390 1.249 27.490 1.00 92.12 339 PRO A CA 1
ATOM 2665 C C . PRO A 1 339 ? -21.261 1.969 26.751 1.00 92.12 339 PRO A C 1
ATOM 2667 O O . PRO A 1 339 ? -21.423 3.111 26.311 1.00 92.12 339 PRO A O 1
ATOM 2670 N N . VAL A 1 340 ? -20.118 1.308 26.596 1.00 95.50 340 VAL A N 1
ATOM 2671 C CA . VAL A 1 340 ? -18.932 1.824 25.913 1.00 95.50 340 VAL A CA 1
ATOM 2672 C C . VAL A 1 340 ? -18.877 1.293 24.483 1.00 95.50 340 VAL A C 1
ATOM 2674 O O . VAL A 1 340 ? -18.763 0.093 24.243 1.00 95.50 340 VAL A O 1
ATOM 2677 N N . ILE A 1 341 ? -18.892 2.218 23.524 1.00 96.56 341 ILE A N 1
ATOM 2678 C CA . ILE A 1 341 ? -18.786 1.944 22.090 1.00 96.56 341 ILE A CA 1
ATOM 2679 C C . ILE A 1 341 ? -17.418 2.407 21.593 1.00 96.56 341 ILE A C 1
ATOM 2681 O O . ILE A 1 341 ? -17.105 3.605 21.587 1.00 96.56 341 ILE A O 1
ATOM 2685 N N . LEU A 1 342 ? -16.594 1.459 21.153 1.00 98.00 342 LEU A N 1
ATOM 2686 C CA . LEU A 1 342 ? -15.242 1.725 20.677 1.00 98.00 342 LEU A CA 1
ATOM 2687 C C . LEU A 1 342 ? -15.231 1.829 19.149 1.00 98.00 342 LEU A C 1
ATOM 2689 O O . LEU A 1 342 ? -15.273 0.819 18.455 1.00 98.00 342 LEU A O 1
ATOM 2693 N N . ILE A 1 343 ? -15.155 3.052 18.617 1.00 98.00 343 ILE A N 1
ATOM 2694 C CA . ILE A 1 343 ? -15.019 3.294 17.175 1.00 98.00 343 ILE A CA 1
ATOM 2695 C C . ILE A 1 343 ? -13.538 3.392 16.832 1.00 98.00 343 ILE A C 1
ATOM 2697 O O . ILE A 1 343 ? -12.848 4.330 17.243 1.00 98.00 343 ILE A O 1
ATOM 2701 N N . ALA A 1 344 ? -13.060 2.446 16.036 1.00 98.25 344 ALA A N 1
ATOM 2702 C CA . ALA A 1 344 ? -11.651 2.257 15.761 1.00 98.25 344 ALA A CA 1
ATOM 2703 C C . ALA A 1 344 ? -11.387 2.220 14.249 1.00 98.25 344 ALA A C 1
ATOM 2705 O O . ALA A 1 344 ? -11.928 1.392 13.517 1.00 98.25 344 ALA A O 1
ATOM 2706 N N . HIS A 1 345 ? -10.561 3.146 13.759 1.00 97.56 345 HIS A N 1
ATOM 2707 C CA . HIS A 1 345 ? -10.268 3.288 12.327 1.00 97.56 345 HIS A CA 1
ATOM 2708 C C . HIS A 1 345 ? -8.868 2.787 11.985 1.00 97.56 345 HIS A C 1
ATOM 2710 O O . HIS A 1 345 ? -7.907 3.147 12.670 1.00 97.56 345 HIS A O 1
ATOM 2716 N N . SER A 1 346 ? -8.739 2.015 10.901 1.00 95.06 346 SER A N 1
ATOM 2717 C CA . SER A 1 346 ? -7.442 1.561 10.376 1.00 95.06 346 SER A CA 1
ATOM 2718 C C . SER A 1 346 ? -6.596 0.854 11.454 1.00 95.06 346 SER A C 1
ATOM 2720 O O . SER A 1 346 ? -7.122 -0.046 12.119 1.00 95.06 346 SER A O 1
ATOM 2722 N N . LEU A 1 347 ? -5.342 1.272 11.690 1.00 94.88 347 LEU A N 1
ATOM 2723 C CA . LEU A 1 347 ? -4.486 0.749 12.776 1.00 94.88 347 LEU A CA 1
ATOM 2724 C C . LEU A 1 347 ? -5.129 0.859 14.165 1.00 94.88 347 LEU A C 1
ATOM 2726 O O . LEU A 1 347 ? -4.898 0.005 15.014 1.00 94.88 347 LEU A O 1
ATOM 2730 N N . GLY A 1 348 ? -5.968 1.870 14.403 1.00 96.88 348 GLY A N 1
ATOM 2731 C CA . GLY A 1 348 ? -6.720 1.971 15.651 1.00 96.88 348 GLY A CA 1
ATOM 2732 C C . GLY A 1 348 ? -7.613 0.751 15.880 1.00 96.88 348 GLY A C 1
ATOM 2733 O O . GLY A 1 348 ? -7.774 0.327 17.019 1.00 96.88 348 GLY A O 1
ATOM 2734 N N . GLY A 1 349 ? -8.143 0.161 14.801 1.00 97.88 349 GLY A N 1
ATOM 2735 C CA . GLY A 1 349 ? -8.897 -1.092 14.837 1.00 97.88 349 GLY A CA 1
ATOM 2736 C C . GLY A 1 349 ? -8.035 -2.297 15.201 1.00 97.88 349 GLY A C 1
ATOM 2737 O O . GLY A 1 349 ? -8.458 -3.086 16.036 1.00 97.88 349 GLY A O 1
ATOM 2738 N N . ILE A 1 350 ? -6.803 -2.387 14.684 1.00 97.94 350 ILE A N 1
ATOM 2739 C CA . ILE A 1 350 ? -5.844 -3.422 15.109 1.00 97.94 350 ILE A CA 1
ATOM 2740 C C . ILE A 1 350 ? -5.573 -3.289 16.612 1.00 97.94 350 ILE A C 1
ATOM 2742 O O . ILE A 1 350 ? -5.725 -4.251 17.358 1.00 97.94 350 ILE A O 1
ATOM 2746 N N . ALA A 1 351 ? -5.238 -2.077 17.067 1.00 98.12 351 ALA A N 1
ATOM 2747 C CA . ALA A 1 351 ? -4.938 -1.810 18.470 1.00 98.12 351 ALA A CA 1
ATOM 2748 C C . ALA A 1 351 ? -6.114 -2.124 19.406 1.00 98.12 351 ALA A C 1
ATOM 2750 O O . ALA A 1 351 ? -5.903 -2.613 20.515 1.00 98.12 351 ALA A O 1
ATOM 2751 N N . ALA A 1 352 ? -7.342 -1.852 18.961 1.00 98.56 352 ALA A N 1
ATOM 2752 C CA . ALA A 1 352 ? -8.556 -2.179 19.693 1.00 98.56 352 ALA A CA 1
ATOM 2753 C C . ALA A 1 352 ? -8.801 -3.694 19.763 1.00 98.56 352 ALA A C 1
ATOM 2755 O O . ALA A 1 352 ? -9.039 -4.203 20.855 1.00 98.56 352 ALA A O 1
ATOM 2756 N N . VAL A 1 353 ? -8.704 -4.411 18.637 1.00 98.50 353 VAL A N 1
ATOM 2757 C CA . VAL A 1 353 ? -8.879 -5.874 18.589 1.00 98.50 353 VAL A CA 1
ATOM 2758 C C . VAL A 1 353 ? -7.839 -6.568 19.466 1.00 98.50 353 VAL A C 1
ATOM 2760 O O . VAL A 1 353 ? -8.214 -7.328 20.352 1.00 98.50 353 VAL A O 1
ATOM 2763 N N . ASP A 1 354 ? -6.552 -6.249 19.308 1.00 98.00 354 ASP A N 1
ATOM 2764 C CA . ASP A 1 354 ? -5.495 -6.830 20.144 1.00 98.00 354 ASP A CA 1
ATOM 2765 C C . ASP A 1 354 ? -5.714 -6.545 21.635 1.00 98.00 354 ASP A C 1
ATOM 2767 O O . ASP A 1 354 ? -5.508 -7.433 22.455 1.00 98.00 354 ASP A O 1
ATOM 2771 N N . LEU A 1 355 ? -6.119 -5.324 22.012 1.00 98.50 355 LEU A N 1
ATOM 2772 C CA . LEU A 1 355 ? -6.408 -4.988 23.412 1.00 98.50 355 LEU A CA 1
ATOM 2773 C C . LEU A 1 355 ? -7.557 -5.832 23.976 1.00 98.50 355 LEU A C 1
ATOM 2775 O O . LEU A 1 355 ? -7.501 -6.248 25.132 1.00 98.50 355 LEU A O 1
ATOM 2779 N N . LEU A 1 356 ? -8.595 -6.062 23.176 1.00 98.56 356 LEU A N 1
ATOM 2780 C CA . LEU A 1 356 ? -9.778 -6.825 23.574 1.00 98.56 356 LEU A CA 1
ATOM 2781 C C . LEU A 1 356 ? -9.538 -8.345 23.577 1.00 98.56 356 LEU A C 1
ATOM 2783 O O . LEU A 1 356 ? -10.318 -9.079 24.176 1.00 98.56 356 LEU A O 1
ATOM 2787 N N . LEU A 1 357 ? -8.446 -8.804 22.960 1.00 97.69 357 LEU A N 1
ATOM 2788 C CA . LEU A 1 357 ? -7.950 -10.182 23.026 1.00 97.69 357 LEU A CA 1
ATOM 2789 C C . LEU A 1 357 ? -7.032 -10.443 24.235 1.00 97.69 357 LEU A C 1
ATOM 2791 O O . LEU A 1 357 ? -6.692 -11.594 24.498 1.00 97.69 357 LEU A O 1
ATOM 2795 N N . GLU A 1 358 ? -6.610 -9.413 24.980 1.00 96.56 358 GLU A N 1
ATOM 2796 C CA . GLU A 1 358 ? -5.801 -9.620 26.190 1.00 96.56 358 GLU A CA 1
ATOM 2797 C C . GLU A 1 358 ? -6.588 -10.418 27.256 1.00 96.56 358 GLU A C 1
ATOM 2799 O O . GLU A 1 358 ? -7.808 -10.291 27.326 1.00 96.56 358 GLU A O 1
ATOM 2804 N N . PRO A 1 359 ? -5.926 -11.179 28.155 1.00 92.94 359 PRO A N 1
ATOM 2805 C CA . PRO A 1 359 ? -6.612 -11.996 29.169 1.00 92.94 359 PRO A CA 1
ATOM 2806 C C . PRO A 1 359 ? -7.541 -11.222 30.118 1.00 92.94 359 PRO A C 1
ATOM 2808 O O . PRO A 1 359 ? -8.447 -11.801 30.710 1.00 92.94 359 PRO A O 1
ATOM 2811 N N . ASN A 1 360 ? -7.294 -9.920 30.293 1.00 93.81 360 ASN A N 1
ATOM 2812 C CA . ASN A 1 360 ? -8.122 -9.012 31.085 1.00 93.81 360 ASN A CA 1
ATOM 2813 C C . ASN A 1 360 ? -8.424 -7.744 30.261 1.00 93.81 360 ASN A C 1
ATOM 2815 O O . ASN A 1 360 ? -7.769 -6.699 30.447 1.00 93.81 360 ASN A O 1
ATOM 2819 N N . PRO A 1 361 ? -9.338 -7.844 29.279 1.00 96.25 361 PRO A N 1
ATOM 2820 C CA . PRO A 1 361 ? -9.676 -6.725 28.420 1.00 96.25 361 PRO A CA 1
ATOM 2821 C C . PRO A 1 361 ? -10.540 -5.714 29.196 1.00 96.25 361 PRO A C 1
ATOM 2823 O O . PRO A 1 361 ? -11.234 -6.083 30.143 1.00 96.25 361 PRO A O 1
ATOM 2826 N N . PRO A 1 362 ? -10.489 -4.414 28.858 1.00 96.38 362 PRO A N 1
ATOM 2827 C CA . PRO A 1 362 ? -11.420 -3.446 29.430 1.00 96.38 362 PRO A CA 1
ATOM 2828 C C . PRO A 1 362 ? -12.856 -3.721 28.955 1.00 96.38 362 PRO A C 1
ATOM 2830 O O . PRO A 1 362 ? -13.056 -4.212 27.846 1.00 96.38 362 PRO A O 1
ATOM 2833 N N . GLU A 1 363 ? -13.848 -3.349 29.765 1.00 94.50 363 GLU A N 1
ATOM 2834 C CA . GLU A 1 363 ? -15.264 -3.504 29.414 1.00 94.50 363 GLU A CA 1
ATOM 2835 C C . GLU A 1 363 ? -15.638 -2.600 28.229 1.00 94.50 363 GLU A C 1
ATOM 2837 O O . GLU A 1 363 ? -15.519 -1.372 28.286 1.00 94.50 363 GLU A O 1
ATOM 2842 N N . VAL A 1 364 ? -16.059 -3.232 27.135 1.00 96.75 364 VAL A N 1
ATOM 2843 C CA . VAL A 1 364 ? -16.560 -2.606 25.909 1.00 96.75 364 VAL A CA 1
ATOM 2844 C C . VAL A 1 364 ? -17.802 -3.383 25.499 1.00 96.75 364 VAL A C 1
ATOM 2846 O O . VAL A 1 364 ? -17.776 -4.608 25.491 1.00 96.75 364 VAL A O 1
ATOM 2849 N N . ASP A 1 365 ? -18.883 -2.698 25.147 1.00 96.44 365 ASP A N 1
ATOM 2850 C CA . ASP A 1 365 ? -20.138 -3.361 24.778 1.00 96.44 365 ASP A CA 1
ATOM 2851 C C . ASP A 1 365 ? -20.239 -3.606 23.266 1.00 96.44 365 ASP A C 1
ATOM 2853 O O . ASP A 1 365 ? -20.866 -4.568 22.814 1.00 96.44 365 ASP A O 1
ATOM 2857 N N . LEU A 1 366 ? -19.610 -2.732 22.474 1.00 97.75 366 LEU A N 1
ATOM 2858 C CA . LEU A 1 366 ? -19.542 -2.835 21.020 1.00 97.75 366 LEU A CA 1
ATOM 2859 C C . LEU A 1 366 ? -18.200 -2.308 20.507 1.00 97.75 366 LEU A C 1
ATOM 2861 O O . LEU A 1 366 ? -17.858 -1.134 20.693 1.00 97.75 366 LEU A O 1
ATOM 2865 N N . LEU A 1 367 ? -17.475 -3.162 19.789 1.00 98.75 367 LEU A N 1
ATOM 2866 C CA . LEU A 1 367 ? -16.354 -2.763 18.951 1.00 98.75 367 LEU A CA 1
ATOM 2867 C C . LEU A 1 367 ? -16.864 -2.454 17.539 1.00 98.75 367 LEU A C 1
ATOM 2869 O O . LEU A 1 367 ? -17.489 -3.296 16.898 1.00 98.75 367 LEU A O 1
ATOM 2873 N N . VAL A 1 368 ? -16.546 -1.261 17.038 1.00 98.69 368 VAL A N 1
ATOM 2874 C CA . VAL A 1 368 ? -16.786 -0.863 15.649 1.00 98.69 368 VAL A CA 1
ATOM 2875 C C . VAL A 1 368 ? -15.449 -0.632 14.958 1.00 98.69 368 VAL A C 1
ATOM 2877 O O . VAL A 1 368 ? -14.806 0.398 15.174 1.00 98.69 368 VAL A O 1
ATOM 2880 N N . THR A 1 369 ? -15.036 -1.552 14.091 1.00 98.75 369 THR A N 1
ATOM 2881 C CA . THR A 1 369 ? -13.873 -1.343 13.221 1.00 98.75 369 THR A CA 1
ATOM 2882 C C . THR A 1 369 ? -14.307 -0.753 11.888 1.00 98.75 369 THR A C 1
ATOM 2884 O O . THR A 1 369 ? -15.288 -1.178 11.285 1.00 98.75 369 THR A O 1
ATOM 2887 N N . ILE A 1 370 ? -13.575 0.252 11.414 1.00 98.44 370 ILE A N 1
ATOM 2888 C CA . ILE A 1 370 ? -13.855 0.933 10.147 1.00 98.44 370 ILE A CA 1
ATOM 2889 C C . ILE A 1 370 ? -12.573 0.953 9.329 1.00 98.44 370 ILE A C 1
ATOM 2891 O O . ILE A 1 370 ? -11.565 1.506 9.778 1.00 98.44 370 ILE A O 1
ATOM 2895 N N . GLY A 1 371 ? -12.605 0.357 8.138 1.00 96.50 371 GLY A N 1
ATOM 2896 C CA . GLY A 1 371 ? -11.435 0.291 7.267 1.00 96.50 371 GLY A CA 1
ATOM 2897 C C . GLY A 1 371 ? -10.214 -0.319 7.959 1.00 96.50 371 GLY A C 1
ATOM 2898 O O . GLY A 1 371 ? -9.142 0.273 7.918 1.00 96.50 371 GLY A O 1
ATOM 2899 N N . SER A 1 372 ? -10.387 -1.411 8.710 1.00 97.12 372 SER A N 1
ATOM 2900 C CA . SER A 1 372 ? -9.328 -1.990 9.547 1.00 97.12 372 SER A CA 1
ATOM 2901 C C . SER A 1 372 ? -8.687 -3.225 8.920 1.00 97.12 372 SER A C 1
ATOM 2903 O O . SER A 1 372 ? -9.326 -3.957 8.167 1.00 97.12 372 SER A O 1
ATOM 2905 N N . GLN A 1 373 ? -7.425 -3.464 9.286 1.00 95.88 373 GLN A N 1
ATOM 2906 C CA . GLN A 1 373 ? -6.615 -4.597 8.838 1.00 95.88 373 GLN A CA 1
ATOM 2907 C C . GLN A 1 373 ? -6.617 -5.771 9.828 1.00 95.88 373 GLN A C 1
ATOM 2909 O O . GLN A 1 373 ? -5.958 -6.770 9.569 1.00 95.88 373 GLN A O 1
ATOM 2914 N N . ALA A 1 374 ? -7.332 -5.674 10.956 1.00 96.81 374 ALA A N 1
ATOM 2915 C CA . ALA A 1 374 ? -7.290 -6.694 12.008 1.00 96.81 374 ALA A CA 1
ATOM 2916 C C . ALA A 1 374 ? -7.593 -8.131 11.516 1.00 96.81 374 ALA A C 1
ATOM 2918 O O . ALA A 1 374 ? -6.820 -9.020 11.876 1.00 96.81 374 ALA A O 1
ATOM 2919 N N . PRO A 1 375 ? -8.608 -8.384 10.655 1.00 96.25 375 PRO A N 1
ATOM 2920 C CA . PRO A 1 375 ? -8.837 -9.729 10.116 1.00 96.25 375 PRO A CA 1
ATOM 2921 C C . PRO A 1 375 ? -7.655 -10.270 9.297 1.00 96.25 375 PRO A C 1
ATOM 2923 O O . PRO A 1 375 ? -7.226 -11.398 9.510 1.00 96.25 375 PRO A O 1
ATOM 2926 N N . LEU A 1 376 ? -7.058 -9.443 8.432 1.00 95.44 376 LEU A N 1
ATOM 2927 C CA . LEU A 1 376 ? -5.885 -9.837 7.645 1.00 95.44 376 LEU A CA 1
ATOM 2928 C C . LEU A 1 376 ? -4.670 -10.130 8.536 1.00 95.44 376 LEU A C 1
ATOM 2930 O O . LEU A 1 376 ? -3.920 -11.070 8.287 1.00 95.44 376 LEU A O 1
ATOM 2934 N N . LEU A 1 377 ? -4.463 -9.330 9.586 1.00 94.69 377 LEU A N 1
ATOM 2935 C CA . LEU A 1 377 ? -3.374 -9.575 10.531 1.00 94.69 377 LEU A CA 1
ATOM 2936 C C . LEU A 1 377 ? -3.560 -10.898 11.273 1.00 94.69 377 LEU A C 1
ATOM 2938 O O . LEU A 1 377 ? -2.565 -11.549 11.570 1.00 94.69 377 LEU A O 1
ATOM 2942 N N . TYR A 1 378 ? -4.794 -11.322 11.542 1.00 96.69 378 TYR A N 1
ATOM 2943 C CA . TYR A 1 378 ? -5.035 -12.660 12.071 1.00 96.69 378 TYR A CA 1
ATOM 2944 C C . TYR A 1 378 ? -4.620 -13.745 11.068 1.00 96.69 378 TYR A C 1
ATOM 2946 O O . TYR A 1 378 ? -3.897 -14.664 11.444 1.00 96.69 378 TYR A O 1
ATOM 2954 N N . GLU A 1 379 ? -4.994 -13.618 9.789 1.00 95.19 379 GLU A N 1
ATOM 2955 C CA . GLU A 1 379 ? -4.585 -14.570 8.738 1.00 95.19 379 GLU A CA 1
ATOM 2956 C C . GLU A 1 379 ? -3.062 -14.676 8.598 1.00 95.19 379 GLU A C 1
ATOM 2958 O O . GLU A 1 379 ? -2.513 -15.760 8.410 1.00 95.19 379 GLU A O 1
ATOM 2963 N N . TRP A 1 380 ? -2.359 -13.553 8.738 1.00 94.06 380 TRP A N 1
ATOM 2964 C CA . TRP A 1 380 ? -0.897 -13.514 8.728 1.00 94.06 380 TRP A CA 1
ATOM 2965 C C . TRP A 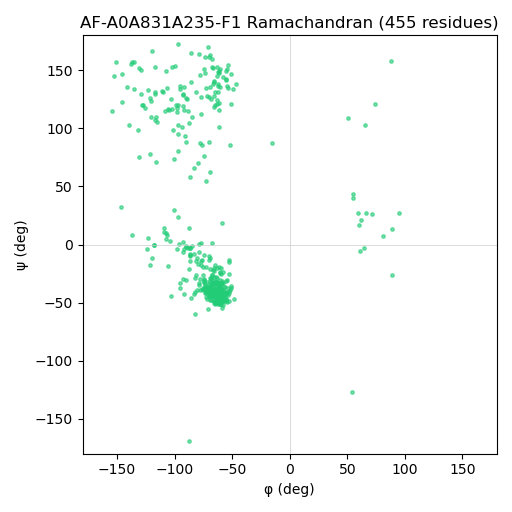1 380 ? -0.244 -13.989 10.027 1.00 94.06 380 TRP A C 1
ATOM 2967 O O . TRP A 1 380 ? 0.984 -13.965 10.117 1.00 94.06 380 TRP A O 1
ATOM 2977 N N . ASN A 1 381 ? -1.027 -14.413 11.025 1.00 96.00 381 ASN A N 1
ATOM 2978 C CA . ASN A 1 381 ? -0.541 -14.752 12.362 1.00 96.00 381 ASN A CA 1
ATOM 2979 C C . ASN A 1 381 ? 0.247 -13.593 13.013 1.00 96.00 381 ASN A C 1
ATOM 2981 O O . ASN A 1 381 ? 1.308 -13.783 13.603 1.00 96.00 381 ASN A O 1
ATOM 2985 N N . ALA A 1 382 ? -0.247 -12.369 12.824 1.00 93.25 382 ALA A N 1
ATOM 2986 C CA . ALA A 1 382 ? 0.412 -11.119 13.191 1.00 93.25 382 ALA A CA 1
ATOM 2987 C C . ALA A 1 382 ? -0.367 -10.291 14.229 1.00 93.25 382 ALA A C 1
ATOM 2989 O O . ALA A 1 382 ? 0.103 -9.218 14.613 1.00 93.25 382 ALA A O 1
ATOM 2990 N N . LEU A 1 383 ? -1.534 -10.748 14.697 1.00 95.31 383 LEU A N 1
ATOM 2991 C CA . LEU A 1 383 ? -2.141 -10.180 15.904 1.00 95.31 383 LEU A CA 1
ATOM 2992 C C . LEU A 1 383 ? -1.267 -10.514 17.117 1.00 95.31 383 LEU A C 1
ATOM 2994 O O . LEU A 1 383 ? -0.764 -11.626 17.251 1.00 95.31 383 LEU A O 1
ATOM 2998 N N . THR A 1 384 ? -1.075 -9.542 18.008 1.00 94.25 384 THR A N 1
ATOM 2999 C CA . THR A 1 384 ? -0.169 -9.707 19.157 1.00 94.25 384 THR A CA 1
ATOM 3000 C C . THR A 1 384 ? -0.732 -10.701 20.170 1.00 94.25 384 THR A C 1
ATOM 3002 O O . THR A 1 384 ? 0.017 -11.463 20.771 1.00 94.25 384 THR A O 1
ATOM 3005 N N . ASN A 1 385 ? -2.049 -10.655 20.387 1.00 95.44 385 ASN A N 1
ATOM 3006 C CA . ASN A 1 385 ? -2.710 -11.365 21.484 1.00 95.44 385 ASN A CA 1
ATOM 3007 C C . ASN A 1 385 ? -3.566 -12.550 21.010 1.00 95.44 385 ASN A C 1
ATOM 3009 O O . ASN A 1 385 ? -4.374 -13.066 21.778 1.00 95.44 385 ASN A O 1
ATOM 3013 N N . MET A 1 386 ? -3.407 -12.985 19.757 1.00 95.31 386 MET A N 1
ATOM 3014 C CA . MET A 1 386 ? -4.086 -14.168 19.231 1.00 95.31 386 MET A CA 1
ATOM 3015 C C . MET A 1 386 ? -3.292 -14.783 18.081 1.00 95.31 386 MET A C 1
ATOM 3017 O O . MET A 1 386 ? -3.162 -14.185 17.015 1.00 95.31 386 MET A O 1
ATOM 3021 N N . GLU A 1 387 ? -2.797 -15.999 18.297 1.00 95.69 387 GLU A N 1
ATOM 3022 C CA . GLU A 1 387 ? -2.179 -16.792 17.239 1.00 95.69 387 GLU A CA 1
ATOM 3023 C C . GLU A 1 387 ? -3.240 -17.343 16.276 1.00 95.69 387 GLU A C 1
ATOM 3025 O O . GLU A 1 387 ? -4.365 -17.682 16.661 1.00 95.69 387 GLU A O 1
ATOM 3030 N N . HIS A 1 388 ? -2.864 -17.472 15.008 1.00 96.25 388 HIS A N 1
ATOM 3031 C CA . HIS A 1 388 ? -3.689 -18.073 13.979 1.00 96.25 388 HIS A CA 1
ATOM 3032 C C . HIS A 1 388 ? -3.904 -19.561 14.258 1.00 96.25 388 HIS A C 1
ATOM 3034 O O . HIS A 1 388 ? -2.960 -20.347 14.375 1.00 96.25 388 HIS A O 1
ATOM 3040 N N . GLN A 1 389 ? -5.167 -19.973 14.266 1.00 94.12 389 GLN A N 1
ATOM 3041 C CA . GLN A 1 389 ? -5.580 -21.362 14.392 1.00 94.12 389 GLN A CA 1
ATOM 3042 C C . GLN A 1 389 ? -6.778 -21.603 13.476 1.00 94.12 389 GLN A C 1
ATOM 3044 O O . GLN A 1 389 ? -7.722 -20.819 13.422 1.00 94.12 389 GLN A O 1
ATOM 3049 N N . LYS A 1 390 ? -6.765 -22.713 12.738 1.00 90.75 390 LYS A N 1
ATOM 3050 C CA . LYS A 1 390 ? -7.855 -23.023 11.811 1.00 90.75 390 LYS A CA 1
ATOM 3051 C C . LYS A 1 390 ? -9.167 -23.217 12.581 1.00 90.75 390 LYS A C 1
ATOM 3053 O O . LYS A 1 390 ? -9.256 -24.122 13.405 1.00 90.75 390 LYS A O 1
ATOM 3058 N N . GLY A 1 391 ? -10.180 -22.411 12.261 1.00 87.44 391 GLY A N 1
ATOM 3059 C CA . GLY A 1 391 ? -11.489 -22.467 12.918 1.00 87.44 391 GLY A CA 1
ATOM 3060 C C . GLY A 1 391 ? -11.484 -21.941 14.355 1.00 87.44 391 GLY A C 1
ATOM 3061 O O . GLY A 1 391 ? -12.288 -22.402 15.163 1.00 87.44 391 GLY A O 1
ATOM 3062 N N . ALA A 1 392 ? -10.562 -21.034 14.698 1.00 89.94 392 ALA A N 1
ATOM 3063 C CA . ALA A 1 392 ? -10.585 -20.379 15.998 1.00 89.94 392 ALA A CA 1
ATOM 3064 C C . ALA A 1 392 ? -11.858 -19.553 16.182 1.00 89.94 392 ALA A C 1
ATOM 3066 O O . ALA A 1 392 ? -12.362 -18.943 15.241 1.00 89.94 392 ALA A O 1
ATOM 3067 N N . ASN A 1 393 ? -12.305 -19.476 17.431 1.00 94.56 393 ASN A N 1
ATOM 3068 C CA . ASN A 1 393 ? -13.345 -18.553 17.852 1.00 94.56 393 ASN A CA 1
ATOM 3069 C C . ASN A 1 393 ? -12.717 -17.430 18.680 1.00 94.56 393 ASN A C 1
ATOM 3071 O O . ASN A 1 393 ? -11.733 -17.648 19.395 1.00 94.56 393 ASN A O 1
ATOM 3075 N N . LEU A 1 394 ? -13.311 -16.241 18.624 1.00 96.50 394 LEU A N 1
ATOM 3076 C CA . LEU A 1 394 ? -12.993 -15.164 19.555 1.00 96.50 394 LEU A CA 1
ATOM 3077 C C . LEU A 1 394 ? -13.377 -15.592 20.985 1.00 96.50 394 LEU A C 1
ATOM 3079 O O . LEU A 1 394 ? -14.380 -16.297 21.155 1.00 96.50 394 LEU A O 1
ATOM 3083 N N . PRO A 1 395 ? -12.617 -15.177 22.016 1.00 94.50 395 PRO A N 1
ATOM 3084 C CA . PRO A 1 395 ? -12.956 -15.461 23.407 1.00 94.50 395 PRO A CA 1
ATOM 3085 C C . PRO A 1 395 ? -14.362 -14.972 23.772 1.00 94.50 395 PRO A C 1
ATOM 3087 O O . PRO A 1 395 ? -14.800 -13.933 23.290 1.00 94.50 395 PRO A O 1
ATOM 3090 N N . ASN A 1 396 ? -15.040 -15.643 24.709 1.00 92.81 396 ASN A N 1
ATOM 3091 C CA . ASN A 1 396 ? -16.366 -15.214 25.194 1.00 92.81 396 ASN A CA 1
ATOM 3092 C C . ASN A 1 396 ? -16.357 -13.823 25.857 1.00 92.81 396 ASN A C 1
ATOM 3094 O O . ASN A 1 396 ? -17.407 -13.212 26.027 1.00 92.81 396 ASN A O 1
ATOM 3098 N N . THR A 1 397 ? -15.182 -13.347 26.271 1.00 94.31 397 THR A N 1
ATOM 3099 C CA . THR A 1 397 ? -14.962 -11.998 26.807 1.00 94.31 397 THR A CA 1
ATOM 3100 C C . THR A 1 397 ? -14.835 -10.934 25.717 1.00 94.31 397 THR A C 1
ATOM 3102 O O . THR A 1 397 ? -14.829 -9.748 26.037 1.00 94.31 397 THR A O 1
ATOM 3105 N N . PHE A 1 398 ? -14.694 -11.326 24.447 1.00 97.56 398 PHE A N 1
ATOM 3106 C CA . PHE A 1 398 ? -14.596 -10.397 23.330 1.00 97.56 398 PHE A CA 1
ATOM 3107 C C . PHE A 1 398 ? -15.975 -9.774 23.056 1.00 97.56 398 PHE A C 1
ATOM 3109 O O . PHE A 1 398 ? -16.979 -10.492 23.042 1.00 97.56 398 PHE A O 1
ATOM 3116 N N . PRO A 1 399 ? -16.064 -8.448 22.856 1.00 97.00 399 PRO A N 1
ATOM 3117 C CA . PRO A 1 399 ? -17.349 -7.786 22.682 1.00 97.00 399 PRO A CA 1
ATOM 3118 C C . PRO A 1 399 ? -17.988 -8.123 21.338 1.00 97.00 399 PRO A C 1
ATOM 3120 O O . PRO A 1 399 ? -17.341 -8.638 20.425 1.00 97.00 399 PRO A O 1
ATOM 3123 N N . LYS A 1 400 ? -19.256 -7.729 21.172 1.00 97.31 400 LYS A N 1
ATOM 3124 C CA . LYS A 1 400 ? -19.873 -7.708 19.842 1.00 97.31 400 LYS A CA 1
ATOM 3125 C C . LYS A 1 400 ? -18.998 -6.890 18.898 1.00 97.31 400 LYS A C 1
ATOM 3127 O O . LYS A 1 400 ? -18.567 -5.787 19.251 1.00 97.31 400 LYS A O 1
ATOM 3132 N N . TRP A 1 401 ? -18.769 -7.415 17.700 1.00 98.44 401 TRP A N 1
ATOM 3133 C CA . TRP A 1 401 ? -17.892 -6.791 16.723 1.00 98.44 401 TRP A CA 1
ATOM 3134 C C . TRP A 1 401 ? -18.647 -6.470 15.434 1.00 98.44 401 TRP A C 1
ATOM 3136 O O . TRP A 1 401 ? -19.001 -7.352 14.656 1.00 98.44 401 TRP A O 1
ATOM 3146 N N . LEU A 1 402 ? -18.860 -5.174 15.205 1.00 98.75 402 LEU A N 1
ATOM 3147 C CA . LEU A 1 402 ? -19.291 -4.619 13.929 1.00 98.75 402 LEU A CA 1
ATOM 3148 C C . LEU A 1 402 ? -18.060 -4.204 13.114 1.00 98.75 402 LEU A C 1
ATOM 3150 O O . LEU A 1 402 ? -17.314 -3.312 13.524 1.00 98.75 402 LEU A O 1
ATOM 3154 N N . ASN A 1 403 ? -17.866 -4.793 11.940 1.00 98.75 403 ASN A N 1
ATOM 3155 C CA . ASN A 1 403 ? -16.817 -4.402 11.007 1.00 98.75 403 ASN A CA 1
ATOM 3156 C C . ASN A 1 403 ? -17.414 -3.721 9.771 1.00 98.75 403 ASN A C 1
ATOM 3158 O O . ASN A 1 403 ? -18.360 -4.205 9.159 1.00 98.75 403 ASN A O 1
ATOM 3162 N N . ILE A 1 404 ? -16.867 -2.568 9.394 1.00 98.69 404 ILE A N 1
ATOM 3163 C CA . ILE A 1 404 ? -17.358 -1.759 8.278 1.00 98.69 404 ILE A CA 1
ATOM 3164 C C . ILE A 1 404 ? -16.245 -1.599 7.245 1.00 98.69 404 ILE A C 1
ATOM 3166 O O . ILE A 1 404 ? -15.170 -1.070 7.551 1.00 98.69 404 ILE A O 1
ATOM 3170 N N . TYR A 1 405 ? -16.530 -2.000 6.005 1.00 98.31 405 TYR A N 1
ATOM 3171 C CA . TYR A 1 405 ? -15.545 -2.054 4.924 1.00 98.31 405 TYR A CA 1
ATOM 3172 C C . TYR A 1 405 ? -16.084 -1.486 3.601 1.00 98.31 405 TYR A C 1
ATOM 3174 O O . TYR A 1 405 ? -17.295 -1.430 3.368 1.00 98.31 405 TYR A O 1
ATOM 3182 N N . ASP A 1 406 ? -15.173 -1.055 2.728 1.00 95.88 406 ASP A N 1
ATOM 3183 C CA . ASP A 1 406 ? -15.444 -0.615 1.356 1.00 95.88 406 ASP A CA 1
ATOM 3184 C C . ASP A 1 406 ? -14.487 -1.357 0.421 1.00 95.88 406 ASP A C 1
ATOM 3186 O O . ASP A 1 406 ? -13.281 -1.335 0.624 1.00 95.88 406 ASP A O 1
ATOM 3190 N N . GLU A 1 407 ? -14.991 -1.982 -0.640 1.00 93.25 407 GLU A N 1
ATOM 3191 C CA . GLU A 1 407 ? -14.149 -2.725 -1.594 1.00 93.25 407 GLU A CA 1
ATOM 3192 C C . GLU A 1 407 ? -13.087 -1.857 -2.281 1.00 93.25 407 GLU A C 1
ATOM 3194 O O . GLU A 1 407 ? -12.060 -2.366 -2.724 1.00 93.25 407 GLU A O 1
ATOM 3199 N N . ARG A 1 408 ? -13.317 -0.541 -2.382 1.00 86.44 408 ARG A N 1
ATOM 3200 C CA . ARG A 1 408 ? -12.326 0.407 -2.917 1.00 86.44 408 ARG A CA 1
ATOM 3201 C C . ARG A 1 408 ? -11.362 0.913 -1.853 1.00 86.44 408 ARG A C 1
ATOM 3203 O O . ARG A 1 408 ? -10.492 1.723 -2.162 1.00 86.44 408 ARG A O 1
ATOM 3210 N N . ASP A 1 409 ? -11.534 0.514 -0.602 1.00 89.69 409 ASP A N 1
ATOM 3211 C CA . ASP A 1 409 ? -10.560 0.703 0.458 1.00 89.69 409 ASP A CA 1
ATOM 3212 C C . ASP A 1 409 ? -9.740 -0.578 0.617 1.00 89.69 409 ASP A C 1
ATOM 3214 O O . ASP A 1 409 ? -10.117 -1.502 1.337 1.00 89.69 409 ASP A O 1
ATOM 3218 N N . PHE A 1 410 ? -8.579 -0.603 -0.039 1.00 89.69 410 PHE A N 1
ATOM 3219 C CA . PHE A 1 410 ? -7.653 -1.741 -0.031 1.00 89.69 410 PHE A CA 1
ATOM 3220 C C . PHE A 1 410 ? -6.989 -1.996 1.333 1.00 89.69 410 PHE A C 1
ATOM 3222 O O . PHE A 1 410 ? -6.161 -2.895 1.472 1.00 89.69 410 PHE A O 1
ATOM 3229 N N . LEU A 1 411 ? -7.329 -1.204 2.351 1.00 88.88 411 LEU A N 1
ATOM 3230 C CA . LEU A 1 411 ? -6.913 -1.403 3.732 1.00 88.88 411 LEU A CA 1
ATOM 3231 C C . LEU A 1 411 ? -8.074 -1.859 4.632 1.00 88.88 411 LEU A C 1
ATOM 3233 O O . LEU A 1 411 ? -7.917 -1.867 5.853 1.00 88.88 411 LEU A O 1
ATOM 3237 N N . SER A 1 412 ? -9.219 -2.229 4.055 1.00 91.62 412 SER A N 1
ATOM 3238 C CA . SER A 1 412 ? -10.383 -2.757 4.765 1.00 91.62 412 SER A CA 1
ATOM 3239 C C . SER A 1 412 ? -10.602 -4.234 4.439 1.00 91.62 412 SER A C 1
ATOM 3241 O O . SER A 1 412 ? -10.565 -4.622 3.275 1.00 91.62 412 SER A O 1
ATOM 3243 N N . TYR A 1 413 ? -10.804 -5.056 5.470 1.00 96.75 413 TYR A N 1
ATOM 3244 C CA . TYR A 1 413 ? -10.873 -6.514 5.343 1.00 96.75 413 TYR A CA 1
ATOM 3245 C C . TYR A 1 413 ? -12.106 -7.072 6.053 1.00 96.75 413 TYR A C 1
ATOM 3247 O O . TYR A 1 413 ? -12.596 -6.470 7.007 1.00 96.75 413 TYR A O 1
ATOM 3255 N N . ILE A 1 414 ? -12.605 -8.205 5.562 1.00 97.50 414 ILE A N 1
ATOM 3256 C CA . ILE A 1 414 ? -13.823 -8.885 6.030 1.00 97.50 414 ILE A CA 1
ATOM 3257 C C . ILE A 1 414 ? -13.492 -9.706 7.283 1.00 97.50 414 ILE A C 1
ATOM 3259 O O . ILE A 1 414 ? -12.517 -10.453 7.280 1.00 97.50 414 ILE A O 1
ATOM 3263 N N . GLY A 1 415 ? -14.290 -9.574 8.345 1.00 96.31 415 GLY A N 1
ATOM 3264 C CA . GLY A 1 415 ? -14.075 -10.287 9.609 1.00 96.31 415 GLY A CA 1
ATOM 3265 C C . GLY A 1 415 ? -14.873 -11.587 9.742 1.00 96.31 415 GLY A C 1
ATOM 3266 O O . GLY A 1 415 ? -14.343 -12.578 10.234 1.00 96.31 415 GLY A O 1
ATOM 3267 N N . ALA A 1 416 ? -16.109 -11.629 9.246 1.00 96.44 416 ALA A N 1
ATOM 3268 C CA . ALA A 1 416 ? -17.016 -12.777 9.331 1.00 96.44 416 ALA A CA 1
ATOM 3269 C C . ALA A 1 416 ? -16.531 -13.987 8.518 1.00 96.44 416 ALA A C 1
ATOM 3271 O O . ALA A 1 416 ? -16.911 -15.119 8.803 1.00 96.44 416 ALA A O 1
ATOM 3272 N N . GLY A 1 417 ? -15.669 -13.762 7.519 1.00 92.25 417 GLY A N 1
ATOM 3273 C CA . GLY A 1 417 ? -14.981 -14.839 6.801 1.00 92.25 417 GLY A CA 1
ATOM 3274 C C . GLY A 1 417 ? -13.937 -15.573 7.652 1.00 92.25 417 GLY A C 1
ATOM 3275 O O . GLY A 1 417 ? -13.596 -16.710 7.340 1.00 92.25 417 GLY A O 1
ATOM 3276 N N . ILE A 1 418 ? -13.455 -14.935 8.724 1.00 93.38 418 ILE A N 1
ATOM 3277 C CA . ILE A 1 418 ? -12.443 -15.460 9.650 1.00 93.38 418 ILE A CA 1
ATOM 3278 C C . ILE A 1 418 ? -13.081 -15.946 10.952 1.00 93.38 418 ILE A C 1
ATOM 3280 O O . ILE A 1 418 ? -12.758 -17.033 11.422 1.00 93.38 418 ILE A O 1
ATOM 3284 N N . PHE A 1 419 ? -14.010 -15.162 11.503 1.00 96.06 419 PHE A N 1
ATOM 3285 C CA . PHE A 1 419 ? -14.739 -15.451 12.738 1.00 96.06 419 PHE A CA 1
ATOM 3286 C C . PHE A 1 419 ? -16.253 -15.480 12.458 1.00 96.06 419 PHE A C 1
ATOM 3288 O O . PHE A 1 419 ? -16.951 -14.491 12.725 1.00 96.06 419 PHE A O 1
ATOM 3295 N N . PRO A 1 420 ? -16.769 -16.582 11.879 1.00 94.50 420 PRO A N 1
ATOM 3296 C CA . PRO A 1 420 ? -18.187 -16.724 11.564 1.00 94.50 420 PRO A CA 1
ATOM 3297 C C . PRO A 1 420 ? -19.059 -16.515 12.801 1.00 94.50 420 PRO A C 1
ATOM 3299 O O . PRO A 1 420 ? -18.686 -16.915 13.900 1.00 94.50 420 PRO A O 1
ATOM 3302 N N . ASP A 1 421 ? -20.211 -15.870 12.624 1.00 93.75 421 ASP A N 1
ATOM 3303 C CA . ASP A 1 421 ? -21.212 -15.586 13.667 1.00 93.75 421 ASP A CA 1
ATOM 3304 C C . ASP A 1 421 ? -20.741 -14.718 14.858 1.00 93.75 421 ASP A C 1
ATOM 3306 O O . ASP A 1 421 ? -21.560 -14.310 15.682 1.00 93.75 421 ASP A O 1
ATOM 3310 N N . GLN A 1 422 ? -19.449 -14.376 14.945 1.00 96.75 422 GLN A N 1
ATOM 3311 C CA . GLN A 1 422 ? -18.879 -13.517 15.992 1.00 96.75 422 GLN A CA 1
ATOM 3312 C C . GLN A 1 422 ? -18.546 -12.104 15.495 1.00 96.75 422 GLN A C 1
ATOM 3314 O O . GLN A 1 422 ? -18.420 -11.180 16.302 1.00 96.75 422 GLN A O 1
ATOM 3319 N N . VAL A 1 423 ? -18.429 -11.926 14.175 1.00 97.94 423 VAL A N 1
ATOM 3320 C CA . VAL A 1 423 ? -18.215 -10.625 13.531 1.00 97.94 423 VAL A CA 1
ATOM 3321 C C . VAL A 1 423 ? -19.315 -10.367 12.521 1.00 97.94 423 VAL A C 1
ATOM 3323 O O . VAL A 1 423 ? -19.634 -11.219 11.695 1.00 97.94 423 VAL A O 1
ATOM 3326 N N . GLU A 1 424 ? -19.875 -9.166 12.568 1.00 98.31 424 GLU A N 1
ATOM 3327 C CA . GLU A 1 424 ? -20.855 -8.709 11.597 1.00 98.31 424 GLU A CA 1
ATOM 3328 C C . GLU A 1 424 ? -20.218 -7.708 10.632 1.00 98.31 424 GLU A C 1
ATOM 3330 O O . GLU A 1 424 ? -19.820 -6.611 11.028 1.00 98.31 424 GLU A O 1
ATOM 3335 N N . ASP A 1 425 ? -20.147 -8.071 9.353 1.00 98.56 425 ASP A N 1
ATOM 3336 C CA . ASP A 1 425 ? -19.606 -7.208 8.308 1.00 98.56 425 ASP A CA 1
ATOM 3337 C C . ASP A 1 425 ? -20.689 -6.371 7.618 1.00 98.56 425 ASP A C 1
ATOM 3339 O O . ASP A 1 425 ? -21.660 -6.893 7.068 1.00 98.56 425 ASP A O 1
ATOM 3343 N N . ILE A 1 426 ? -20.467 -5.059 7.533 1.00 98.38 426 ILE A N 1
ATOM 3344 C CA . ILE A 1 426 ? -21.286 -4.131 6.753 1.00 98.38 426 ILE A CA 1
ATOM 3345 C C . ILE A 1 426 ? -20.457 -3.521 5.626 1.00 98.38 426 ILE A C 1
ATOM 3347 O O . ILE A 1 426 ? -19.617 -2.639 5.824 1.00 98.38 426 ILE A O 1
ATOM 3351 N N . LYS A 1 427 ? -20.785 -3.932 4.399 1.00 98.19 427 LYS A N 1
ATOM 3352 C CA . LYS A 1 427 ? -20.265 -3.310 3.180 1.00 98.19 427 LYS A CA 1
ATOM 3353 C C . LYS A 1 427 ? -20.879 -1.929 2.963 1.00 98.19 427 LYS A C 1
ATOM 3355 O O . LYS A 1 427 ? -22.107 -1.778 2.872 1.00 98.19 427 LYS A O 1
ATOM 3360 N N . VAL A 1 428 ? -20.034 -0.926 2.761 1.00 97.44 428 VAL A N 1
ATOM 3361 C CA . VAL A 1 428 ? -20.419 0.418 2.313 1.00 97.44 428 VAL A CA 1
ATOM 3362 C C . VAL A 1 428 ? -19.747 0.759 0.980 1.00 97.44 428 VAL A C 1
ATOM 3364 O O . VAL A 1 428 ? -18.842 0.071 0.525 1.00 97.44 428 VAL A O 1
ATOM 3367 N N . SER A 1 429 ? -20.212 1.822 0.324 1.00 95.31 429 SER A N 1
ATOM 3368 C CA . SER A 1 429 ? -19.518 2.424 -0.819 1.00 95.31 429 SER A CA 1
ATOM 3369 C C . SER A 1 429 ? -19.322 3.903 -0.535 1.00 95.31 429 SER A C 1
ATOM 3371 O O . SER A 1 429 ? -20.298 4.645 -0.421 1.00 95.31 429 SER A O 1
ATOM 3373 N N . ASN A 1 430 ? -18.069 4.337 -0.449 1.00 91.00 430 ASN A N 1
ATOM 3374 C CA . ASN A 1 430 ? -17.704 5.734 -0.243 1.00 91.00 430 ASN A CA 1
ATOM 3375 C C . ASN A 1 430 ? -17.599 6.524 -1.559 1.00 91.00 430 ASN A C 1
ATOM 3377 O O . ASN A 1 430 ? -17.475 7.746 -1.528 1.00 91.00 430 ASN A O 1
ATOM 3381 N N . GLY A 1 431 ? -17.667 5.844 -2.712 1.00 89.00 431 GLY A N 1
ATOM 3382 C CA . GLY A 1 431 ? -17.677 6.482 -4.036 1.00 89.00 431 GLY A CA 1
ATOM 3383 C C . GLY A 1 431 ? -16.372 7.201 -4.393 1.00 89.00 431 GLY A C 1
ATOM 3384 O O . GLY A 1 431 ? -16.399 8.170 -5.145 1.00 89.00 431 GLY A O 1
ATOM 3385 N N . GLN A 1 432 ? -15.249 6.757 -3.828 1.00 83.50 432 GLN A N 1
ATOM 3386 C CA . GLN A 1 432 ? -13.916 7.319 -4.043 1.00 83.50 432 GLN A CA 1
ATOM 3387 C C . GLN A 1 432 ? -12.928 6.200 -4.412 1.00 83.50 432 GLN A C 1
ATOM 3389 O O . GLN A 1 432 ? -13.130 5.065 -3.970 1.00 83.50 432 GLN A O 1
ATOM 3394 N N . PRO A 1 433 ? -11.875 6.482 -5.199 1.00 74.25 433 PRO A N 1
ATOM 3395 C CA . PRO A 1 433 ? -10.774 5.543 -5.394 1.00 74.25 433 PRO A CA 1
ATOM 3396 C C . PRO A 1 433 ? -9.881 5.470 -4.145 1.00 74.25 433 PRO A C 1
ATOM 3398 O O . PRO A 1 433 ? -9.882 6.376 -3.306 1.00 74.25 433 PRO A O 1
ATOM 3401 N N . PHE A 1 434 ? -9.090 4.405 -4.030 1.00 68.75 434 PHE A N 1
ATOM 3402 C CA . PHE A 1 434 ? -8.008 4.329 -3.047 1.00 68.75 434 PHE A CA 1
ATOM 3403 C C . PHE A 1 434 ? -6.922 5.375 -3.366 1.00 68.75 434 PHE A C 1
ATOM 3405 O O . PHE A 1 434 ? -6.625 5.549 -4.544 1.00 68.75 434 PHE A O 1
ATOM 3412 N N . PRO A 1 435 ? -6.310 6.066 -2.377 1.00 76.56 435 PRO A N 1
ATOM 3413 C CA . PRO A 1 435 ? -6.508 5.965 -0.928 1.00 76.56 435 PRO A CA 1
ATOM 3414 C C . PRO A 1 435 ? -7.619 6.867 -0.377 1.00 76.56 435 PRO A C 1
ATOM 3416 O O . PRO A 1 435 ? -7.892 6.838 0.822 1.00 76.56 435 PRO A O 1
ATOM 3419 N N . THR A 1 436 ? -8.263 7.692 -1.206 1.00 81.31 436 THR A N 1
ATOM 3420 C CA . THR A 1 436 ? -9.296 8.643 -0.760 1.00 81.31 436 THR A CA 1
ATOM 3421 C C . THR A 1 436 ? -10.487 7.943 -0.094 1.00 81.31 436 THR A C 1
ATOM 3423 O O . THR A 1 436 ? -11.035 8.464 0.880 1.00 81.31 436 THR A O 1
ATOM 3426 N N . SER A 1 437 ? -10.848 6.744 -0.559 1.00 84.19 437 SER A N 1
ATOM 3427 C CA . SER A 1 437 ? -11.854 5.861 0.051 1.00 84.19 437 SER A CA 1
ATOM 3428 C C . SER A 1 437 ? -11.601 5.583 1.538 1.00 84.19 437 SER A C 1
ATOM 3430 O O . SER A 1 437 ? -12.540 5.645 2.332 1.00 84.19 437 SER A O 1
ATOM 3432 N N . HIS A 1 438 ? -10.342 5.390 1.946 1.00 90.56 438 HIS A N 1
ATOM 3433 C CA . HIS A 1 438 ? -9.969 4.991 3.307 1.00 90.56 438 HIS A CA 1
ATOM 3434 C C . HIS A 1 438 ? -10.321 6.037 4.381 1.00 90.56 438 HIS A C 1
ATOM 3436 O O . HIS A 1 438 ? -10.573 5.706 5.539 1.00 90.56 438 HIS A O 1
ATOM 3442 N N . GLY A 1 439 ? -10.360 7.323 4.015 1.00 87.44 439 GLY A N 1
ATOM 3443 C CA . GLY A 1 439 ? -10.716 8.427 4.918 1.00 87.44 439 GLY A CA 1
ATOM 3444 C C . GLY A 1 439 ? -12.171 8.901 4.811 1.00 87.44 439 GLY A C 1
ATOM 3445 O O . GLY A 1 439 ? -12.580 9.807 5.547 1.00 87.44 439 GLY A O 1
ATOM 3446 N N . ALA A 1 440 ? -12.952 8.343 3.881 1.00 91.75 440 ALA A N 1
ATOM 3447 C CA . ALA A 1 440 ? -14.248 8.889 3.477 1.00 91.75 440 ALA A CA 1
ATOM 3448 C C . ALA A 1 440 ? -15.436 8.426 4.345 1.00 91.75 440 ALA A C 1
ATOM 3450 O O . ALA A 1 440 ? -16.483 9.081 4.332 1.00 91.75 440 ALA A O 1
ATOM 3451 N N . TYR A 1 441 ? -15.257 7.380 5.160 1.00 95.19 441 TYR A N 1
ATOM 3452 C CA . TYR A 1 441 ? -16.306 6.764 5.987 1.00 95.19 441 TYR A CA 1
ATOM 3453 C C . TYR A 1 441 ? -17.100 7.750 6.852 1.00 95.19 441 TYR A C 1
ATOM 3455 O O . TYR A 1 441 ? -18.312 7.623 6.994 1.00 95.19 441 TYR A O 1
ATOM 3463 N N . TRP A 1 442 ? -16.447 8.778 7.402 1.00 93.25 442 TRP A N 1
ATOM 3464 C CA . TRP A 1 442 ? -17.055 9.679 8.392 1.00 93.25 442 TRP A CA 1
ATOM 3465 C C . TRP A 1 442 ? -18.248 10.490 7.881 1.00 93.25 442 TRP A C 1
ATOM 3467 O O . TRP A 1 442 ? -19.021 11.004 8.688 1.00 93.25 442 TRP A O 1
ATOM 3477 N N . ASN A 1 443 ? -18.384 10.640 6.563 1.00 90.06 443 ASN A N 1
ATOM 3478 C CA . ASN A 1 443 ? -19.503 11.340 5.931 1.00 90.06 443 ASN A CA 1
ATOM 3479 C C . ASN A 1 443 ? -20.527 10.382 5.304 1.00 90.06 443 ASN A C 1
ATOM 3481 O O . ASN A 1 443 ? -21.469 10.853 4.671 1.00 90.06 443 ASN A O 1
ATOM 3485 N N . ASN A 1 444 ? -20.339 9.070 5.437 1.00 92.50 444 ASN A N 1
ATOM 3486 C CA . ASN A 1 444 ? -21.202 8.071 4.832 1.00 92.50 444 ASN A CA 1
ATOM 3487 C C . ASN A 1 444 ? -22.376 7.748 5.779 1.00 92.50 444 ASN A C 1
ATOM 3489 O O . ASN A 1 444 ? -22.144 7.199 6.856 1.00 92.50 444 ASN A O 1
ATOM 3493 N N . PRO A 1 445 ? -23.635 8.055 5.412 1.00 91.00 445 PRO A N 1
ATOM 3494 C CA . PRO A 1 445 ? -24.782 7.811 6.286 1.00 91.00 445 PRO A CA 1
ATOM 3495 C C . PRO A 1 445 ? -24.952 6.338 6.665 1.00 91.00 445 PRO A C 1
ATOM 3497 O O . PRO A 1 445 ? -25.308 6.051 7.802 1.00 91.00 445 PRO A O 1
ATOM 3500 N N . LYS A 1 446 ? -24.622 5.405 5.757 1.00 93.06 446 LYS A N 1
ATOM 3501 C CA . LYS A 1 446 ? -24.766 3.962 5.998 1.00 93.06 446 LYS A CA 1
ATOM 3502 C C . LYS A 1 446 ? -23.867 3.471 7.136 1.00 93.06 446 LYS A C 1
ATOM 3504 O O . LYS A 1 446 ? -24.265 2.576 7.872 1.00 93.06 446 LYS A O 1
ATOM 3509 N N . VAL A 1 447 ? -22.691 4.084 7.303 1.00 95.19 447 VAL A N 1
ATOM 3510 C CA . VAL A 1 447 ? -21.784 3.809 8.432 1.00 95.19 447 VAL A CA 1
ATOM 3511 C C . VAL A 1 447 ? -22.485 4.140 9.745 1.00 95.19 447 VAL A C 1
ATOM 3513 O O . VAL A 1 447 ? -22.531 3.321 10.654 1.00 95.19 447 VAL A O 1
ATOM 3516 N N . TRP A 1 448 ? -23.067 5.334 9.830 1.00 92.25 448 TRP A N 1
ATOM 3517 C CA . TRP A 1 448 ? -23.716 5.805 11.047 1.00 92.25 448 TRP A CA 1
ATOM 3518 C C . TRP A 1 448 ? -25.000 5.036 11.354 1.00 92.25 448 TRP A C 1
ATOM 3520 O O . TRP A 1 448 ? -25.175 4.617 12.492 1.00 92.25 448 TRP A O 1
ATOM 3530 N N . SER A 1 449 ? -25.847 4.773 10.355 1.00 90.75 449 SER A N 1
ATOM 3531 C CA . SER A 1 449 ? -27.041 3.936 10.526 1.00 90.75 449 SER A CA 1
ATOM 3532 C C . SER A 1 449 ? -26.695 2.558 11.095 1.00 90.75 449 SER A C 1
ATOM 3534 O O . SER A 1 449 ? -27.293 2.153 12.088 1.00 90.75 449 SER A O 1
ATOM 3536 N N . ALA A 1 450 ? -25.668 1.895 10.548 1.00 93.62 450 ALA A N 1
ATOM 3537 C CA . ALA A 1 450 ? -25.225 0.592 11.038 1.00 93.62 450 ALA A CA 1
ATOM 3538 C C . ALA A 1 450 ? -24.766 0.637 12.505 1.00 93.62 450 ALA A C 1
ATOM 3540 O O . ALA A 1 450 ? -25.091 -0.266 13.276 1.00 93.62 450 ALA A O 1
ATOM 3541 N N . ILE A 1 451 ? -24.047 1.694 12.900 1.00 93.12 451 ILE A N 1
ATOM 3542 C CA . ILE A 1 451 ? -23.610 1.895 14.289 1.00 93.12 451 ILE A CA 1
ATOM 3543 C C . ILE A 1 451 ? -24.818 2.093 15.211 1.00 93.12 451 ILE A C 1
ATOM 3545 O O . ILE A 1 451 ? -24.909 1.419 16.233 1.00 93.12 451 ILE A O 1
ATOM 3549 N N . PHE A 1 452 ? -25.753 2.982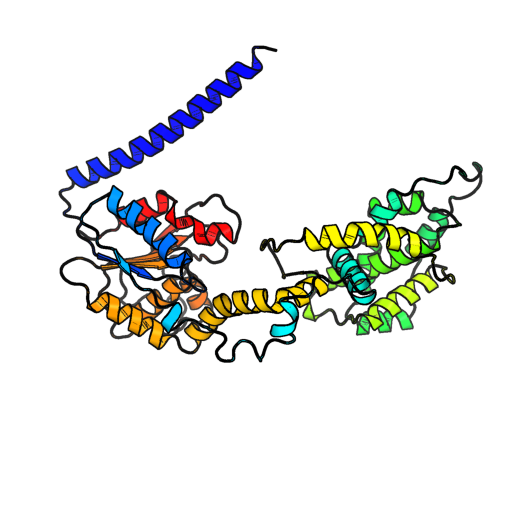 14.860 1.00 90.06 452 PHE A N 1
ATOM 3550 C CA . PHE A 1 452 ? -26.899 3.314 15.715 1.00 90.06 452 PHE A CA 1
ATOM 3551 C C . PHE A 1 452 ? -27.840 2.131 15.952 1.00 90.06 452 PHE A C 1
ATOM 3553 O O . PHE A 1 452 ? -28.305 1.944 17.072 1.00 90.06 452 PHE A O 1
ATOM 3560 N N . GLU A 1 453 ? -28.078 1.300 14.937 1.00 90.00 453 GLU A N 1
ATOM 3561 C CA . GLU A 1 453 ? -28.893 0.081 15.057 1.00 90.00 453 GLU A CA 1
ATOM 3562 C C . GLU A 1 453 ? -28.334 -0.929 16.070 1.00 90.00 453 GLU A C 1
ATOM 3564 O O . GLU A 1 453 ? -29.080 -1.757 16.593 1.00 90.00 453 GLU A O 1
ATOM 3569 N N . ARG A 1 454 ? -27.025 -0.868 16.343 1.00 92.00 454 ARG A N 1
ATOM 3570 C CA . ARG A 1 454 ? -26.290 -1.840 17.166 1.00 92.00 454 ARG A CA 1
ATOM 3571 C C . ARG A 1 454 ? -25.901 -1.302 18.538 1.00 92.00 454 ARG A C 1
ATOM 3573 O O . ARG A 1 454 ? -25.234 -2.013 19.287 1.00 92.00 454 ARG A O 1
ATOM 3580 N N . ILE A 1 455 ? -26.329 -0.088 18.889 1.00 88.19 455 ILE A N 1
ATOM 3581 C CA . ILE A 1 455 ? -26.131 0.437 20.242 1.00 88.19 455 ILE A CA 1
ATOM 3582 C C . ILE A 1 455 ? -26.899 -0.462 21.231 1.00 88.19 455 ILE A C 1
ATOM 3584 O O . ILE A 1 455 ? -28.104 -0.674 21.051 1.00 88.19 455 ILE A O 1
ATOM 3588 N N . PRO A 1 456 ? -26.219 -1.018 22.251 1.00 83.56 456 PRO A N 1
ATOM 3589 C CA . PRO A 1 456 ? -26.856 -1.795 23.308 1.00 83.56 456 PRO A CA 1
ATOM 3590 C C . PRO A 1 456 ? -27.926 -0.981 24.044 1.00 83.56 456 PRO A C 1
ATOM 3592 O O . PRO A 1 456 ? -27.780 0.228 24.222 1.00 83.56 456 PRO A O 1
ATOM 3595 N N . THR A 1 457 ? -29.001 -1.657 24.448 1.00 68.94 457 THR A N 1
ATOM 3596 C CA . THR A 1 457 ? -30.142 -1.083 25.182 1.00 68.94 457 THR A CA 1
ATOM 3597 C C . THR A 1 457 ? -29.976 -1.138 26.679 1.00 68.94 457 THR A C 1
ATOM 3599 O O . THR A 1 457 ? -29.544 -2.218 27.142 1.00 68.94 457 THR A O 1
#